Protein AF-A0A3D0U482-F1 (afdb_monomer_lite)

pLDDT: mean 92.06, std 9.93, range [28.03, 98.62]

Radius of gyration: 30.98 Å; chains: 1; bounding box: 73×41×89 Å

Structure (mmCIF, N/CA/C/O backbone):
data_AF-A0A3D0U482-F1
#
_entry.id   AF-A0A3D0U482-F1
#
loop_
_atom_site.group_PDB
_atom_site.id
_atom_site.type_symbol
_atom_site.label_atom_id
_atom_site.label_alt_id
_atom_site.label_comp_id
_atom_site.label_asym_id
_atom_site.label_entity_id
_atom_site.label_seq_id
_atom_site.pdbx_PDB_ins_code
_atom_site.Cartn_x
_atom_site.Cartn_y
_atom_site.Cartn_z
_atom_site.occupancy
_atom_site.B_iso_or_equiv
_atom_site.auth_seq_id
_atom_site.auth_comp_id
_atom_site.auth_asym_id
_atom_site.auth_atom_id
_atom_site.pdbx_PDB_model_num
ATOM 1 N N . MET A 1 1 ? -14.931 -8.392 8.057 1.00 70.25 1 MET A N 1
ATOM 2 C CA . MET A 1 1 ? -16.121 -7.736 8.648 1.00 70.25 1 MET A CA 1
ATOM 3 C C . MET A 1 1 ? -16.550 -6.566 7.764 1.00 70.25 1 MET A C 1
ATOM 5 O O . MET A 1 1 ? -15.750 -6.140 6.946 1.00 70.25 1 MET A O 1
ATOM 9 N N . GLY A 1 2 ? -17.794 -6.084 7.867 1.00 84.69 2 GLY A N 1
ATOM 10 C CA . GLY A 1 2 ? -18.222 -4.780 7.323 1.00 84.69 2 GLY A CA 1
ATOM 11 C C . GLY A 1 2 ? -18.660 -4.688 5.854 1.00 84.69 2 GLY A C 1
ATOM 12 O O . GLY A 1 2 ? -19.373 -3.750 5.522 1.00 84.69 2 GLY A O 1
ATOM 13 N N . ARG A 1 3 ? -18.324 -5.656 4.984 1.00 91.25 3 ARG A N 1
ATOM 14 C CA . ARG A 1 3 ? -18.860 -5.700 3.600 1.00 91.25 3 ARG A CA 1
ATOM 15 C C . ARG A 1 3 ? -20.376 -5.874 3.539 1.00 91.25 3 ARG A C 1
ATOM 17 O O . ARG A 1 3 ? -21.009 -5.453 2.590 1.00 91.25 3 ARG A O 1
ATOM 24 N N . THR A 1 4 ? -20.944 -6.520 4.547 1.00 89.38 4 THR A N 1
ATOM 25 C CA . THR A 1 4 ? -22.388 -6.623 4.725 1.00 89.38 4 THR A CA 1
ATOM 26 C C . THR A 1 4 ? -22.727 -5.937 6.033 1.00 89.38 4 THR A C 1
ATOM 28 O O . THR A 1 4 ? -22.098 -6.209 7.061 1.00 89.38 4 THR A O 1
ATOM 31 N N . LEU A 1 5 ? -23.702 -5.036 5.987 1.00 86.25 5 LEU A N 1
ATOM 32 C CA . LEU A 1 5 ? -24.157 -4.308 7.159 1.00 86.25 5 LEU A CA 1
ATOM 33 C C . LEU A 1 5 ? -25.090 -5.206 7.970 1.00 86.25 5 LEU A C 1
ATOM 35 O O . LEU A 1 5 ? -26.165 -5.580 7.510 1.00 86.25 5 LEU A O 1
ATOM 39 N N . ALA A 1 6 ? -24.666 -5.567 9.177 1.00 81.44 6 ALA A N 1
ATOM 40 C CA . ALA A 1 6 ? -25.504 -6.311 10.100 1.00 81.44 6 ALA A CA 1
ATOM 41 C C . ALA A 1 6 ? -26.363 -5.372 10.958 1.00 81.44 6 ALA A C 1
ATOM 43 O O . ALA A 1 6 ? -25.941 -4.279 11.360 1.00 81.44 6 ALA A O 1
ATOM 44 N N . CYS A 1 7 ? -27.568 -5.831 11.287 1.00 74.19 7 CYS A N 1
ATOM 45 C CA . CYS A 1 7 ? -28.438 -5.168 12.247 1.00 74.19 7 CYS A CA 1
ATOM 46 C C . CYS A 1 7 ? -27.956 -5.488 13.670 1.00 74.19 7 CYS A C 1
ATOM 48 O O . CYS A 1 7 ? -28.281 -6.541 14.206 1.00 74.19 7 CYS A O 1
ATOM 50 N N . GLY A 1 8 ? -27.170 -4.596 14.278 1.00 77.81 8 GLY A N 1
ATOM 51 C CA . GLY A 1 8 ? -26.784 -4.699 15.690 1.00 77.81 8 GLY A CA 1
ATOM 52 C C . GLY A 1 8 ? -25.322 -4.342 15.987 1.00 77.81 8 GLY A C 1
ATOM 53 O O . GLY A 1 8 ? -24.531 -4.150 15.059 1.00 77.81 8 GLY A O 1
ATOM 54 N N . PRO A 1 9 ? -24.965 -4.233 17.278 1.00 85.12 9 PRO A N 1
ATOM 55 C CA . PRO A 1 9 ? -23.624 -3.879 17.747 1.00 85.12 9 PRO A CA 1
ATOM 56 C C . PRO A 1 9 ? -22.724 -5.123 17.891 1.00 85.12 9 PRO A C 1
ATOM 58 O O . PRO A 1 9 ? -22.361 -5.522 18.992 1.00 85.12 9 PRO A O 1
ATOM 61 N N . ILE A 1 10 ? -22.421 -5.808 16.778 1.00 87.75 10 ILE A N 1
ATOM 62 C CA . ILE A 1 10 ? -21.743 -7.123 16.816 1.00 87.75 10 ILE A CA 1
ATOM 63 C C . ILE A 1 10 ? -20.384 -7.059 17.523 1.00 87.75 10 ILE A C 1
ATOM 65 O O . ILE A 1 10 ? -20.106 -7.908 18.368 1.00 87.75 10 ILE A O 1
ATOM 69 N N . ALA A 1 11 ? -19.537 -6.090 17.159 1.00 90.75 11 ALA A N 1
ATOM 70 C CA . ALA A 1 11 ? -18.200 -5.974 17.737 1.00 90.75 11 ALA A CA 1
ATOM 71 C C . ALA A 1 11 ? -18.302 -5.688 19.236 1.00 90.75 11 ALA A C 1
ATOM 73 O O . ALA A 1 11 ? -17.677 -6.366 20.044 1.00 90.75 11 ALA A O 1
ATOM 74 N N . GLU A 1 12 ? -19.159 -4.744 19.613 1.00 92.81 12 GLU A N 1
ATOM 75 C CA . GLU A 1 12 ? -19.322 -4.342 20.999 1.00 92.81 12 GLU A CA 1
ATOM 76 C C . GLU A 1 12 ? -19.885 -5.467 21.864 1.00 92.81 12 GLU A C 1
ATOM 78 O O . GLU A 1 12 ? -19.378 -5.705 22.957 1.00 92.81 12 GLU A O 1
ATOM 83 N N . THR A 1 13 ? -20.887 -6.200 21.373 1.00 93.38 13 THR A N 1
ATOM 84 C CA . THR A 1 13 ? -21.486 -7.311 22.117 1.00 93.38 13 THR A CA 1
ATOM 85 C C . THR A 1 13 ? -20.550 -8.495 22.255 1.00 93.38 13 THR A C 1
ATOM 87 O O . THR A 1 13 ? -20.497 -9.087 23.333 1.00 93.38 13 THR A O 1
ATOM 90 N N . LEU A 1 14 ? -19.774 -8.824 21.222 1.00 93.38 14 LEU A N 1
ATOM 91 C CA . LEU A 1 14 ? -18.773 -9.886 21.312 1.00 93.38 14 LEU A CA 1
ATOM 92 C C . LEU A 1 14 ? -17.727 -9.559 22.383 1.00 93.38 14 LEU A C 1
ATOM 94 O O . LEU A 1 14 ? -17.459 -10.380 23.262 1.00 93.38 14 LEU A O 1
ATOM 98 N N . ILE A 1 15 ? -17.197 -8.337 22.346 1.00 95.50 15 ILE A N 1
ATOM 99 C CA . ILE A 1 15 ? -16.177 -7.863 23.282 1.00 95.50 15 ILE A CA 1
ATOM 100 C C . ILE A 1 15 ? -16.741 -7.773 24.701 1.00 95.50 15 ILE A C 1
ATOM 102 O O . ILE A 1 15 ? -16.141 -8.305 25.630 1.00 95.50 15 ILE A O 1
ATOM 106 N N . ALA A 1 16 ? -17.915 -7.163 24.886 1.00 96.00 16 ALA A N 1
ATOM 107 C CA . ALA A 1 16 ? -18.518 -6.996 26.206 1.00 96.00 16 ALA A CA 1
ATOM 108 C C . ALA A 1 16 ? -18.916 -8.334 26.843 1.00 96.00 16 ALA A C 1
ATOM 110 O O . ALA A 1 16 ? -18.740 -8.520 28.045 1.00 96.00 16 ALA A O 1
ATOM 111 N N . THR A 1 17 ? -19.413 -9.286 26.047 1.00 96.00 17 THR A N 1
ATOM 112 C CA . THR A 1 17 ? -19.731 -10.639 26.532 1.00 96.00 17 THR A CA 1
ATOM 113 C C . THR A 1 17 ? -18.461 -11.374 26.955 1.00 96.00 17 THR A C 1
ATOM 115 O O . THR A 1 17 ? -18.444 -12.022 28.001 1.00 96.00 17 THR A O 1
ATOM 118 N N . ARG A 1 18 ? -17.371 -11.240 26.185 1.00 94.88 18 ARG A N 1
ATOM 119 C CA . ARG A 1 18 ? -16.073 -11.818 26.551 1.00 94.88 18 ARG A CA 1
ATOM 120 C C . ARG A 1 18 ? -15.499 -11.168 27.802 1.00 94.88 18 ARG A C 1
ATOM 122 O O . ARG A 1 18 ? -15.036 -11.883 28.682 1.00 94.88 18 ARG A O 1
ATOM 129 N N . LEU A 1 19 ? -15.572 -9.842 27.903 1.00 95.88 19 LEU A N 1
ATOM 130 C CA . LEU A 1 19 ? -15.191 -9.116 29.104 1.00 95.88 19 LEU A CA 1
ATOM 131 C C . LEU A 1 19 ? -15.957 -9.683 30.300 1.00 95.88 19 LEU A C 1
ATOM 133 O O . LEU A 1 19 ? -15.325 -10.173 31.223 1.00 95.88 19 LEU A O 1
ATOM 137 N N . LEU A 1 20 ? -17.292 -9.742 30.242 1.00 95.25 20 LEU A N 1
ATOM 138 C CA . LEU A 1 20 ? -18.122 -10.303 31.313 1.00 95.25 20 LEU A CA 1
ATOM 139 C C . LEU A 1 20 ? -17.670 -11.711 31.741 1.00 95.25 20 LEU A C 1
ATOM 141 O O . LEU A 1 20 ? -17.607 -11.989 32.937 1.00 95.25 20 LEU A O 1
ATOM 145 N N . ALA A 1 21 ? -17.310 -12.571 30.785 1.00 95.00 21 ALA A N 1
ATOM 146 C CA . ALA A 1 21 ? -16.786 -13.905 31.065 1.00 95.00 21 ALA A CA 1
ATOM 147 C C . ALA A 1 21 ? -15.419 -13.888 31.770 1.00 95.00 21 ALA A C 1
ATOM 149 O O . ALA A 1 21 ? -15.177 -14.709 32.646 1.00 95.00 21 ALA A O 1
ATOM 150 N N . LEU A 1 22 ? -14.527 -12.962 31.420 1.00 94.25 22 LEU A N 1
ATOM 151 C CA . LEU A 1 22 ? -13.190 -12.880 32.012 1.00 94.25 22 LEU A CA 1
ATOM 152 C C . LEU A 1 22 ? -13.202 -12.266 33.418 1.00 94.25 22 LEU A C 1
ATOM 154 O O . LEU A 1 22 ? -12.479 -12.742 34.286 1.00 94.25 22 LEU A O 1
ATOM 158 N N . VAL A 1 23 ? -14.030 -11.241 33.651 1.00 94.31 23 VAL A N 1
ATOM 159 C CA . VAL A 1 23 ? -14.055 -10.503 34.930 1.00 94.31 23 VAL A CA 1
ATOM 160 C C . VAL A 1 23 ? -15.103 -10.978 35.925 1.00 94.31 23 VAL A C 1
ATOM 162 O O . VAL A 1 23 ? -14.967 -10.729 37.120 1.00 94.31 23 VAL A O 1
ATOM 165 N N . ALA A 1 24 ? -16.185 -11.603 35.461 1.00 90.00 24 ALA A N 1
ATOM 166 C CA . ALA A 1 24 ? -17.347 -11.857 36.307 1.00 90.00 24 ALA A CA 1
ATOM 167 C C . ALA A 1 24 ? -18.097 -13.155 35.961 1.00 90.00 24 ALA A C 1
ATOM 169 O O . ALA A 1 24 ? -19.297 -13.233 36.226 1.00 90.00 24 ALA A O 1
ATOM 170 N N . ALA A 1 25 ? -17.420 -14.177 35.413 1.00 81.88 25 ALA A N 1
ATOM 171 C CA . ALA A 1 25 ? -18.053 -15.446 35.020 1.00 81.88 25 ALA A CA 1
ATOM 172 C C . ALA A 1 25 ? -18.946 -16.050 36.113 1.00 81.88 25 ALA A C 1
ATOM 174 O O . ALA A 1 25 ? -20.092 -16.389 35.836 1.00 81.88 25 ALA A O 1
ATOM 175 N N . ASP A 1 26 ? -18.457 -16.138 37.353 1.00 85.75 26 ASP A N 1
ATOM 176 C CA . ASP A 1 26 ? -19.230 -16.729 38.452 1.00 85.75 26 ASP A CA 1
ATOM 177 C C . ASP A 1 26 ? -20.288 -15.762 39.001 1.00 85.75 26 ASP A C 1
ATOM 179 O O . ASP A 1 26 ? -21.431 -16.145 39.254 1.00 85.75 26 ASP A O 1
ATOM 183 N N . ALA A 1 27 ? -19.925 -14.485 39.165 1.00 88.31 27 ALA A N 1
ATOM 184 C CA . ALA A 1 27 ? -20.796 -13.468 39.756 1.00 88.31 27 ALA A CA 1
ATOM 185 C C . ALA A 1 27 ? -21.972 -13.074 38.844 1.00 88.31 27 ALA A C 1
ATOM 187 O O . ALA A 1 27 ? -22.999 -12.609 39.335 1.00 88.31 27 ALA A O 1
ATOM 188 N N . GLN A 1 28 ? -21.823 -13.248 37.529 1.00 92.81 28 GLN A N 1
ATOM 189 C CA . GLN A 1 28 ? -22.805 -12.893 36.500 1.00 92.81 28 GLN A CA 1
ATOM 190 C C . GLN A 1 28 ? -23.134 -14.081 35.583 1.00 92.81 28 GLN A C 1
ATOM 192 O O . GLN A 1 28 ? -23.510 -13.883 34.428 1.00 92.81 28 GLN A O 1
ATOM 197 N N . ALA A 1 29 ? -23.035 -15.316 36.090 1.00 93.44 29 ALA A N 1
ATOM 198 C CA . ALA A 1 29 ? -23.229 -16.540 35.305 1.00 93.44 29 ALA A CA 1
ATOM 199 C C . ALA A 1 29 ? -24.572 -16.581 34.551 1.00 93.44 29 ALA A C 1
ATOM 201 O O . ALA A 1 29 ? -24.619 -16.965 33.384 1.00 93.44 29 ALA A O 1
ATOM 202 N N . GLU A 1 30 ? -25.665 -16.140 35.187 1.00 95.12 30 GLU A N 1
ATOM 203 C CA . GLU A 1 30 ? -26.992 -16.096 34.554 1.00 95.12 30 GLU A CA 1
ATOM 204 C C . GLU A 1 30 ? -27.047 -15.088 33.396 1.00 95.12 30 GLU A C 1
ATOM 206 O O . GLU A 1 30 ? -27.623 -15.373 32.345 1.00 95.12 30 GLU A O 1
ATOM 211 N N . LEU A 1 31 ? -26.447 -13.907 33.572 1.00 95.06 31 LEU A N 1
ATOM 212 C CA . LEU A 1 31 ? -26.388 -12.898 32.517 1.00 95.06 31 LEU A CA 1
ATOM 213 C C . LEU A 1 31 ? -25.503 -13.376 31.364 1.00 95.06 31 LEU A C 1
ATOM 215 O O . LEU A 1 31 ? -25.897 -13.248 30.208 1.00 95.06 31 LEU A O 1
ATOM 219 N N . LEU A 1 32 ? -24.341 -13.957 31.668 1.00 96.06 32 LEU A N 1
ATOM 220 C CA . LEU A 1 32 ? -23.431 -14.498 30.665 1.00 96.06 32 LEU A CA 1
ATOM 221 C C . LEU A 1 32 ? -24.108 -15.587 29.820 1.00 96.06 32 LEU A C 1
ATOM 223 O O . LEU A 1 32 ? -24.024 -15.546 28.593 1.00 96.06 32 LEU A O 1
ATOM 227 N N . ASP A 1 33 ? -24.839 -16.508 30.451 1.00 96.31 33 ASP A N 1
ATOM 228 C CA . ASP A 1 33 ? -25.614 -17.537 29.751 1.00 96.31 33 ASP A CA 1
ATOM 229 C C . ASP A 1 33 ? -26.689 -16.931 28.828 1.00 96.31 33 ASP A C 1
ATOM 231 O O . ASP A 1 33 ? -26.810 -17.330 27.667 1.00 96.31 33 ASP A O 1
ATOM 235 N N . LYS A 1 34 ? -27.416 -15.901 29.289 1.00 96.50 34 LYS A N 1
ATOM 236 C CA . LYS A 1 34 ? -28.367 -15.158 28.440 1.00 96.50 34 LYS A CA 1
ATOM 237 C C . LYS A 1 34 ? -27.679 -14.488 27.250 1.00 96.50 34 LYS A C 1
ATOM 239 O O . LYS A 1 34 ? -28.220 -14.531 26.148 1.00 96.50 34 LYS A O 1
ATOM 244 N N . CYS A 1 35 ? -26.491 -13.909 27.437 1.00 94.69 35 CYS A N 1
ATOM 245 C CA . CYS A 1 35 ? -25.725 -13.288 26.349 1.00 94.69 35 CYS A CA 1
ATOM 246 C C . CYS A 1 35 ? -25.303 -14.319 25.297 1.00 94.69 35 CYS A C 1
ATOM 248 O O . CYS A 1 35 ? -25.499 -14.099 24.104 1.00 94.69 35 CYS A O 1
ATOM 250 N N . ILE A 1 36 ? -24.786 -15.474 25.731 1.00 93.75 36 ILE A N 1
ATOM 251 C CA . ILE A 1 36 ? -24.370 -16.570 24.841 1.00 93.75 36 ILE A CA 1
ATOM 252 C C . ILE A 1 36 ? -25.561 -17.108 24.033 1.00 93.75 36 ILE A C 1
ATOM 254 O O . ILE A 1 36 ? -25.412 -17.427 22.853 1.00 93.75 36 ILE A O 1
ATOM 258 N N . ARG A 1 37 ? -26.753 -17.173 24.640 1.00 94.62 37 ARG A N 1
ATOM 259 C CA . ARG A 1 37 ? -27.997 -17.578 23.963 1.00 94.62 37 ARG A CA 1
ATOM 260 C C . ARG A 1 37 ? -28.632 -16.475 23.105 1.00 94.62 37 ARG A C 1
ATOM 262 O O . ARG A 1 37 ? -29.594 -16.755 22.393 1.00 94.62 37 ARG A O 1
ATOM 269 N N . GLY A 1 38 ? -28.110 -15.246 23.142 1.00 90.31 38 GLY A N 1
ATOM 270 C CA . GLY A 1 38 ? -28.679 -14.089 22.442 1.00 90.31 38 GLY A CA 1
ATOM 271 C C . GLY A 1 38 ? -29.981 -13.560 23.057 1.00 90.31 38 GLY A C 1
ATOM 272 O O . GLY A 1 38 ? -30.732 -12.854 22.390 1.00 90.31 38 GLY A O 1
ATOM 273 N N . GLU A 1 39 ? -30.262 -13.911 24.313 1.00 93.81 39 GLU A N 1
ATOM 274 C CA . GLU A 1 39 ? -31.437 -13.471 25.080 1.00 93.81 39 GLU A CA 1
ATOM 275 C C . GLU A 1 39 ? -31.217 -12.121 25.776 1.00 93.81 39 GLU A C 1
ATOM 277 O O . GLU A 1 39 ? -32.185 -11.485 26.188 1.00 93.81 39 GLU A O 1
ATOM 282 N N . ALA A 1 40 ? -29.958 -11.696 25.913 1.00 92.94 40 ALA A N 1
ATOM 283 C CA . ALA A 1 40 ? -29.570 -10.388 26.428 1.00 92.94 40 ALA A CA 1
ATOM 284 C C . ALA A 1 40 ? -28.430 -9.800 25.586 1.00 92.94 40 ALA A C 1
ATOM 286 O O . ALA A 1 40 ? -27.539 -10.523 25.137 1.00 92.94 40 ALA A O 1
ATOM 287 N N . ILE A 1 41 ? -28.444 -8.484 25.393 1.00 92.75 41 ILE A N 1
ATOM 288 C CA . ILE A 1 41 ? -27.416 -7.733 24.674 1.00 92.75 41 ILE A CA 1
ATOM 289 C C . ILE A 1 41 ? -26.635 -6.888 25.678 1.00 92.75 41 ILE A C 1
ATOM 291 O O . ILE A 1 41 ? -27.185 -6.016 26.351 1.00 92.75 41 ILE A O 1
ATOM 295 N N . VAL A 1 42 ? -25.324 -7.104 25.729 1.00 94.88 42 VAL A N 1
ATOM 296 C CA . VAL A 1 42 ? -24.395 -6.279 26.507 1.00 94.88 42 VAL A CA 1
ATOM 297 C C . VAL A 1 42 ? -23.530 -5.484 25.537 1.00 94.88 42 VAL A C 1
ATOM 299 O O . VAL A 1 42 ? -23.189 -5.963 24.458 1.00 94.88 42 VAL A O 1
ATOM 302 N N . THR A 1 43 ? -23.203 -4.253 25.901 1.00 94.38 43 THR A N 1
ATOM 303 C CA . THR A 1 43 ? -22.221 -3.404 25.213 1.00 94.38 43 THR A CA 1
ATOM 304 C C . THR A 1 43 ? -21.301 -2.756 26.253 1.00 94.38 43 THR A C 1
ATOM 306 O O . THR A 1 43 ? -21.394 -3.076 27.439 1.00 94.38 43 THR A O 1
ATOM 309 N N . PHE A 1 44 ? -20.410 -1.853 25.853 1.00 94.38 44 PHE A N 1
ATOM 310 C CA . PHE A 1 44 ? -19.538 -1.133 26.775 1.00 94.38 44 PHE A CA 1
ATOM 311 C C . PHE A 1 44 ? -19.397 0.353 26.421 1.00 94.38 44 PHE A C 1
ATOM 313 O O . PHE A 1 44 ? -19.622 0.770 25.286 1.00 94.38 44 PHE A O 1
ATOM 320 N N . ALA A 1 45 ? -19.087 1.162 27.432 1.00 94.44 45 ALA A N 1
ATOM 321 C CA . ALA A 1 45 ? -18.874 2.602 27.321 1.00 94.44 45 ALA A CA 1
ATOM 322 C C . ALA A 1 45 ? -17.379 2.912 27.203 1.00 94.44 45 ALA A C 1
ATOM 324 O O . ALA A 1 45 ? -16.575 2.302 27.897 1.00 94.44 45 ALA A O 1
ATOM 325 N N . PHE A 1 46 ? -17.005 3.867 26.356 1.00 92.62 46 PHE A N 1
ATOM 326 C CA . PHE A 1 46 ? -15.607 4.074 25.968 1.00 92.62 46 PHE A CA 1
ATOM 327 C C . PHE A 1 46 ? -14.815 5.029 26.868 1.00 92.62 46 PHE A C 1
ATOM 329 O O . PHE A 1 46 ? -13.586 5.038 26.822 1.00 92.62 46 PHE A O 1
ATOM 336 N N . HIS A 1 47 ? -15.490 5.868 27.652 1.00 94.69 47 HIS A N 1
ATOM 337 C CA . HIS A 1 47 ? -14.838 6.906 28.448 1.00 94.69 47 HIS A CA 1
ATOM 338 C C . HIS A 1 47 ? -15.033 6.679 29.950 1.00 94.69 47 HIS A C 1
ATOM 340 O O . HIS A 1 47 ? -16.035 6.101 30.380 1.00 94.69 47 HIS A O 1
ATOM 346 N N . ASP A 1 48 ? -14.109 7.205 30.760 1.00 95.44 48 ASP A N 1
ATOM 347 C CA . ASP A 1 48 ? -14.239 7.175 32.219 1.00 95.44 48 ASP A CA 1
ATOM 348 C C . ASP A 1 48 ? -15.494 7.944 32.648 1.00 95.44 48 ASP A C 1
ATOM 350 O O . ASP A 1 48 ? -15.635 9.145 32.389 1.00 95.44 48 ASP A O 1
ATOM 354 N N . VAL A 1 49 ? -16.396 7.265 33.356 1.00 96.12 49 VAL A N 1
ATOM 355 C CA . VAL A 1 49 ? -17.651 7.828 33.870 1.00 96.12 49 VAL A CA 1
ATOM 356 C C . VAL A 1 49 ? -17.404 9.023 34.797 1.00 96.12 49 VAL A C 1
ATOM 358 O O . VAL A 1 49 ? -18.253 9.909 34.889 1.00 96.12 49 VAL A O 1
ATOM 361 N N . ALA A 1 50 ? -16.258 9.086 35.483 1.00 94.56 50 ALA A N 1
ATOM 362 C CA . ALA A 1 50 ? -15.905 10.225 36.329 1.00 94.56 50 ALA A CA 1
ATOM 363 C C . ALA A 1 50 ? -15.682 11.514 35.520 1.00 94.56 50 ALA A C 1
ATOM 365 O O . ALA A 1 50 ? -16.030 12.594 35.998 1.00 94.56 50 ALA A O 1
ATOM 366 N N . GLY A 1 51 ? -15.119 11.403 34.313 1.00 94.62 51 GLY A N 1
ATOM 367 C CA . GLY A 1 51 ? -14.881 12.536 33.415 1.00 94.62 51 GLY A CA 1
ATOM 368 C C . GLY A 1 51 ? -16.053 12.809 32.471 1.00 94.62 51 GLY A C 1
ATOM 369 O O . GLY A 1 51 ? -16.366 13.965 32.191 1.00 94.62 51 GLY A O 1
ATOM 370 N N . GLN A 1 52 ? -16.724 11.752 32.010 1.00 94.75 52 GLN A N 1
ATOM 371 C CA . GLN A 1 52 ? -17.799 11.826 31.029 1.00 94.75 52 GLN A CA 1
ATOM 372 C C . GLN A 1 52 ? -18.957 10.893 31.426 1.00 94.75 52 GLN A C 1
ATOM 374 O O . GLN A 1 52 ? -19.081 9.785 30.907 1.00 94.75 52 GLN A O 1
ATOM 379 N N . PRO A 1 53 ? -19.841 11.313 32.351 1.00 92.81 53 PRO A N 1
ATOM 380 C CA . PRO A 1 53 ? -20.930 10.465 32.843 1.00 92.81 53 PRO A CA 1
ATOM 381 C C . PRO A 1 53 ? -22.037 10.214 31.810 1.00 92.81 53 PRO A C 1
ATOM 383 O O . PRO A 1 53 ? -22.800 9.266 31.968 1.00 92.81 53 PRO A O 1
ATOM 386 N N . LYS A 1 54 ? -22.131 11.050 30.769 1.00 92.25 54 LYS A N 1
ATOM 387 C CA . LYS A 1 54 ? -23.098 10.933 29.673 1.00 92.25 54 LYS A CA 1
ATOM 388 C C . LYS A 1 54 ? -22.351 10.668 28.365 1.00 92.25 54 LYS A C 1
ATOM 390 O O . LYS A 1 54 ? -21.501 11.471 27.982 1.00 92.25 54 LYS A O 1
ATOM 395 N N . GLN A 1 55 ? -22.620 9.533 27.723 1.00 91.62 55 GLN A N 1
ATOM 396 C CA . GLN A 1 55 ? -21.826 9.030 26.595 1.00 91.62 55 GLN A CA 1
ATOM 397 C C . GLN A 1 55 ? -22.711 8.484 25.481 1.00 91.62 55 GLN A C 1
ATOM 399 O O . GLN A 1 55 ? -23.730 7.850 25.748 1.00 91.62 55 GLN A O 1
ATOM 404 N N . TRP A 1 56 ? -22.281 8.664 24.234 1.00 89.62 56 TRP A N 1
ATOM 405 C CA . TRP A 1 56 ? -22.818 7.903 23.110 1.00 89.62 56 TRP A CA 1
ATOM 406 C C . TRP A 1 56 ? -22.283 6.475 23.173 1.00 89.62 56 TRP A C 1
ATOM 408 O O . TRP A 1 56 ? -21.074 6.263 23.168 1.00 89.62 56 TRP A O 1
ATOM 418 N N . VAL A 1 57 ? -23.184 5.497 23.251 1.00 90.25 57 VAL A N 1
ATOM 419 C CA . VAL A 1 57 ? -22.829 4.080 23.381 1.00 90.25 57 VAL A CA 1
ATOM 420 C C . VAL A 1 57 ? -23.289 3.325 22.139 1.00 90.25 57 VAL A C 1
ATOM 422 O O . VAL A 1 57 ? -24.489 3.275 21.838 1.00 90.25 57 VAL A O 1
ATOM 425 N N . ALA A 1 58 ? -22.346 2.712 21.417 1.00 88.94 58 ALA A N 1
ATOM 426 C CA . ALA A 1 58 ? -22.663 1.805 20.315 1.00 88.94 58 ALA A CA 1
ATOM 427 C C . ALA A 1 58 ? -23.473 0.618 20.840 1.00 88.94 58 ALA A C 1
ATOM 429 O O . ALA A 1 58 ? -23.090 -0.046 21.798 1.00 88.94 58 ALA A O 1
ATOM 430 N N . GLY A 1 59 ? -24.641 0.373 20.248 1.00 87.62 59 GLY A N 1
ATOM 431 C CA . GLY A 1 59 ? -25.557 -0.653 20.744 1.00 87.62 59 GLY A CA 1
ATOM 432 C C . GLY A 1 59 ? -26.515 -0.197 21.838 1.00 87.62 59 GLY A C 1
ATOM 433 O O . GLY A 1 59 ? -27.471 -0.915 22.117 1.00 87.62 59 GLY A O 1
ATOM 434 N N . GLY A 1 60 ? -26.332 0.993 22.417 1.00 88.25 60 GLY A N 1
ATOM 435 C CA . GLY A 1 60 ? -27.115 1.466 23.561 1.00 88.25 60 GLY A CA 1
ATOM 436 C C . GLY A 1 60 ? -28.630 1.542 23.328 1.00 88.25 60 GLY A C 1
ATOM 437 O O . GLY A 1 60 ? -29.397 1.461 24.281 1.00 88.25 60 GLY A O 1
ATOM 438 N N . ALA A 1 61 ? -29.104 1.656 22.080 1.00 85.56 61 ALA A N 1
ATOM 439 C CA . ALA A 1 61 ? -30.544 1.678 21.794 1.00 85.56 61 ALA A CA 1
ATOM 440 C C . ALA A 1 61 ? -31.219 0.296 21.925 1.00 85.56 61 ALA A C 1
ATOM 442 O O . ALA A 1 61 ? -32.451 0.214 22.063 1.00 85.56 61 ALA A O 1
ATOM 443 N N . VAL A 1 62 ? -30.433 -0.781 21.858 1.00 87.75 62 VAL A N 1
ATOM 444 C CA . VAL A 1 62 ? -30.903 -2.177 21.888 1.00 87.75 62 VAL A CA 1
ATOM 445 C C . VAL A 1 62 ? -30.291 -3.005 23.016 1.00 87.75 62 VAL A C 1
ATOM 447 O O . VAL A 1 62 ? -30.837 -4.058 23.308 1.00 87.75 62 VAL A O 1
ATOM 450 N N . ALA A 1 63 ? -29.207 -2.541 23.639 1.00 90.88 63 ALA A N 1
ATOM 451 C CA . ALA A 1 63 ? -28.569 -3.217 24.759 1.00 90.88 63 ALA A CA 1
ATOM 452 C C . ALA A 1 63 ? -29.461 -3.228 26.008 1.00 90.88 63 ALA A C 1
ATOM 454 O O . ALA A 1 63 ? -30.174 -2.262 26.287 1.00 90.88 63 ALA A O 1
ATOM 455 N N . ASP A 1 64 ? -29.365 -4.310 26.772 1.00 92.25 64 ASP A N 1
ATOM 456 C CA . ASP A 1 64 ? -29.949 -4.453 28.106 1.00 92.25 64 ASP A CA 1
ATOM 457 C C . ASP A 1 64 ? -28.983 -3.923 29.178 1.00 92.25 64 ASP A C 1
ATOM 459 O O . ASP A 1 64 ? -29.406 -3.345 30.185 1.00 92.25 64 ASP A O 1
ATOM 463 N N . TYR A 1 65 ? -27.673 -4.070 28.932 1.00 94.38 65 TYR A N 1
ATOM 464 C CA . TYR A 1 65 ? -26.617 -3.654 29.851 1.00 94.38 65 TYR A CA 1
ATOM 465 C C . TYR A 1 65 ? -25.442 -2.965 29.151 1.00 94.38 65 TYR A C 1
ATOM 467 O O . TYR A 1 65 ? -25.097 -3.270 28.008 1.00 94.38 65 TYR A O 1
ATOM 475 N N . VAL A 1 66 ? -24.777 -2.074 29.887 1.00 95.00 66 VAL A N 1
ATOM 476 C CA . VAL A 1 66 ? -23.521 -1.425 29.486 1.00 95.00 66 VAL A CA 1
ATOM 477 C C . VAL A 1 66 ? -22.458 -1.719 30.537 1.00 95.00 66 VAL A C 1
ATOM 479 O O . VAL A 1 66 ? -22.682 -1.472 31.720 1.00 95.00 66 VAL A O 1
ATOM 482 N N . ILE A 1 67 ? -21.294 -2.212 30.125 1.00 96.88 67 ILE A N 1
ATOM 483 C CA . ILE A 1 67 ? -20.112 -2.273 30.987 1.00 96.88 67 ILE A CA 1
ATOM 484 C C . ILE A 1 67 ? -19.364 -0.941 30.874 1.00 96.88 67 ILE A C 1
ATOM 486 O O . ILE A 1 67 ? -19.051 -0.488 29.778 1.00 96.88 67 ILE A O 1
ATOM 490 N N . ALA A 1 68 ? -19.090 -0.285 31.994 1.00 96.44 68 ALA A N 1
ATOM 491 C CA . ALA A 1 68 ? -18.392 1.000 32.034 1.00 96.44 68 ALA A CA 1
ATOM 492 C C . ALA A 1 68 ? -17.314 0.988 33.118 1.00 96.44 68 ALA A C 1
ATOM 494 O O . ALA A 1 68 ? -17.342 0.134 34.002 1.00 96.44 68 ALA A O 1
ATOM 495 N N . HIS A 1 69 ? -16.398 1.957 33.101 1.00 96.50 69 HIS A N 1
ATOM 496 C CA . HIS A 1 69 ? -15.436 2.129 34.187 1.00 96.50 69 HIS A CA 1
ATOM 497 C C . HIS A 1 69 ? -15.528 3.524 34.814 1.00 96.50 69 HIS A C 1
ATOM 499 O O . HIS A 1 69 ? -15.811 4.514 34.140 1.00 96.50 69 HIS A O 1
ATOM 505 N N . LYS A 1 70 ? -15.308 3.595 36.129 1.00 95.94 70 LYS A N 1
ATOM 506 C CA . LYS A 1 70 ? -15.215 4.839 36.899 1.00 95.94 70 LYS A CA 1
ATOM 507 C C . LYS A 1 70 ? -13.921 4.825 37.701 1.00 95.94 70 LYS A C 1
ATOM 509 O O . LYS A 1 70 ? -13.846 4.189 38.758 1.00 95.94 70 LYS A O 1
ATOM 514 N N . GLY A 1 71 ? -12.880 5.480 37.192 1.00 93.44 71 GLY A N 1
ATOM 515 C CA . GLY A 1 71 ? -11.516 5.236 37.659 1.00 93.44 71 GLY A CA 1
ATOM 516 C C . GLY A 1 71 ? -11.178 3.741 37.579 1.00 93.44 71 GLY A C 1
ATOM 517 O O . GLY A 1 71 ? -11.222 3.159 36.499 1.00 93.44 71 GLY A O 1
ATOM 518 N N . ARG A 1 72 ? -10.898 3.109 38.731 1.00 93.06 72 ARG A N 1
ATOM 519 C CA . ARG A 1 72 ? -10.570 1.670 38.837 1.00 93.06 72 ARG A CA 1
ATOM 520 C C . ARG A 1 72 ? -11.765 0.720 38.963 1.00 93.06 72 ARG A C 1
ATOM 522 O O . ARG A 1 72 ? -11.568 -0.485 39.040 1.00 93.06 72 ARG A O 1
ATOM 529 N N . GLN A 1 73 ? -12.982 1.243 39.084 1.00 95.44 73 GLN A N 1
ATOM 530 C CA . GLN A 1 73 ? -14.169 0.411 39.283 1.00 95.44 73 GLN A CA 1
ATOM 531 C C . GLN A 1 73 ? -14.777 0.050 37.934 1.00 95.44 73 GLN A C 1
ATOM 533 O O . GLN A 1 73 ? -15.143 0.952 37.182 1.00 95.44 73 GLN A O 1
ATOM 538 N N . LEU A 1 74 ? -14.934 -1.243 37.659 1.00 96.88 74 LEU A N 1
ATOM 539 C CA . LEU A 1 74 ? -15.755 -1.731 36.558 1.00 96.88 74 LEU A CA 1
ATOM 540 C C . LEU A 1 74 ? -17.204 -1.853 37.025 1.00 96.88 74 LEU A C 1
ATOM 542 O O . LEU A 1 74 ? -17.497 -2.436 38.070 1.00 96.88 74 LEU A O 1
ATOM 546 N N . LEU A 1 75 ? -18.113 -1.294 36.240 1.00 96.19 75 LEU A N 1
ATOM 547 C CA . LEU A 1 75 ? -19.530 -1.166 36.537 1.00 96.19 75 LEU A CA 1
ATOM 548 C C . LEU A 1 75 ? -20.340 -1.920 35.487 1.00 96.19 75 LEU A C 1
ATOM 550 O O . LEU A 1 75 ? -20.096 -1.777 34.293 1.00 96.19 75 LEU A O 1
ATOM 554 N N . LEU A 1 76 ? -21.352 -2.655 35.935 1.00 96.25 76 LEU A N 1
ATOM 555 C CA . LEU A 1 76 ? -22.450 -3.120 35.100 1.00 96.25 76 LEU A CA 1
ATOM 556 C C . LEU A 1 76 ? -23.615 -2.151 35.271 1.00 96.25 76 LEU A C 1
ATOM 558 O O . LEU A 1 76 ? -24.130 -1.972 36.375 1.00 96.25 76 LEU A O 1
ATOM 562 N N . VAL A 1 77 ? -24.014 -1.518 34.180 1.00 94.25 77 VAL A N 1
ATOM 563 C CA . VAL A 1 77 ? -25.102 -0.545 34.126 1.00 94.25 77 VAL A CA 1
ATOM 564 C C . VAL A 1 77 ? -26.326 -1.241 33.545 1.00 94.25 77 VAL A C 1
ATOM 566 O O . VAL A 1 77 ? -26.271 -1.726 32.418 1.00 94.25 77 VAL A O 1
ATOM 569 N N . SER A 1 78 ? -27.426 -1.291 34.296 1.00 91.44 78 SER A N 1
ATOM 570 C CA . SER A 1 78 ? -28.705 -1.819 33.806 1.00 91.44 78 SER A CA 1
ATOM 571 C C . SER A 1 78 ? -29.506 -0.703 33.146 1.00 91.44 78 SER A C 1
ATOM 573 O O . SER A 1 78 ? -29.771 0.323 33.779 1.00 91.44 78 SER A O 1
ATOM 575 N N . LEU A 1 79 ? -29.895 -0.896 31.883 1.00 86.00 79 LEU A N 1
ATOM 576 C CA . LEU A 1 79 ? -30.674 0.093 31.131 1.00 86.00 79 LEU A CA 1
ATOM 577 C C . LEU A 1 79 ? -32.193 -0.031 31.385 1.00 86.00 79 LEU A C 1
ATOM 579 O O . LEU A 1 79 ? -32.930 0.934 31.173 1.00 86.00 79 LEU A O 1
ATOM 583 N N . GLY A 1 80 ? -32.654 -1.175 31.916 1.00 71.88 80 GLY A N 1
ATOM 584 C CA . GLY A 1 80 ? -34.057 -1.448 32.267 1.00 71.88 80 GLY A CA 1
ATOM 585 C C . GLY A 1 80 ? -35.060 -1.195 31.126 1.00 71.88 80 GLY A C 1
ATOM 586 O O . GLY A 1 80 ? -34.702 -1.166 29.952 1.00 71.88 80 GLY A O 1
ATOM 587 N N . ASP A 1 81 ? -36.330 -0.943 31.474 1.00 57.78 81 ASP A N 1
ATOM 588 C CA . ASP A 1 81 ? -37.359 -0.470 30.521 1.00 57.78 81 ASP A CA 1
ATOM 589 C C . ASP A 1 81 ? -37.193 1.029 30.176 1.00 57.78 81 ASP A C 1
ATOM 591 O O . ASP A 1 81 ? -37.807 1.560 29.242 1.00 57.78 81 ASP A O 1
ATOM 595 N N . HIS A 1 82 ? -36.355 1.742 30.936 1.00 50.31 82 HIS A N 1
ATOM 596 C CA . HIS A 1 82 ? -36.130 3.182 30.847 1.00 50.31 82 HIS A CA 1
ATOM 597 C C . HIS A 1 82 ? -35.008 3.520 29.876 1.00 50.31 82 HIS A C 1
ATOM 599 O O . HIS A 1 82 ? -33.968 4.073 30.221 1.00 50.31 82 HIS A O 1
ATOM 605 N N . LYS A 1 83 ? -35.293 3.306 28.600 1.00 53.41 83 LYS A N 1
ATOM 606 C CA . LYS A 1 83 ? -34.535 3.913 27.512 1.00 53.41 83 LYS A CA 1
ATOM 607 C C . LYS A 1 83 ? -34.874 5.414 27.393 1.00 53.41 83 LYS A C 1
ATOM 609 O O . LYS A 1 83 ? -35.427 5.845 26.377 1.00 53.41 83 LYS A O 1
ATOM 614 N N . THR A 1 84 ? -34.628 6.199 28.446 1.00 55.16 84 THR A N 1
ATOM 615 C CA . THR A 1 84 ? -34.690 7.673 28.427 1.00 55.16 84 THR A CA 1
ATOM 616 C C . THR A 1 84 ? -33.393 8.215 27.853 1.00 55.16 84 THR A C 1
ATOM 618 O O . THR A 1 84 ? -32.560 8.774 28.562 1.00 55.16 84 THR A O 1
ATOM 621 N N . THR A 1 85 ? -33.207 7.982 26.564 1.00 55.84 85 THR A N 1
ATOM 622 C CA . THR A 1 85 ? -32.027 8.394 25.817 1.00 55.84 85 THR A CA 1
ATOM 623 C C . THR A 1 85 ? -32.495 8.985 24.503 1.00 55.84 85 THR A C 1
ATOM 625 O O . THR A 1 85 ? -33.460 8.493 23.910 1.00 55.84 85 THR A O 1
ATOM 628 N N . GLU A 1 86 ? -31.878 10.084 24.075 1.00 59.69 86 GLU A N 1
ATOM 629 C CA . GLU A 1 86 ? -32.063 10.569 22.712 1.00 59.69 86 GLU A CA 1
ATOM 630 C C . GLU A 1 86 ? -31.595 9.440 21.787 1.00 59.69 86 GLU A C 1
ATOM 632 O O . GLU A 1 86 ? -30.453 8.977 21.867 1.00 59.69 86 GLU A O 1
ATOM 637 N N . ARG A 1 87 ? -32.531 8.897 21.004 1.00 65.19 87 ARG A N 1
ATOM 638 C CA . ARG A 1 87 ? -32.255 7.835 20.038 1.00 65.19 87 ARG A CA 1
ATOM 639 C C . ARG A 1 87 ? -32.396 8.416 18.655 1.00 65.19 87 ARG A C 1
ATOM 641 O O . ARG A 1 87 ? -33.437 8.990 18.335 1.00 65.19 87 ARG A O 1
ATOM 648 N N . GLU A 1 88 ? -31.386 8.192 17.834 1.00 59.62 88 GLU A N 1
ATOM 649 C CA . GLU A 1 88 ? -31.500 8.463 16.412 1.00 59.62 88 GLU A CA 1
ATOM 650 C C . GLU A 1 88 ? -32.516 7.501 15.788 1.00 59.62 88 GLU A C 1
ATOM 652 O O . GLU A 1 88 ? -32.544 6.300 16.090 1.00 59.62 88 GLU A O 1
ATOM 657 N N . ALA A 1 89 ? -33.385 8.030 14.926 1.00 61.09 89 ALA A N 1
ATOM 658 C CA . ALA A 1 89 ? -34.283 7.197 14.143 1.00 61.09 89 ALA A CA 1
ATOM 659 C C . ALA A 1 89 ? -33.428 6.300 13.236 1.00 61.09 89 ALA A C 1
ATOM 661 O O . ALA A 1 89 ? -32.655 6.782 12.411 1.00 61.09 89 ALA A O 1
ATOM 662 N N . ASN A 1 90 ? -33.534 4.985 13.425 1.00 59.56 90 ASN A N 1
ATOM 663 C CA . ASN A 1 90 ? -32.658 4.021 12.772 1.00 59.56 90 ASN A CA 1
ATOM 664 C C . ASN A 1 90 ? -32.916 3.977 11.251 1.00 59.56 90 ASN A C 1
ATOM 666 O O . ASN A 1 90 ? -33.863 3.334 10.802 1.00 59.56 90 ASN A O 1
ATOM 670 N N . LEU A 1 91 ? -32.047 4.622 10.467 1.00 60.97 91 LEU A N 1
ATOM 671 C CA . LEU A 1 91 ? -31.947 4.493 9.004 1.00 60.97 91 LEU A CA 1
ATOM 672 C C . LEU A 1 91 ? -30.898 3.426 8.619 1.00 60.97 91 LEU A C 1
ATOM 674 O O . LEU A 1 91 ? -30.078 3.632 7.731 1.00 60.97 91 LEU A O 1
ATOM 678 N N . ALA A 1 92 ? -30.899 2.297 9.336 1.00 60.03 92 ALA A N 1
ATOM 679 C CA . ALA A 1 92 ? -29.875 1.242 9.328 1.00 60.03 92 ALA A CA 1
ATOM 680 C C . ALA A 1 92 ? -28.487 1.647 9.871 1.00 60.03 92 ALA A C 1
ATOM 682 O O . ALA A 1 92 ? -27.457 1.061 9.505 1.00 60.03 92 ALA A O 1
ATOM 683 N N . SER A 1 93 ? -28.454 2.605 10.794 1.00 65.44 93 SER A N 1
ATOM 684 C CA . SER A 1 93 ? -27.278 2.954 11.594 1.00 65.44 93 SER A CA 1
ATOM 685 C C . SER A 1 93 ? -26.951 1.883 12.644 1.00 65.44 93 SER A C 1
ATOM 687 O O . SER A 1 93 ? -27.734 0.964 12.918 1.00 65.44 93 SER A O 1
ATOM 689 N N . THR A 1 94 ? -25.756 1.967 13.239 1.00 73.69 94 THR A N 1
ATOM 690 C CA . THR A 1 94 ? -25.482 1.245 14.494 1.00 73.69 94 THR A CA 1
ATOM 691 C C . THR A 1 94 ? -26.504 1.736 15.525 1.00 73.69 94 THR A C 1
ATOM 693 O O . THR A 1 94 ? -26.721 2.944 15.579 1.00 73.69 94 THR A O 1
ATOM 696 N N . PRO A 1 95 ? -27.151 0.863 16.328 1.00 82.81 95 PRO A N 1
ATOM 697 C CA . PRO A 1 95 ? -28.176 1.279 17.290 1.00 82.81 95 PRO A CA 1
ATOM 698 C C . PRO A 1 95 ? -27.573 2.078 18.462 1.00 82.81 95 PRO A C 1
ATOM 700 O O . PRO A 1 95 ? -27.448 1.582 19.580 1.00 82.81 95 PRO A O 1
ATOM 703 N N . LEU A 1 96 ? -27.163 3.311 18.181 1.00 84.12 96 LEU A N 1
ATOM 704 C CA . LEU A 1 96 ? -26.543 4.267 19.086 1.00 84.12 96 LEU A CA 1
ATOM 705 C C . LEU A 1 96 ? -27.595 4.898 19.996 1.00 84.12 96 LEU A C 1
ATOM 707 O O . LEU A 1 96 ? -28.711 5.205 19.572 1.00 84.12 96 LEU A O 1
ATOM 711 N N . ALA A 1 97 ? -27.221 5.111 21.251 1.00 86.19 97 ALA A N 1
ATOM 712 C CA . ALA A 1 97 ? -27.995 5.921 22.176 1.00 86.19 97 ALA A CA 1
ATOM 713 C C . ALA A 1 97 ? -27.060 6.665 23.124 1.00 86.19 97 ALA A C 1
ATOM 715 O O . ALA A 1 97 ? -26.015 6.141 23.517 1.00 86.19 97 ALA A O 1
ATOM 716 N N . GLU A 1 98 ? -27.453 7.872 23.507 1.00 88.69 98 GLU A N 1
ATOM 717 C CA . GLU A 1 98 ? -26.738 8.643 24.514 1.00 88.69 98 GLU A CA 1
ATOM 718 C C . GLU A 1 98 ? -27.190 8.221 25.919 1.00 88.69 98 GLU A C 1
ATOM 720 O O . GLU A 1 98 ? -28.300 8.540 26.337 1.00 88.69 98 GLU A O 1
ATOM 725 N N . ILE A 1 99 ? -26.347 7.498 26.654 1.00 88.44 99 ILE A N 1
ATOM 726 C CA . ILE A 1 99 ? -26.645 6.956 27.985 1.00 88.44 99 ILE A CA 1
ATOM 727 C C . ILE A 1 99 ? -26.076 7.878 29.075 1.00 88.44 99 ILE A C 1
ATOM 729 O O . ILE A 1 99 ? -24.881 8.174 29.077 1.00 88.44 99 ILE A O 1
ATOM 733 N N . ASP A 1 100 ? -26.902 8.291 30.046 1.00 90.94 100 ASP A N 1
ATOM 734 C CA . ASP A 1 100 ? -26.450 8.956 31.284 1.00 90.94 100 ASP A CA 1
ATOM 735 C C . ASP A 1 100 ? -26.092 7.896 32.340 1.00 90.94 100 ASP A C 1
ATOM 737 O O . ASP A 1 100 ? -26.893 7.519 33.204 1.00 90.94 100 ASP A O 1
ATOM 741 N N . ILE A 1 101 ? -24.872 7.371 32.239 1.00 90.81 101 ILE A N 1
ATOM 742 C CA . ILE A 1 101 ? -24.339 6.316 33.108 1.00 90.81 101 ILE A CA 1
ATOM 743 C C . ILE A 1 101 ? -24.266 6.801 34.561 1.00 90.81 101 ILE A C 1
ATOM 745 O O . ILE A 1 101 ? -24.529 6.034 35.485 1.00 90.81 101 ILE A O 1
ATOM 749 N N . GLY A 1 102 ? -23.982 8.090 34.776 1.00 86.75 102 GLY A N 1
ATOM 750 C CA . GLY A 1 102 ? -23.902 8.693 36.109 1.00 86.75 102 GLY A CA 1
ATOM 751 C C . GLY A 1 102 ? -25.217 8.680 36.898 1.00 86.75 102 GLY A C 1
ATOM 752 O O . GLY A 1 102 ? -25.180 8.781 38.125 1.00 86.75 102 GLY A O 1
ATOM 753 N N . LYS A 1 103 ? -26.365 8.544 36.220 1.00 86.25 103 LYS A N 1
ATOM 754 C CA . LYS A 1 103 ? -27.701 8.447 36.841 1.00 86.25 103 LYS A CA 1
ATOM 755 C C . LYS A 1 103 ? -28.352 7.070 36.715 1.00 86.25 103 LYS A C 1
ATOM 757 O O . LYS A 1 103 ? -29.437 6.866 37.256 1.00 86.25 103 LYS A O 1
ATOM 762 N N . SER A 1 104 ? -27.724 6.151 35.989 1.00 86.06 104 SER A N 1
ATOM 763 C CA . SER A 1 104 ? -28.267 4.818 35.738 1.00 86.06 104 SER A CA 1
ATOM 764 C C . SER A 1 104 ? -28.060 3.890 36.939 1.00 86.06 104 SER A C 1
ATOM 766 O O . SER A 1 104 ? -27.176 4.110 37.771 1.00 86.06 104 SER A O 1
ATOM 768 N N . ALA A 1 105 ? -28.873 2.837 37.043 1.00 88.31 105 ALA A N 1
ATOM 769 C CA . ALA A 1 105 ? -28.680 1.813 38.066 1.00 88.31 105 ALA A CA 1
ATOM 770 C C . ALA A 1 105 ? -27.401 1.018 37.762 1.00 88.31 105 ALA A C 1
ATOM 772 O O . ALA A 1 105 ? -27.275 0.441 36.680 1.00 88.31 105 ALA A O 1
ATOM 773 N N . THR A 1 106 ? -26.456 0.991 38.706 1.00 92.31 106 THR A N 1
ATOM 774 C CA . THR A 1 106 ? -25.156 0.329 38.532 1.00 92.31 106 THR A CA 1
ATOM 775 C C . THR A 1 106 ? -24.866 -0.684 39.635 1.00 92.31 106 THR A C 1
ATOM 777 O O . THR A 1 106 ? -25.254 -0.503 40.790 1.00 92.31 106 THR A O 1
ATOM 780 N N . SER A 1 107 ? -24.152 -1.748 39.277 1.00 93.94 107 SER A N 1
ATOM 781 C CA . SER A 1 107 ? -23.514 -2.685 40.205 1.00 93.94 107 SER A CA 1
ATOM 782 C C . SER A 1 107 ? -22.028 -2.802 39.886 1.00 93.94 107 SER A C 1
ATOM 784 O O . SER A 1 107 ? -21.636 -2.712 38.725 1.00 93.94 107 SER A O 1
ATOM 786 N N . ILE A 1 108 ? -21.193 -3.024 40.897 1.00 95.25 108 ILE A N 1
ATOM 787 C CA . ILE A 1 108 ? -19.749 -3.207 40.703 1.00 95.25 108 ILE A CA 1
ATOM 788 C C . ILE A 1 108 ? -19.497 -4.628 40.187 1.00 95.25 108 ILE A C 1
ATOM 790 O O . ILE A 1 108 ? -19.933 -5.591 40.813 1.00 95.25 108 ILE A O 1
ATOM 794 N N . LEU A 1 109 ? -18.803 -4.742 39.053 1.00 94.88 109 LEU A N 1
ATOM 795 C CA . LEU A 1 109 ? -18.296 -6.013 38.524 1.00 94.88 109 LEU A CA 1
ATOM 796 C C . LEU A 1 109 ? -16.952 -6.365 39.154 1.00 94.88 109 LEU A C 1
ATOM 798 O O . LEU A 1 109 ? -16.755 -7.492 39.589 1.00 94.88 109 LEU A O 1
ATOM 802 N N . SER A 1 110 ? -16.045 -5.390 39.211 1.00 95.12 110 SER A N 1
ATOM 803 C CA . SER A 1 110 ? -14.722 -5.546 39.807 1.00 95.12 110 SER A CA 1
ATOM 804 C C . SER A 1 110 ? -14.132 -4.196 40.216 1.00 95.12 110 SER A C 1
ATOM 806 O O . SER A 1 110 ? -14.538 -3.138 39.733 1.00 95.12 110 SER A O 1
ATOM 808 N N . GLU A 1 111 ? -13.148 -4.242 41.108 1.00 95.06 111 GLU A N 1
ATOM 809 C CA . GLU A 1 111 ? -12.296 -3.111 41.477 1.00 95.06 111 GLU A CA 1
ATOM 810 C C . GLU A 1 111 ? -10.793 -3.417 41.325 1.00 95.06 111 GLU A C 1
ATOM 812 O O . GLU A 1 111 ? -9.958 -2.676 41.859 1.00 95.06 111 GLU A O 1
ATOM 817 N N . SER A 1 112 ? -10.448 -4.523 40.653 1.00 94.62 112 SER A N 1
ATOM 818 C CA . SER A 1 112 ? -9.068 -4.960 40.427 1.00 94.62 112 SER A CA 1
ATOM 819 C C . SER A 1 112 ? -8.405 -4.184 39.286 1.00 94.62 112 SER A C 1
ATOM 821 O O . SER A 1 112 ? -9.018 -3.897 38.258 1.00 94.62 112 SER A O 1
ATOM 823 N N . ASN A 1 113 ? -7.112 -3.888 39.441 1.00 94.06 113 ASN A N 1
ATOM 824 C CA . ASN A 1 113 ? -6.314 -3.286 38.370 1.00 94.06 113 ASN A CA 1
ATOM 825 C C . ASN A 1 113 ? -6.074 -4.261 37.208 1.00 94.06 113 ASN A C 1
ATOM 827 O O . ASN A 1 113 ? -5.950 -3.816 36.071 1.00 94.06 113 ASN A O 1
ATOM 831 N N . GLU A 1 114 ? -6.005 -5.566 37.485 1.00 95.44 114 GLU A N 1
ATOM 832 C CA . GLU A 1 114 ? -5.873 -6.600 36.448 1.00 95.44 114 GLU A CA 1
ATOM 833 C C . GLU A 1 114 ? -7.118 -6.606 35.557 1.00 95.44 114 GLU A C 1
ATOM 835 O O . GLU A 1 114 ? -7.025 -6.573 34.335 1.00 95.44 114 GLU A O 1
ATOM 840 N N . ASP A 1 115 ? -8.287 -6.494 36.176 1.00 95.44 115 ASP A N 1
ATOM 841 C CA . ASP A 1 115 ? -9.576 -6.462 35.495 1.00 95.44 115 ASP A CA 1
ATOM 842 C C . ASP A 1 115 ? -9.778 -5.172 34.690 1.00 95.44 115 ASP A C 1
ATOM 844 O O . ASP A 1 115 ? -10.283 -5.201 33.566 1.00 95.44 115 ASP A O 1
ATOM 848 N N . LEU A 1 116 ? -9.313 -4.031 35.213 1.00 95.44 116 LEU A N 1
ATOM 849 C CA . LEU A 1 116 ? -9.247 -2.788 34.440 1.00 95.44 116 LEU A CA 1
ATOM 850 C C . LEU A 1 116 ? -8.305 -2.921 33.232 1.00 95.44 116 LEU A C 1
ATOM 852 O O . LEU A 1 116 ? -8.594 -2.373 32.169 1.00 95.44 116 LEU A O 1
ATOM 856 N N . ALA A 1 117 ? -7.197 -3.657 33.357 1.00 96.50 117 ALA A N 1
ATOM 857 C CA . ALA A 1 117 ? -6.327 -3.929 32.220 1.00 96.50 117 ALA A CA 1
ATOM 858 C C . ALA A 1 117 ? -7.054 -4.764 31.153 1.00 96.50 117 ALA A C 1
ATOM 860 O O . ALA A 1 117 ? -6.962 -4.419 29.978 1.00 96.50 117 ALA A O 1
ATOM 861 N N . VAL A 1 118 ? -7.852 -5.771 31.537 1.00 96.81 118 VAL A N 1
ATOM 862 C CA . VAL A 1 118 ? -8.706 -6.535 30.601 1.00 96.81 118 VAL A CA 1
ATOM 863 C C . VAL A 1 118 ? -9.737 -5.632 29.910 1.00 96.81 118 VAL A C 1
ATOM 865 O O . VAL A 1 118 ? -9.964 -5.755 28.706 1.00 96.81 118 VAL A O 1
ATOM 868 N N . PHE A 1 119 ? -10.325 -4.668 30.625 1.00 96.75 119 PHE A N 1
ATOM 869 C CA . PHE A 1 119 ? -11.188 -3.652 30.009 1.00 96.75 119 PHE A CA 1
ATOM 870 C C . PHE A 1 119 ? -10.429 -2.813 28.964 1.00 96.75 119 PHE A C 1
ATOM 872 O O . PHE A 1 119 ? -10.923 -2.607 27.857 1.00 96.75 119 PHE A O 1
ATOM 879 N N . ASN A 1 120 ? -9.199 -2.384 29.259 1.00 96.12 120 ASN A N 1
ATOM 880 C CA . ASN A 1 120 ? -8.372 -1.650 28.296 1.00 96.12 120 ASN A CA 1
ATOM 881 C C . ASN A 1 120 ? -7.999 -2.510 27.073 1.00 96.12 120 ASN A C 1
ATOM 883 O O . ASN A 1 120 ? -8.028 -2.011 25.952 1.00 96.12 120 ASN A O 1
ATOM 887 N N . GLN A 1 121 ? -7.742 -3.810 27.250 1.00 97.19 121 GLN A N 1
ATOM 888 C CA . GLN A 1 121 ? -7.540 -4.740 26.129 1.00 97.19 121 GLN A CA 1
ATOM 889 C C . GLN A 1 121 ? -8.770 -4.803 25.215 1.00 97.19 121 GLN A C 1
ATOM 891 O O . GLN A 1 121 ? -8.633 -4.803 23.994 1.00 97.19 121 GLN A O 1
ATOM 896 N N . CYS A 1 122 ? -9.973 -4.807 25.797 1.00 96.44 122 CYS A N 1
ATOM 897 C CA . CYS A 1 122 ? -11.236 -4.782 25.059 1.00 96.44 122 CYS A CA 1
ATOM 898 C C . CYS A 1 122 ? -11.397 -3.502 24.219 1.00 96.44 122 CYS A C 1
ATOM 900 O O . CYS A 1 122 ? -11.890 -3.558 23.092 1.00 96.44 122 CYS A O 1
ATOM 902 N N . MET A 1 123 ? -10.936 -2.356 24.730 1.00 95.44 123 MET A N 1
ATOM 903 C CA . MET A 1 123 ? -10.917 -1.091 23.984 1.00 95.44 123 MET A CA 1
ATOM 904 C C . MET A 1 123 ? -10.001 -1.166 22.755 1.00 95.44 123 MET A C 1
ATOM 906 O O . MET A 1 123 ? -10.375 -0.721 21.670 1.00 95.44 123 MET A O 1
ATOM 910 N N . GLU A 1 124 ? -8.808 -1.743 22.908 1.00 97.62 124 GLU A N 1
ATOM 911 C CA . GLU A 1 124 ? -7.855 -1.914 21.805 1.00 97.62 124 GLU A CA 1
ATOM 912 C C . GLU A 1 124 ? -8.331 -2.964 20.786 1.00 97.62 124 GLU A C 1
ATOM 914 O O . GLU A 1 124 ? -8.224 -2.756 19.578 1.00 97.62 124 GLU A O 1
ATOM 919 N N . GLU A 1 125 ? -8.952 -4.055 21.239 1.00 96.81 125 GLU A N 1
ATOM 920 C CA . GLU A 1 125 ? -9.593 -5.028 20.348 1.00 96.81 125 GLU A CA 1
ATOM 921 C C . GLU A 1 125 ? -10.733 -4.398 19.542 1.00 96.81 125 GLU A C 1
ATOM 923 O O . GLU A 1 125 ? -10.863 -4.644 18.342 1.00 96.81 125 GLU A O 1
ATOM 928 N N . TRP A 1 126 ? -11.543 -3.545 20.171 1.00 95.62 126 TRP A N 1
ATOM 929 C CA . TRP A 1 126 ? -12.622 -2.850 19.479 1.00 95.62 126 TRP A CA 1
ATOM 930 C C . TRP A 1 126 ? -12.090 -1.968 18.352 1.00 95.62 126 TRP A C 1
ATOM 932 O O . TRP A 1 126 ? -12.624 -2.014 17.242 1.00 95.62 126 TRP A O 1
ATOM 942 N N . LYS A 1 127 ? -10.998 -1.230 18.601 1.00 97.12 127 LYS A N 1
ATOM 943 C CA . LYS A 1 127 ? -10.324 -0.413 17.580 1.00 97.12 127 LYS A CA 1
ATOM 944 C C . LYS A 1 127 ? -9.931 -1.269 16.370 1.00 97.12 127 LYS A C 1
ATOM 946 O O . LYS A 1 127 ? -10.213 -0.878 15.239 1.00 97.12 127 LYS A O 1
ATOM 951 N N . LEU A 1 128 ? -9.363 -2.460 16.592 1.00 97.00 128 LEU A N 1
ATOM 952 C CA . LEU A 1 128 ? -9.003 -3.402 15.522 1.00 97.00 128 LEU A CA 1
ATOM 953 C C . LEU A 1 128 ? -10.226 -3.926 14.756 1.00 97.00 128 LEU A C 1
ATOM 955 O O . LEU A 1 128 ? -10.235 -3.925 13.522 1.00 97.00 128 LEU A O 1
ATOM 959 N N . LEU A 1 129 ? -11.270 -4.360 15.467 1.00 95.12 129 LEU A N 1
ATOM 960 C CA . LEU A 1 129 ? -12.478 -4.922 14.857 1.00 95.12 129 LEU A CA 1
ATOM 961 C C . LEU A 1 129 ? -13.245 -3.878 14.040 1.00 95.12 129 LEU A C 1
ATOM 963 O O . LEU A 1 129 ? -13.700 -4.172 12.930 1.00 95.12 129 LEU A O 1
ATOM 967 N N . VAL A 1 130 ? -13.349 -2.649 14.546 1.00 93.94 130 VAL A N 1
ATOM 968 C CA . VAL A 1 130 ? -13.997 -1.546 13.831 1.00 93.94 130 VAL A CA 1
ATOM 969 C C . VAL A 1 130 ? -13.150 -1.065 12.663 1.00 93.94 130 VAL A C 1
ATOM 971 O O . VAL A 1 130 ? -13.705 -0.857 11.586 1.00 93.94 130 VAL A O 1
ATOM 974 N N . ALA A 1 131 ? -11.823 -0.996 12.789 1.00 97.00 131 ALA A N 1
ATOM 975 C CA . ALA A 1 131 ? -10.946 -0.727 11.650 1.00 97.00 131 ALA A CA 1
ATOM 976 C C . ALA A 1 131 ? -11.131 -1.771 10.530 1.00 97.00 131 ALA A C 1
ATOM 978 O O . ALA A 1 131 ? -11.322 -1.417 9.363 1.00 97.00 131 ALA A O 1
ATOM 979 N N . ALA A 1 132 ? -11.183 -3.059 10.885 1.00 96.06 132 ALA A N 1
ATOM 980 C CA . ALA A 1 132 ? -11.448 -4.144 9.941 1.00 96.06 132 ALA A CA 1
ATOM 981 C C . ALA A 1 132 ? -12.843 -4.042 9.298 1.00 96.06 132 ALA A C 1
ATOM 983 O O . ALA A 1 132 ? -13.008 -4.330 8.107 1.00 96.06 132 ALA A O 1
ATOM 984 N N . ALA A 1 133 ? -13.858 -3.643 10.068 1.00 94.88 133 ALA A N 1
ATOM 985 C CA . ALA A 1 133 ? -15.209 -3.425 9.566 1.00 94.88 133 ALA A CA 1
ATOM 986 C C . ALA A 1 133 ? -15.282 -2.218 8.618 1.00 94.88 133 ALA A C 1
ATOM 988 O O . ALA A 1 133 ? -15.870 -2.328 7.545 1.00 94.88 133 ALA A O 1
ATOM 989 N N . LEU A 1 134 ? -14.640 -1.101 8.958 1.00 96.31 134 LEU A N 1
ATOM 990 C CA . LEU A 1 134 ? -14.574 0.102 8.127 1.00 96.31 134 LEU A CA 1
ATOM 991 C C . LEU A 1 134 ? -13.834 -0.152 6.808 1.00 96.31 134 LEU A C 1
ATOM 993 O O . LEU A 1 134 ? -14.304 0.296 5.763 1.00 96.31 134 LEU A O 1
ATOM 997 N N . SER A 1 135 ? -12.752 -0.938 6.813 1.00 97.38 135 SER A N 1
ATOM 998 C CA . SER A 1 135 ? -12.082 -1.380 5.579 1.00 97.38 135 SER A CA 1
ATOM 999 C C . SER A 1 135 ? -13.031 -2.178 4.672 1.00 97.38 135 SER A C 1
ATOM 1001 O O . SER A 1 135 ? -13.167 -1.893 3.478 1.00 97.38 135 SER A O 1
ATOM 1003 N N . GLY A 1 136 ? -13.758 -3.151 5.236 1.00 96.56 136 GLY A N 1
ATOM 1004 C CA . GLY A 1 136 ? -14.731 -3.947 4.485 1.00 96.56 136 GLY A CA 1
ATOM 1005 C C . GLY A 1 136 ? -15.916 -3.131 3.963 1.00 96.56 136 GLY A C 1
ATOM 1006 O O . GLY A 1 136 ? -16.310 -3.307 2.813 1.00 96.56 136 GLY A O 1
ATOM 1007 N N . LEU A 1 137 ? -16.440 -2.214 4.776 1.00 96.44 137 LEU A N 1
ATOM 1008 C CA . LEU A 1 137 ? -17.502 -1.275 4.409 1.00 96.44 137 LEU A CA 1
ATOM 1009 C C . LEU A 1 137 ? -17.056 -0.396 3.236 1.00 96.44 137 LEU A C 1
ATOM 1011 O O . LEU A 1 137 ? -17.767 -0.278 2.241 1.00 96.44 137 LEU A O 1
ATOM 1015 N N . SER A 1 138 ? -15.854 0.172 3.326 1.00 97.94 138 SER A N 1
ATOM 1016 C CA . SER A 1 138 ? -15.276 1.021 2.280 1.00 97.94 138 SER A CA 1
ATOM 1017 C C . SER A 1 138 ? -15.126 0.263 0.962 1.00 97.94 138 SER A C 1
ATOM 1019 O O . SER A 1 138 ? -15.457 0.782 -0.103 1.00 97.94 138 SER A O 1
ATOM 1021 N N . ARG A 1 139 ? -14.685 -1.000 1.029 1.00 98.00 139 ARG A N 1
ATOM 1022 C CA . ARG A 1 139 ? -14.573 -1.866 -0.147 1.00 98.00 139 ARG A CA 1
ATOM 1023 C C . ARG A 1 139 ? -15.915 -2.065 -0.846 1.00 98.00 139 ARG A C 1
ATOM 1025 O O . ARG A 1 139 ? -15.959 -2.017 -2.073 1.00 98.00 139 ARG A O 1
ATOM 1032 N N . GLU A 1 140 ? -16.979 -2.284 -0.081 1.00 97.81 140 GLU A N 1
ATOM 1033 C CA . GLU A 1 140 ? -18.315 -2.459 -0.649 1.00 97.81 140 GLU A CA 1
ATOM 1034 C C . GLU A 1 140 ? -18.874 -1.145 -1.209 1.00 97.81 140 GLU A C 1
ATOM 1036 O O . GLU A 1 140 ? -19.448 -1.135 -2.292 1.00 97.81 140 GLU A O 1
ATOM 1041 N N . ALA A 1 141 ? -18.623 -0.009 -0.553 1.00 97.69 141 ALA A N 1
ATOM 1042 C CA . ALA A 1 141 ? -19.023 1.300 -1.070 1.00 97.69 141 ALA A CA 1
ATOM 1043 C C . ALA A 1 141 ? -18.399 1.604 -2.449 1.00 97.69 141 ALA A C 1
ATOM 1045 O O . ALA A 1 141 ? -19.098 2.072 -3.350 1.00 97.69 141 ALA A O 1
ATOM 1046 N N . VAL A 1 142 ? -17.108 1.293 -2.645 1.00 97.88 142 VAL A N 1
ATOM 1047 C CA . VAL A 1 142 ? -16.455 1.399 -3.966 1.00 97.88 142 VAL A CA 1
ATOM 1048 C C . VAL A 1 142 ? -17.065 0.421 -4.964 1.00 97.88 142 VAL A C 1
ATOM 1050 O O . VAL A 1 142 ? -17.284 0.793 -6.113 1.00 97.88 142 VAL A O 1
ATOM 1053 N N . HIS A 1 143 ? -17.354 -0.812 -4.544 1.00 97.81 143 HIS A N 1
ATOM 1054 C CA . HIS A 1 143 ? -17.965 -1.822 -5.405 1.00 97.81 143 HIS A CA 1
ATOM 1055 C C . HIS A 1 143 ? -19.337 -1.370 -5.931 1.00 97.81 143 HIS A C 1
ATOM 1057 O O . HIS A 1 143 ? -19.552 -1.385 -7.142 1.00 97.81 143 HIS A O 1
ATOM 1063 N N . LEU A 1 144 ? -20.214 -0.873 -5.053 1.00 97.69 144 LEU A N 1
ATOM 1064 C CA . LEU A 1 144 ? -21.519 -0.316 -5.424 1.00 97.69 144 LEU A CA 1
ATOM 1065 C C . LEU A 1 144 ? -21.382 0.867 -6.391 1.00 97.69 144 LEU A C 1
ATOM 1067 O O . LEU A 1 144 ? -22.077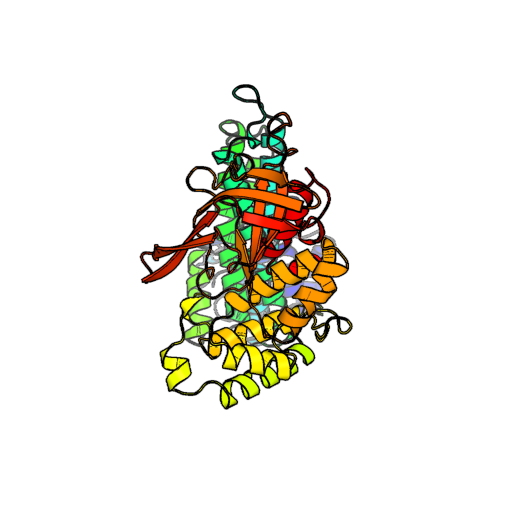 0.926 -7.405 1.00 97.69 144 LEU A O 1
ATOM 1071 N N . ALA A 1 145 ? -20.466 1.797 -6.106 1.00 98.00 145 ALA A N 1
ATOM 1072 C CA . ALA A 1 145 ? -20.222 2.955 -6.964 1.00 98.00 145 ALA A CA 1
ATOM 1073 C C . ALA A 1 145 ? -19.686 2.558 -8.346 1.00 98.00 145 ALA A C 1
ATOM 1075 O O . ALA A 1 145 ? -20.139 3.092 -9.357 1.00 98.00 145 ALA A O 1
ATOM 1076 N N . ALA A 1 146 ? -18.756 1.603 -8.404 1.00 97.94 146 ALA A N 1
ATOM 1077 C CA . ALA A 1 146 ? -18.202 1.096 -9.652 1.00 97.94 146 ALA A CA 1
ATOM 1078 C C . ALA A 1 146 ? -19.260 0.359 -10.486 1.00 97.94 146 ALA A C 1
ATOM 1080 O O . ALA A 1 146 ? -19.340 0.584 -11.691 1.00 97.94 146 ALA A O 1
ATOM 1081 N N . ALA A 1 147 ? -20.101 -0.468 -9.854 1.00 97.75 147 ALA A N 1
ATOM 1082 C CA . ALA A 1 147 ? -21.211 -1.142 -10.525 1.00 97.75 147 ALA A CA 1
ATOM 1083 C C . ALA A 1 147 ? -22.176 -0.124 -11.152 1.00 97.75 147 ALA A C 1
ATOM 1085 O O . ALA A 1 147 ? -22.411 -0.160 -12.360 1.00 97.75 147 ALA A O 1
ATOM 1086 N N . TYR A 1 148 ? -22.624 0.867 -10.373 1.00 97.94 148 TYR A N 1
ATOM 1087 C CA . TYR A 1 148 ? -23.473 1.946 -10.883 1.00 97.94 148 TYR A CA 1
ATOM 1088 C C . TYR A 1 148 ? -22.799 2.737 -12.013 1.00 97.94 148 TYR A C 1
ATOM 1090 O O . TYR A 1 148 ? -23.438 3.067 -13.012 1.00 97.94 148 TYR A O 1
ATOM 1098 N N . ALA A 1 149 ? -21.497 3.016 -11.898 1.00 97.56 149 ALA A N 1
ATOM 1099 C CA . ALA A 1 149 ? -20.753 3.747 -12.918 1.00 97.56 149 ALA A CA 1
ATOM 1100 C C . ALA A 1 149 ? -20.645 2.997 -14.258 1.00 97.56 149 ALA A C 1
ATOM 1102 O O . ALA A 1 149 ? -20.541 3.633 -15.311 1.00 97.56 149 ALA A O 1
ATOM 1103 N N . CYS A 1 150 ? -20.678 1.665 -14.224 1.00 97.56 150 CYS A N 1
ATOM 1104 C CA . CYS A 1 150 ? -20.684 0.811 -15.409 1.00 97.56 150 CYS A CA 1
ATOM 1105 C C . CYS A 1 150 ? -22.073 0.681 -16.055 1.00 97.56 150 CYS A C 1
ATOM 1107 O O . CYS A 1 150 ? -22.152 0.376 -17.242 1.00 97.56 150 CYS A O 1
ATOM 1109 N N . GLU A 1 151 ? -23.152 0.925 -15.309 1.00 96.38 151 GLU A N 1
ATOM 1110 C CA . GLU A 1 151 ? -24.534 0.828 -15.803 1.00 96.38 151 GLU A CA 1
ATOM 1111 C C . GLU A 1 151 ? -25.101 2.179 -16.260 1.00 96.38 151 GLU A C 1
ATOM 1113 O O . GLU A 1 151 ? -25.836 2.272 -17.245 1.00 96.38 151 GLU A O 1
ATOM 1118 N N . ARG A 1 152 ? -24.775 3.262 -15.550 1.00 96.31 152 ARG A N 1
ATOM 1119 C CA . ARG A 1 152 ? -25.312 4.596 -15.822 1.00 96.31 152 ARG A CA 1
ATOM 1120 C C . ARG A 1 152 ? -24.655 5.201 -17.063 1.00 96.31 152 ARG A C 1
ATOM 1122 O O . ARG A 1 152 ? -23.467 5.503 -17.050 1.00 96.31 152 ARG A O 1
ATOM 1129 N N . GLU A 1 153 ? -25.445 5.504 -18.094 1.00 96.69 153 GLU A N 1
ATOM 1130 C CA . GLU A 1 153 ? -24.937 6.124 -19.332 1.00 96.69 153 GLU A CA 1
ATOM 1131 C C . GLU A 1 153 ? -25.142 7.645 -19.411 1.00 96.69 153 GLU A C 1
ATOM 1133 O O . GLU A 1 153 ? -26.270 8.140 -19.422 1.00 96.69 153 GLU A O 1
ATOM 1138 N N . ALA A 1 154 ? -24.074 8.424 -19.565 1.00 93.81 154 ALA A N 1
ATOM 1139 C CA . ALA A 1 154 ? -24.175 9.854 -19.862 1.00 93.81 154 ALA A CA 1
ATOM 1140 C C . ALA A 1 154 ? -23.296 10.214 -21.059 1.00 93.81 154 ALA A C 1
ATOM 1142 O O . ALA A 1 154 ? -22.217 9.663 -21.240 1.00 93.81 154 ALA A O 1
ATOM 1143 N N . PHE A 1 155 ? -23.780 11.139 -21.892 1.00 94.75 155 PHE A N 1
ATOM 1144 C CA . PHE A 1 155 ? -23.105 11.568 -23.124 1.00 94.75 155 PHE A CA 1
ATOM 1145 C C . PHE A 1 155 ? -22.666 10.401 -24.038 1.00 94.75 155 PHE A C 1
ATOM 1147 O O . PHE A 1 155 ? -21.618 10.459 -24.676 1.00 94.75 155 PHE A O 1
ATOM 1154 N N . GL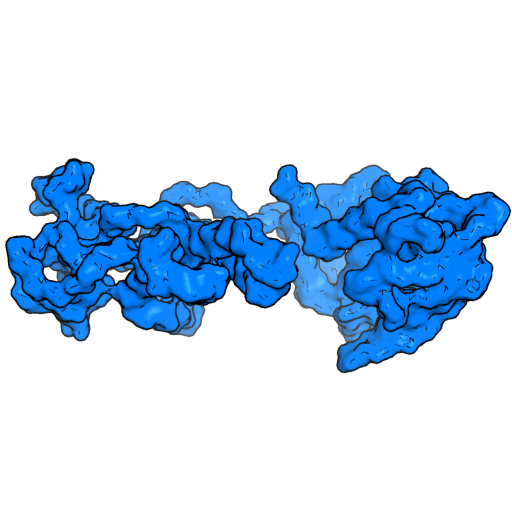Y A 1 156 ? -23.492 9.351 -24.116 1.00 95.56 156 GLY A N 1
ATOM 1155 C CA . GLY A 1 156 ? -23.323 8.238 -25.056 1.00 95.56 156 GLY A CA 1
ATOM 1156 C C . GLY A 1 156 ? -22.372 7.122 -24.616 1.00 95.56 156 GLY A C 1
ATOM 1157 O O . GLY A 1 156 ? -22.022 6.293 -25.450 1.00 95.56 156 GLY A O 1
ATOM 1158 N N . GLN A 1 157 ? -21.946 7.088 -23.350 1.00 96.75 157 GLN A N 1
ATOM 1159 C CA . GLN A 1 157 ? -21.151 5.989 -22.790 1.00 96.75 157 GLN A CA 1
ATOM 1160 C C . GLN A 1 157 ? -21.404 5.825 -21.279 1.00 96.75 157 GLN A C 1
ATOM 1162 O O . GLN A 1 157 ? -21.925 6.752 -20.646 1.00 96.75 157 GLN A O 1
ATOM 1167 N N . PRO A 1 158 ? -21.028 4.684 -20.675 1.00 97.75 158 PRO A N 1
ATOM 1168 C CA . PRO A 1 158 ? -21.035 4.523 -19.224 1.00 97.75 158 PRO A CA 1
ATOM 1169 C C . PRO A 1 158 ? -20.223 5.617 -18.525 1.00 97.75 158 PRO A C 1
ATOM 1171 O O . PRO A 1 158 ? -19.129 5.978 -18.971 1.00 97.75 158 PRO A O 1
ATOM 1174 N N . ILE A 1 159 ? -20.723 6.144 -17.405 1.00 97.62 159 ILE A N 1
ATOM 1175 C CA . ILE A 1 159 ? -20.041 7.233 -16.691 1.00 97.62 159 ILE A CA 1
ATOM 1176 C C . ILE A 1 159 ? -18.668 6.813 -16.143 1.00 97.62 159 ILE A C 1
ATOM 1178 O O . ILE A 1 159 ? -17.800 7.665 -15.963 1.00 97.62 159 ILE A O 1
ATOM 1182 N N . GLY A 1 160 ? -18.434 5.513 -15.939 1.00 96.50 160 GLY A N 1
ATOM 1183 C CA . GLY A 1 160 ? -17.134 4.960 -15.552 1.00 96.50 160 GLY A CA 1
ATOM 1184 C C . GLY A 1 160 ? -16.013 5.205 -16.572 1.00 96.50 160 GLY A C 1
ATOM 1185 O O . GLY A 1 160 ? -14.839 5.151 -16.213 1.00 96.50 160 GLY A O 1
ATOM 1186 N N . CYS A 1 161 ? -16.337 5.543 -17.826 1.00 95.94 161 CYS A N 1
ATOM 1187 C CA . CYS A 1 161 ? -15.346 5.926 -18.836 1.00 95.94 161 CYS A CA 1
ATOM 1188 C C . CYS A 1 161 ? -14.735 7.318 -18.585 1.00 95.94 161 CYS A C 1
ATOM 1190 O O . CYS A 1 161 ? -13.692 7.643 -19.156 1.00 95.94 161 CYS A O 1
ATOM 1192 N N . TYR A 1 162 ? -15.350 8.148 -17.736 1.00 95.75 162 TYR A N 1
ATOM 1193 C CA . TYR A 1 162 ? -14.818 9.461 -17.385 1.00 95.75 162 TYR A CA 1
ATOM 1194 C C . TYR A 1 162 ? -13.821 9.360 -16.235 1.00 95.75 162 TYR A C 1
ATOM 1196 O O . TYR A 1 162 ? -14.147 8.886 -15.149 1.00 95.75 162 TYR A O 1
ATOM 1204 N N . GLN A 1 163 ? -12.621 9.901 -16.447 1.00 93.81 163 GLN A N 1
ATOM 1205 C CA . GLN A 1 163 ? -11.537 9.901 -15.456 1.00 93.81 163 GLN A CA 1
ATOM 1206 C C . GLN A 1 163 ? -11.935 10.553 -14.123 1.00 93.81 163 GLN A C 1
ATOM 1208 O O . GLN A 1 163 ? -11.483 10.118 -13.069 1.00 93.81 163 GLN A O 1
ATOM 1213 N N . ALA A 1 164 ? -12.829 11.549 -14.156 1.00 93.75 164 ALA A N 1
ATOM 1214 C CA . ALA A 1 164 ? -13.367 12.198 -12.958 1.00 93.75 164 ALA A CA 1
ATOM 1215 C C . ALA A 1 164 ? -14.200 11.256 -12.063 1.00 93.75 164 ALA A C 1
ATOM 1217 O O . ALA A 1 164 ? -14.413 11.573 -10.897 1.00 93.75 164 ALA A O 1
ATOM 1218 N N . ILE A 1 165 ? -14.661 10.120 -12.597 1.00 95.50 165 ILE A N 1
ATOM 1219 C CA . ILE A 1 165 ? -15.345 9.059 -11.849 1.00 95.50 165 ILE A CA 1
ATOM 1220 C C . ILE A 1 165 ? -14.371 7.920 -11.541 1.00 95.50 165 ILE A C 1
ATOM 1222 O O . ILE A 1 165 ? -14.240 7.516 -10.390 1.00 95.50 165 ILE A O 1
ATOM 1226 N N . SER A 1 166 ? -13.657 7.406 -12.546 1.00 94.31 166 SER A N 1
ATOM 1227 C CA . SER A 1 166 ? -12.850 6.193 -12.378 1.00 94.31 166 SER A CA 1
ATOM 1228 C C . SER A 1 166 ? -11.578 6.390 -11.554 1.00 94.31 166 SER A C 1
ATOM 1230 O O . SER A 1 166 ? -11.270 5.523 -10.738 1.00 94.31 166 SER A O 1
ATOM 1232 N N . HIS A 1 167 ? -10.854 7.508 -11.700 1.00 94.38 167 HIS A N 1
ATOM 1233 C CA . HIS A 1 167 ? -9.606 7.713 -10.950 1.00 94.38 167 HIS A CA 1
ATOM 1234 C C . HIS A 1 167 ? -9.851 7.834 -9.436 1.00 94.38 167 HIS A C 1
ATOM 1236 O O . HIS A 1 167 ? -9.222 7.086 -8.692 1.00 94.38 167 HIS A O 1
ATOM 1242 N N . PRO A 1 168 ? -10.809 8.653 -8.945 1.00 94.44 168 PRO A N 1
ATOM 1243 C CA . PRO A 1 168 ? -11.063 8.731 -7.508 1.00 94.44 168 PRO A CA 1
ATOM 1244 C C . PRO A 1 168 ? -11.523 7.408 -6.888 1.00 94.44 168 PRO A C 1
ATOM 1246 O O . PRO A 1 168 ? -11.263 7.180 -5.710 1.00 94.44 168 PRO A O 1
ATOM 1249 N N . LEU A 1 169 ? -12.213 6.543 -7.642 1.00 94.44 169 LEU A N 1
ATOM 1250 C CA . LEU A 1 169 ? -12.579 5.201 -7.176 1.00 94.44 169 LEU A CA 1
ATOM 1251 C C . LEU A 1 169 ? -11.359 4.270 -7.117 1.00 94.44 169 LEU A C 1
ATOM 1253 O O . LEU A 1 169 ? -11.234 3.502 -6.164 1.00 94.44 169 LEU A O 1
ATOM 1257 N N . ALA A 1 170 ? -10.448 4.361 -8.092 1.00 93.25 170 ALA A N 1
ATOM 1258 C CA . ALA A 1 170 ? -9.194 3.610 -8.096 1.00 93.25 170 ALA A CA 1
ATOM 1259 C C . ALA A 1 170 ? -8.271 4.025 -6.937 1.00 93.25 170 ALA A C 1
ATOM 1261 O O . ALA A 1 170 ? -7.753 3.156 -6.241 1.00 93.25 170 ALA A O 1
ATOM 1262 N N . ASP A 1 171 ? -8.141 5.324 -6.656 1.00 93.56 171 ASP A N 1
ATOM 1263 C CA . ASP A 1 171 ? -7.332 5.823 -5.534 1.00 93.56 171 ASP A CA 1
ATOM 1264 C C . ASP A 1 171 ? -7.839 5.287 -4.188 1.00 93.56 171 ASP A C 1
ATOM 1266 O O . ASP A 1 171 ? -7.054 4.859 -3.339 1.00 93.56 171 ASP A O 1
ATOM 1270 N N . ARG A 1 172 ? -9.167 5.238 -4.001 1.00 95.94 172 ARG A N 1
ATOM 1271 C CA . ARG A 1 172 ? -9.765 4.694 -2.773 1.00 95.94 172 ARG A CA 1
ATOM 1272 C C . ARG A 1 172 ? -9.442 3.221 -2.569 1.00 95.94 172 ARG A C 1
ATOM 1274 O O . ARG A 1 172 ? -9.288 2.812 -1.426 1.00 95.94 172 ARG A O 1
ATOM 1281 N N . ILE A 1 173 ? -9.291 2.423 -3.629 1.00 94.81 173 ILE A N 1
ATOM 1282 C CA . ILE A 1 173 ? -8.889 1.014 -3.492 1.00 94.81 173 ILE A CA 1
ATOM 1283 C C . ILE A 1 173 ? -7.535 0.901 -2.782 1.00 94.81 173 ILE A C 1
ATOM 1285 O O . ILE A 1 173 ? -7.412 0.084 -1.869 1.00 94.81 173 ILE A O 1
ATOM 1289 N N . THR A 1 174 ? -6.569 1.743 -3.149 1.00 91.88 174 THR A N 1
ATOM 1290 C CA . THR A 1 174 ? -5.238 1.765 -2.530 1.00 91.88 174 THR A CA 1
ATOM 1291 C C . THR A 1 174 ? -5.317 2.120 -1.046 1.00 91.88 174 THR A C 1
ATOM 1293 O O . THR A 1 174 ? -4.745 1.412 -0.219 1.00 91.88 174 THR A O 1
ATOM 1296 N N . ASP A 1 175 ? -6.087 3.152 -0.684 1.00 95.81 175 ASP A N 1
ATOM 1297 C CA . ASP A 1 175 ? -6.272 3.548 0.721 1.00 95.81 175 ASP A CA 1
ATOM 1298 C C . ASP A 1 175 ? -6.946 2.438 1.549 1.00 95.81 175 ASP A C 1
ATOM 1300 O O . ASP A 1 175 ? -6.563 2.173 2.692 1.00 95.81 175 ASP A O 1
ATOM 1304 N N . ILE A 1 176 ? -7.939 1.757 0.964 1.00 97.44 176 ILE A N 1
ATOM 1305 C CA . ILE A 1 176 ? -8.680 0.657 1.598 1.00 97.44 176 ILE A CA 1
ATOM 1306 C C . ILE A 1 176 ? -7.772 -0.548 1.844 1.00 97.44 176 ILE A C 1
ATOM 1308 O O . ILE A 1 176 ? -7.840 -1.156 2.917 1.00 97.44 176 ILE A O 1
ATOM 1312 N N . ASP A 1 177 ? -6.935 -0.904 0.866 1.00 95.50 177 ASP A N 1
ATOM 1313 C CA . ASP A 1 177 ? -5.963 -1.985 1.024 1.00 95.50 177 ASP A CA 1
ATOM 1314 C C . ASP A 1 177 ? -4.888 -1.622 2.048 1.00 95.50 177 ASP A C 1
ATOM 1316 O O . ASP A 1 177 ? -4.584 -2.453 2.903 1.00 95.50 177 ASP A O 1
ATOM 1320 N N . GLY A 1 178 ? -4.409 -0.374 2.065 1.00 95.19 178 GLY A N 1
ATOM 1321 C CA . GLY A 1 178 ? -3.546 0.136 3.135 1.00 95.19 178 GLY A CA 1
ATOM 1322 C C . GLY A 1 178 ? -4.173 -0.046 4.521 1.00 95.19 178 GLY A C 1
ATOM 1323 O O . GLY A 1 178 ? -3.551 -0.613 5.418 1.00 95.19 178 GLY A O 1
ATOM 1324 N N . GLY A 1 179 ? -5.449 0.319 4.677 1.00 96.00 179 GLY A N 1
ATOM 1325 C CA . GLY A 1 179 ? -6.189 0.140 5.928 1.00 96.00 179 GLY A CA 1
ATOM 1326 C C . GLY A 1 179 ? -6.347 -1.323 6.344 1.00 96.00 179 GLY A C 1
ATOM 1327 O O . GLY A 1 179 ? -6.207 -1.643 7.524 1.00 96.00 179 GLY A O 1
ATOM 1328 N N . LYS A 1 180 ? -6.577 -2.228 5.385 1.00 95.75 180 LYS A N 1
ATOM 1329 C CA . LYS A 1 180 ? -6.610 -3.679 5.627 1.00 95.75 180 LYS A CA 1
ATOM 1330 C C . LYS A 1 180 ? -5.246 -4.199 6.086 1.00 95.75 180 LYS A C 1
ATOM 1332 O O . LYS A 1 180 ? -5.193 -5.019 7.001 1.00 95.75 180 LYS A O 1
ATOM 1337 N N . TYR A 1 181 ? -4.157 -3.759 5.456 1.00 94.88 181 TYR A N 1
ATOM 1338 C CA . TYR A 1 181 ? -2.809 -4.173 5.843 1.00 94.88 181 TYR A CA 1
ATOM 1339 C C . TYR A 1 181 ? -2.428 -3.658 7.228 1.00 94.88 181 TYR A C 1
ATOM 1341 O O . TYR A 1 181 ? -1.833 -4.415 7.985 1.00 94.88 181 TYR A O 1
ATOM 1349 N N . LEU A 1 182 ? -2.843 -2.445 7.604 1.00 96.69 182 LEU A N 1
ATOM 1350 C CA . LEU A 1 182 ? -2.641 -1.922 8.959 1.00 96.69 182 LEU A CA 1
ATOM 1351 C C . LEU A 1 182 ? -3.337 -2.770 10.034 1.00 96.69 182 LEU A C 1
ATOM 1353 O O . LEU A 1 182 ? -2.769 -2.960 11.102 1.00 96.69 182 LEU A O 1
ATOM 1357 N N . VAL A 1 183 ? -4.522 -3.335 9.757 1.00 96.62 183 VAL A N 1
ATOM 1358 C CA . VAL A 1 183 ? -5.187 -4.275 10.686 1.00 96.62 183 VAL A CA 1
ATOM 1359 C C . VAL A 1 183 ? -4.338 -5.528 10.885 1.00 96.62 183 VAL A C 1
ATOM 1361 O O . VAL A 1 183 ? -4.093 -5.935 12.019 1.00 96.62 183 VAL A O 1
ATOM 1364 N N . TRP A 1 184 ? -3.881 -6.138 9.788 1.00 96.00 184 TRP A N 1
ATOM 1365 C CA . TRP A 1 184 ? -3.047 -7.339 9.857 1.00 96.00 184 TRP A CA 1
ATOM 1366 C C . TRP A 1 184 ? -1.700 -7.076 10.516 1.00 96.00 184 TRP A C 1
ATOM 1368 O O . TRP A 1 184 ? -1.232 -7.913 11.282 1.00 96.00 184 TRP A O 1
ATOM 1378 N N . LYS A 1 185 ? -1.109 -5.913 10.244 1.00 96.25 185 LYS A N 1
ATOM 1379 C CA . LYS A 1 185 ? 0.140 -5.479 10.850 1.00 96.25 185 LYS A CA 1
ATOM 1380 C C . LYS A 1 185 ? -0.012 -5.273 12.356 1.00 96.25 185 LYS A C 1
ATOM 1382 O O . LYS A 1 185 ? 0.724 -5.898 13.102 1.00 96.25 185 LYS A O 1
ATOM 1387 N N . ALA A 1 186 ? -1.029 -4.542 12.808 1.00 97.19 186 ALA A N 1
ATOM 1388 C CA . ALA A 1 186 ? -1.265 -4.366 14.238 1.00 97.19 186 ALA A CA 1
ATOM 1389 C C . ALA A 1 186 ? -1.493 -5.711 14.958 1.00 97.19 186 ALA A C 1
ATOM 1391 O O . ALA A 1 186 ? -0.953 -5.930 16.038 1.00 97.19 186 ALA A O 1
ATOM 1392 N N . ALA A 1 187 ? -2.237 -6.648 14.353 1.00 96.88 187 ALA A N 1
ATOM 1393 C CA . ALA A 1 187 ? -2.407 -7.992 14.914 1.00 96.88 187 ALA A CA 1
ATOM 1394 C C . ALA A 1 187 ? -1.078 -8.768 14.985 1.00 96.88 187 ALA A C 1
ATOM 1396 O O . ALA A 1 187 ? -0.766 -9.371 16.009 1.00 96.88 187 ALA A O 1
ATOM 1397 N N . HIS A 1 188 ? -0.275 -8.731 13.921 1.00 96.69 188 HIS A N 1
ATOM 1398 C CA . HIS A 1 188 ? 1.060 -9.329 13.901 1.00 96.69 188 HIS A CA 1
ATOM 1399 C C . HIS A 1 188 ? 1.967 -8.743 14.991 1.00 96.69 188 HIS A C 1
ATOM 1401 O O . HIS A 1 188 ? 2.587 -9.487 15.748 1.00 96.69 188 HIS A O 1
ATOM 1407 N N . ASP A 1 189 ? 2.015 -7.421 15.101 1.00 96.88 189 ASP A N 1
ATOM 1408 C CA . ASP A 1 189 ? 2.893 -6.716 16.024 1.00 96.88 189 ASP A CA 1
ATOM 1409 C C . ASP A 1 189 ? 2.509 -6.984 17.484 1.00 96.88 189 ASP A C 1
ATOM 1411 O O . ASP A 1 189 ? 3.392 -7.181 18.320 1.00 96.88 189 ASP A O 1
ATOM 1415 N N . ILE A 1 190 ? 1.209 -7.116 17.784 1.00 97.44 190 ILE A N 1
ATOM 1416 C CA . ILE A 1 190 ? 0.738 -7.607 19.088 1.00 97.44 190 ILE A CA 1
ATOM 1417 C C . ILE A 1 190 ? 1.250 -9.034 19.340 1.00 97.44 190 ILE A C 1
ATOM 1419 O O . ILE A 1 190 ? 1.852 -9.290 20.383 1.00 97.44 190 ILE A O 1
ATOM 1423 N N . ALA A 1 191 ? 1.065 -9.957 18.388 1.00 96.50 191 ALA A N 1
ATOM 1424 C CA . ALA A 1 191 ? 1.466 -11.360 18.537 1.00 96.50 191 ALA A CA 1
ATOM 1425 C C . ALA A 1 191 ? 2.985 -11.542 18.716 1.00 96.50 191 ALA A C 1
ATOM 1427 O O . ALA A 1 191 ? 3.433 -12.456 19.409 1.00 96.50 191 ALA A O 1
ATOM 1428 N N . LYS A 1 192 ? 3.790 -10.671 18.099 1.00 95.12 192 LYS A N 1
ATOM 1429 C CA . LYS A 1 192 ? 5.258 -10.669 18.202 1.00 95.12 192 LYS A CA 1
ATOM 1430 C C . LYS A 1 192 ? 5.793 -9.798 19.342 1.00 95.12 192 LYS A C 1
ATOM 1432 O O . LYS A 1 192 ? 7.009 -9.726 19.505 1.00 95.12 192 LYS A O 1
ATOM 1437 N N . ALA A 1 193 ? 4.914 -9.169 20.126 1.00 95.44 193 ALA A N 1
ATOM 1438 C CA . ALA A 1 193 ? 5.268 -8.231 21.189 1.00 95.44 193 ALA A CA 1
ATOM 1439 C C . ALA A 1 193 ? 6.205 -7.103 20.710 1.00 95.44 193 ALA A C 1
ATOM 1441 O O . ALA A 1 193 ? 7.158 -6.731 21.400 1.00 95.44 193 ALA A O 1
ATOM 1442 N N . ILE A 1 194 ? 5.937 -6.566 19.516 1.00 95.81 194 ILE A N 1
ATOM 1443 C CA . ILE A 1 194 ? 6.655 -5.407 18.983 1.00 95.81 194 ILE A CA 1
ATOM 1444 C C . ILE A 1 194 ? 6.329 -4.186 19.863 1.00 95.81 194 ILE A C 1
ATOM 1446 O O . ILE A 1 194 ? 5.148 -3.948 20.138 1.00 95.81 194 ILE A O 1
ATOM 1450 N N . PRO A 1 195 ? 7.328 -3.408 20.328 1.00 95.62 195 PRO A N 1
ATOM 1451 C CA . PRO A 1 195 ? 7.104 -2.295 21.259 1.00 95.62 195 PRO A CA 1
ATOM 1452 C C . PRO A 1 195 ? 6.072 -1.267 20.775 1.00 95.62 195 PRO A C 1
ATOM 1454 O O . PRO A 1 195 ? 5.321 -0.706 21.572 1.00 95.62 195 PRO A O 1
ATOM 1457 N N . GLU A 1 196 ? 6.006 -1.045 19.465 1.00 96.50 196 GLU A N 1
ATOM 1458 C CA . GLU A 1 196 ? 5.134 -0.068 18.822 1.00 96.50 196 GLU A CA 1
ATOM 1459 C C . GLU A 1 196 ? 3.692 -0.565 18.613 1.00 96.50 196 GLU A C 1
ATOM 1461 O O . GLU A 1 196 ? 2.830 0.238 18.253 1.00 96.50 196 GLU A O 1
ATOM 1466 N N . ALA A 1 197 ? 3.384 -1.841 18.890 1.00 97.56 197 ALA A N 1
ATOM 1467 C CA . ALA A 1 197 ? 2.095 -2.473 18.579 1.00 97.56 197 ALA A CA 1
ATOM 1468 C C . ALA A 1 197 ? 0.877 -1.674 19.079 1.00 97.56 197 ALA A C 1
ATOM 1470 O O . ALA A 1 197 ? -0.123 -1.531 18.376 1.00 97.56 197 ALA A O 1
ATOM 1471 N N . ALA A 1 198 ? 0.968 -1.083 20.274 1.00 97.94 198 ALA A N 1
ATOM 1472 C CA . ALA A 1 198 ? -0.099 -0.245 20.816 1.00 97.94 198 ALA A CA 1
ATOM 1473 C C . ALA A 1 198 ? -0.357 1.012 19.976 1.00 97.94 198 ALA A C 1
ATOM 1475 O O . ALA A 1 198 ? -1.507 1.407 19.793 1.00 97.94 198 ALA A O 1
ATOM 1476 N N . ALA A 1 199 ? 0.685 1.659 19.459 1.00 98.25 199 ALA A N 1
ATOM 1477 C CA . ALA A 1 199 ? 0.511 2.799 18.570 1.00 98.25 199 ALA A CA 1
ATOM 1478 C C . ALA A 1 199 ? -0.099 2.375 17.228 1.00 98.25 199 ALA A C 1
ATOM 1480 O O . ALA A 1 199 ? -0.920 3.102 16.667 1.00 98.25 199 ALA A O 1
ATOM 1481 N N . GLU A 1 200 ? 0.256 1.189 16.732 1.00 97.69 200 GLU A N 1
ATOM 1482 C CA . GLU A 1 200 ? -0.276 0.660 15.476 1.00 97.69 200 GLU A CA 1
ATOM 1483 C C . GLU A 1 200 ? -1.779 0.400 15.528 1.00 97.69 200 GLU A C 1
ATOM 1485 O O . GLU A 1 200 ? -2.472 0.679 14.550 1.00 97.69 200 GLU A O 1
ATOM 1490 N N . VAL A 1 201 ? -2.309 -0.046 16.672 1.00 98.44 201 VAL A N 1
ATOM 1491 C CA . VAL A 1 201 ? -3.761 -0.164 16.884 1.00 98.44 201 VAL A CA 1
ATOM 1492 C C . VAL A 1 201 ? -4.453 1.190 16.670 1.00 98.44 201 VAL A C 1
ATOM 1494 O O . VAL A 1 201 ? -5.437 1.278 15.929 1.00 98.44 201 VAL A O 1
ATOM 1497 N N . SER A 1 202 ? -3.915 2.261 17.260 1.00 98.19 202 SER A N 1
ATOM 1498 C CA . SER A 1 202 ? -4.451 3.622 17.130 1.00 98.19 202 SER A CA 1
ATOM 1499 C C . SER A 1 202 ? -4.351 4.146 15.692 1.00 98.19 202 SER A C 1
ATOM 1501 O O . SER A 1 202 ? -5.330 4.669 15.154 1.00 98.19 202 SER A O 1
ATOM 1503 N N . LEU A 1 203 ? -3.198 3.956 15.035 1.00 98.19 203 LEU A N 1
ATOM 1504 C CA . LEU A 1 203 ? -2.972 4.351 13.637 1.00 98.19 203 LEU A CA 1
ATOM 1505 C C . LEU A 1 203 ? -3.902 3.611 12.675 1.00 98.19 203 LEU A C 1
ATOM 1507 O O . LEU A 1 203 ? -4.460 4.214 11.759 1.00 98.19 203 LEU A O 1
ATOM 1511 N N . CYS A 1 204 ? -4.093 2.313 12.897 1.00 97.44 204 CYS A N 1
ATOM 1512 C CA . CYS A 1 204 ? -4.988 1.474 12.117 1.00 97.44 204 CYS A CA 1
ATOM 1513 C C . CYS A 1 204 ? -6.440 1.969 12.200 1.00 97.44 204 CYS A C 1
ATOM 1515 O O . CYS A 1 204 ? -7.101 2.125 11.167 1.00 97.44 204 CYS A O 1
ATOM 1517 N N . ALA A 1 205 ? -6.925 2.270 13.409 1.00 97.75 205 ALA A N 1
ATOM 1518 C CA . ALA A 1 205 ? -8.265 2.809 13.617 1.00 97.75 205 ALA A CA 1
ATOM 1519 C C . ALA A 1 205 ? -8.438 4.195 12.976 1.00 97.75 205 ALA A C 1
ATOM 1521 O O . ALA A 1 205 ? -9.407 4.412 12.246 1.00 97.75 205 ALA A O 1
ATOM 1522 N N . TRP A 1 206 ? -7.471 5.101 13.163 1.00 98.12 206 TRP A N 1
ATOM 1523 C CA . TRP A 1 206 ? -7.470 6.426 12.532 1.00 98.12 206 TRP A CA 1
ATOM 1524 C C . TRP A 1 206 ? -7.512 6.343 11.000 1.00 98.12 206 TRP A C 1
ATOM 1526 O O . TRP A 1 206 ? -8.369 6.961 10.361 1.00 98.12 206 TRP A O 1
ATOM 1536 N N . TRP A 1 207 ? -6.621 5.543 10.402 1.00 98.31 207 TRP A N 1
ATOM 1537 C CA . TRP A 1 207 ? -6.528 5.399 8.950 1.00 98.31 207 TRP A CA 1
ATOM 1538 C C . TRP A 1 207 ? -7.843 4.896 8.359 1.00 98.31 207 TRP A C 1
ATOM 1540 O O . TRP A 1 207 ? -8.342 5.449 7.376 1.00 98.31 207 TRP A O 1
ATOM 1550 N N . ASN A 1 208 ? -8.428 3.859 8.964 1.00 98.25 208 ASN A N 1
ATOM 1551 C CA . ASN A 1 208 ? -9.666 3.265 8.473 1.00 98.25 208 ASN A CA 1
ATOM 1552 C C . ASN A 1 208 ? -10.881 4.184 8.679 1.00 98.25 208 ASN A C 1
ATOM 1554 O O . ASN A 1 208 ? -11.733 4.240 7.794 1.00 98.25 208 ASN A O 1
ATOM 1558 N N . ALA A 1 209 ? -10.939 4.963 9.765 1.00 97.31 209 ALA A N 1
ATOM 1559 C CA . ALA A 1 209 ? -11.972 5.983 9.966 1.00 97.31 209 ALA A CA 1
ATOM 1560 C C . ALA A 1 209 ? -11.931 7.065 8.873 1.00 97.31 209 ALA A C 1
ATOM 1562 O O . ALA A 1 209 ? -12.936 7.347 8.211 1.00 97.31 209 ALA A O 1
ATOM 1563 N N . LYS A 1 210 ? -10.742 7.620 8.611 1.00 96.75 210 LYS A N 1
ATOM 1564 C CA . LYS A 1 210 ? -10.535 8.637 7.570 1.00 96.75 210 LYS A CA 1
ATOM 1565 C C . LYS A 1 210 ? -10.826 8.095 6.168 1.00 96.75 210 LYS A C 1
ATOM 1567 O O . LYS A 1 210 ? -11.505 8.750 5.373 1.00 96.75 210 LYS A O 1
ATOM 1572 N N . THR A 1 211 ? -10.332 6.893 5.878 1.00 97.69 211 THR A N 1
ATOM 1573 C CA . THR A 1 211 ? -10.521 6.217 4.587 1.00 97.69 211 THR A CA 1
ATOM 1574 C C . THR A 1 211 ? -11.991 5.914 4.332 1.00 97.69 211 THR A C 1
ATOM 1576 O O . THR A 1 211 ? -12.479 6.167 3.231 1.00 97.69 211 THR A O 1
ATOM 1579 N N . ALA A 1 212 ? -12.729 5.439 5.337 1.00 97.50 212 ALA A N 1
ATOM 1580 C CA . ALA A 1 212 ? -14.152 5.167 5.192 1.00 97.50 212 ALA A CA 1
ATOM 1581 C C . ALA A 1 212 ? -14.947 6.435 4.883 1.00 97.50 212 ALA A C 1
ATOM 1583 O O . ALA A 1 212 ? -15.732 6.436 3.935 1.00 97.50 212 ALA A O 1
ATOM 1584 N N . GLY A 1 213 ? -14.693 7.531 5.607 1.00 95.88 213 GLY A N 1
ATOM 1585 C CA . GLY A 1 213 ? -15.367 8.811 5.378 1.00 95.88 213 GLY A CA 1
ATOM 1586 C C . GLY A 1 213 ? -15.163 9.363 3.963 1.00 95.88 213 GLY A C 1
ATOM 1587 O O . GLY A 1 213 ? -16.130 9.746 3.300 1.00 95.88 213 GLY A O 1
ATOM 1588 N N . SER A 1 214 ? -13.923 9.369 3.463 1.00 96.31 214 SER A N 1
ATOM 1589 C CA . SER A 1 214 ? -13.631 9.849 2.104 1.00 96.31 214 SER A CA 1
ATOM 1590 C C . SER A 1 214 ? -14.166 8.903 1.022 1.00 96.31 214 SER A C 1
ATOM 1592 O O . SER A 1 214 ? -14.667 9.358 -0.009 1.00 96.31 214 SER A O 1
ATOM 1594 N N . THR A 1 215 ? -14.121 7.592 1.267 1.00 97.88 215 THR A N 1
ATOM 1595 C CA . THR A 1 215 ? -14.618 6.571 0.339 1.00 97.88 215 THR A CA 1
ATOM 1596 C C . THR A 1 215 ? -16.122 6.674 0.138 1.00 97.88 215 THR A C 1
ATOM 1598 O O . THR A 1 215 ? -16.579 6.737 -1.004 1.00 97.88 215 THR A O 1
ATOM 1601 N N . VAL A 1 216 ? -16.905 6.727 1.221 1.00 96.75 216 VAL A N 1
ATOM 1602 C CA . VAL A 1 216 ? -18.366 6.826 1.098 1.00 96.75 216 VAL A CA 1
ATOM 1603 C C . VAL A 1 216 ? -18.777 8.149 0.459 1.00 96.75 216 VAL A C 1
ATOM 1605 O O . VAL A 1 216 ? -19.703 8.159 -0.342 1.00 96.75 216 VAL A O 1
ATOM 1608 N N . ALA A 1 217 ? -18.055 9.247 0.710 1.00 96.25 217 ALA A N 1
ATOM 1609 C CA . ALA A 1 217 ? -18.305 10.520 0.035 1.00 96.25 217 ALA A CA 1
ATOM 1610 C C . ALA A 1 217 ? -18.098 10.421 -1.490 1.00 96.25 217 ALA A C 1
ATOM 1612 O O . ALA A 1 217 ? -18.947 10.869 -2.262 1.00 96.25 217 ALA A O 1
ATOM 1613 N N . HIS A 1 218 ? -17.008 9.790 -1.941 1.00 96.50 218 HIS A N 1
ATOM 1614 C CA . HIS A 1 218 ? -16.760 9.548 -3.369 1.00 96.50 218 HIS A CA 1
ATOM 1615 C C . HIS A 1 218 ? -17.802 8.620 -3.998 1.00 96.50 218 HIS A C 1
ATOM 1617 O O . HIS A 1 218 ? -18.276 8.876 -5.110 1.00 96.50 218 HIS A O 1
ATOM 1623 N N . ALA A 1 219 ? -18.192 7.568 -3.281 1.00 97.31 219 ALA A N 1
ATOM 1624 C CA . ALA A 1 219 ? -19.235 6.664 -3.731 1.00 97.31 219 ALA A CA 1
ATOM 1625 C C . ALA A 1 219 ? -20.567 7.413 -3.897 1.00 97.31 219 ALA A C 1
ATOM 1627 O O . ALA A 1 219 ? -21.131 7.394 -4.986 1.00 97.31 219 ALA A O 1
ATOM 1628 N N . LEU A 1 220 ? -21.011 8.179 -2.894 1.00 96.56 220 LEU A N 1
ATOM 1629 C CA . LEU A 1 220 ? -22.217 9.014 -2.973 1.00 96.56 220 LEU A CA 1
ATOM 1630 C C . LEU A 1 220 ? -22.194 9.967 -4.176 1.00 96.56 220 LEU A C 1
ATOM 1632 O O . LEU A 1 220 ? -23.178 10.051 -4.909 1.00 96.56 220 LEU A O 1
ATOM 1636 N N . HIS A 1 221 ? -21.070 10.648 -4.418 1.00 95.88 221 HIS A N 1
ATOM 1637 C CA . HIS A 1 221 ? -20.921 11.534 -5.577 1.00 95.88 221 HIS A CA 1
ATOM 1638 C C . HIS A 1 221 ? -21.023 10.793 -6.913 1.00 95.88 221 HIS A C 1
ATOM 1640 O O . HIS A 1 221 ? -21.578 11.343 -7.864 1.00 95.88 221 HIS A O 1
ATOM 1646 N N . THR A 1 222 ? -20.558 9.544 -6.984 1.00 97.50 222 THR A N 1
ATOM 1647 C CA . THR A 1 222 ? -20.699 8.702 -8.183 1.00 97.50 222 THR A CA 1
ATOM 1648 C C . THR A 1 222 ? -22.172 8.429 -8.501 1.00 97.50 222 THR A C 1
ATOM 1650 O O . THR A 1 222 ? -22.570 8.491 -9.663 1.00 97.50 222 THR A O 1
ATOM 1653 N N . PHE A 1 223 ? -23.009 8.227 -7.477 1.00 97.38 223 PHE A N 1
ATOM 1654 C CA . PHE A 1 223 ? -24.466 8.108 -7.630 1.00 97.38 223 PHE A CA 1
ATOM 1655 C C . PHE A 1 223 ? -25.168 9.449 -7.938 1.00 97.38 223 PHE A C 1
ATOM 1657 O O . PHE A 1 223 ? -26.341 9.468 -8.322 1.00 97.38 223 PHE A O 1
ATOM 1664 N N . GLY A 1 224 ? -24.480 10.586 -7.800 1.00 94.62 224 GLY A N 1
ATOM 1665 C CA . GLY A 1 224 ? -25.062 11.917 -7.969 1.00 94.62 224 GLY A CA 1
ATOM 1666 C C . GLY A 1 224 ? -26.204 12.165 -6.980 1.00 94.62 224 GLY A C 1
ATOM 1667 O O . GLY A 1 224 ? -26.087 11.873 -5.793 1.00 94.62 224 GLY A O 1
ATOM 1668 N N . GLY A 1 225 ? -27.339 12.678 -7.467 1.00 93.12 225 GLY A N 1
ATOM 1669 C CA . GLY A 1 225 ? -28.519 12.915 -6.626 1.00 93.12 225 GLY A CA 1
ATOM 1670 C C . GLY A 1 225 ? -29.047 11.649 -5.941 1.00 93.12 225 GLY A C 1
ATOM 1671 O O . GLY A 1 225 ? -29.472 11.728 -4.792 1.00 93.12 225 GLY A O 1
ATOM 1672 N N . TYR A 1 226 ? -28.947 10.481 -6.592 1.00 94.75 226 TYR A N 1
ATOM 1673 C CA . TYR A 1 226 ? -29.399 9.207 -6.018 1.00 94.75 226 TYR A CA 1
ATOM 1674 C C . TYR A 1 226 ? -28.602 8.789 -4.784 1.00 94.75 226 TYR A C 1
ATOM 1676 O O . TYR A 1 226 ? -29.159 8.123 -3.915 1.00 94.75 226 TYR A O 1
ATOM 1684 N N . GLY A 1 227 ? -27.344 9.226 -4.657 1.00 93.62 227 GLY A N 1
ATOM 1685 C CA . GLY A 1 227 ? -26.540 8.958 -3.466 1.00 93.62 227 GLY A CA 1
ATOM 1686 C C . GLY A 1 227 ? -27.168 9.547 -2.200 1.00 93.62 227 GLY A C 1
ATOM 1687 O O . GLY A 1 227 ? -27.034 8.984 -1.123 1.00 93.62 227 GLY A O 1
ATOM 1688 N N . LEU A 1 228 ? -27.921 10.643 -2.326 1.00 91.81 228 LEU A N 1
ATOM 1689 C CA . LEU A 1 228 ? -28.604 11.303 -1.209 1.00 91.81 228 LEU A CA 1
ATOM 1690 C C . LEU A 1 228 ? -30.029 10.778 -0.966 1.00 91.81 228 LEU A C 1
ATOM 1692 O O . LEU A 1 228 ? -30.768 11.357 -0.173 1.00 91.81 228 LEU A O 1
ATOM 1696 N N . THR A 1 229 ? -30.429 9.708 -1.654 1.00 92.75 229 THR A N 1
ATOM 1697 C CA . THR A 1 229 ? -31.756 9.090 -1.530 1.00 92.75 229 THR A CA 1
ATOM 1698 C C . THR A 1 229 ? -31.658 7.693 -0.921 1.00 92.75 229 THR A C 1
ATOM 1700 O O . THR A 1 229 ? -30.572 7.129 -0.807 1.00 92.75 229 THR A O 1
ATOM 1703 N N . THR A 1 230 ? -32.802 7.109 -0.571 1.00 92.00 230 THR A N 1
ATOM 1704 C CA . THR A 1 230 ? -32.903 5.732 -0.062 1.00 92.00 230 THR A CA 1
ATOM 1705 C C . THR A 1 230 ? -33.151 4.695 -1.166 1.00 92.00 230 THR A C 1
ATOM 1707 O O . THR A 1 230 ? -33.504 3.564 -0.857 1.00 92.00 230 THR A O 1
ATOM 1710 N N . GLU A 1 231 ? -33.005 5.067 -2.444 1.00 92.75 231 GLU A N 1
ATOM 1711 C CA . GLU A 1 231 ? -33.210 4.169 -3.599 1.00 92.75 231 GLU A CA 1
ATOM 1712 C C . GLU A 1 231 ? -32.065 3.159 -3.778 1.00 92.75 231 GLU A C 1
ATOM 1714 O O . GLU A 1 231 ? -32.253 2.096 -4.362 1.00 92.75 231 GLU A O 1
ATOM 1719 N N . TYR A 1 232 ? -30.872 3.491 -3.274 1.00 93.19 232 TYR A N 1
ATOM 1720 C CA . TYR A 1 232 ? -29.692 2.627 -3.299 1.00 93.19 232 TYR A CA 1
ATOM 1721 C C . TYR A 1 232 ? -29.103 2.493 -1.903 1.00 93.19 232 TYR A C 1
ATOM 1723 O O . TYR A 1 232 ? -29.047 3.465 -1.149 1.00 93.19 232 TYR A O 1
ATOM 1731 N N . ASP A 1 233 ? -28.543 1.327 -1.602 1.00 92.94 233 ASP A N 1
ATOM 1732 C CA . ASP A 1 233 ? -27.984 1.009 -0.286 1.00 92.94 233 ASP A CA 1
ATOM 1733 C C . ASP A 1 233 ? -26.779 1.871 0.116 1.00 92.94 233 ASP A C 1
ATOM 1735 O O . ASP A 1 233 ? -26.408 1.886 1.286 1.00 92.94 233 ASP A O 1
ATOM 1739 N N . ILE A 1 234 ? -26.171 2.634 -0.803 1.00 95.12 234 ILE A N 1
ATOM 1740 C CA . ILE A 1 234 ? -24.978 3.446 -0.517 1.00 95.12 234 ILE A CA 1
ATOM 1741 C C . ILE A 1 234 ? -25.168 4.424 0.657 1.00 95.12 234 ILE A C 1
ATOM 1743 O O . ILE A 1 234 ? -24.222 4.689 1.404 1.00 95.12 234 ILE A O 1
ATOM 1747 N N . HIS A 1 235 ? -26.391 4.916 0.877 1.00 92.69 235 HIS A N 1
ATOM 1748 C CA . HIS A 1 235 ? -26.698 5.766 2.026 1.00 92.69 235 HIS A CA 1
ATOM 1749 C C . HIS A 1 235 ? -26.480 5.035 3.364 1.00 92.69 235 HIS A C 1
ATOM 1751 O O . HIS A 1 235 ? -25.956 5.643 4.299 1.00 92.69 235 HIS A O 1
ATOM 1757 N N . LEU A 1 236 ? -26.786 3.732 3.440 1.00 91.44 236 LEU A N 1
ATOM 1758 C CA . LEU A 1 236 ? -26.587 2.891 4.627 1.00 91.44 236 LEU A CA 1
ATOM 1759 C C . LEU A 1 236 ? -25.094 2.806 4.984 1.00 91.44 236 LEU A C 1
ATOM 1761 O O . LEU A 1 236 ? -24.713 2.960 6.145 1.00 91.44 236 LEU A O 1
ATOM 1765 N N . TYR A 1 237 ? -24.234 2.626 3.973 1.00 93.88 237 TYR A N 1
ATOM 1766 C CA . TYR A 1 237 ? -22.776 2.590 4.142 1.00 93.88 237 TYR A CA 1
ATOM 1767 C C . TYR A 1 237 ? -22.241 3.945 4.615 1.00 93.88 237 TYR A C 1
ATOM 1769 O O . TYR A 1 237 ? -21.412 3.993 5.521 1.00 93.88 237 TYR A O 1
ATOM 1777 N N . ASN A 1 238 ? -22.742 5.052 4.059 1.00 93.62 238 ASN A N 1
ATOM 1778 C CA . ASN A 1 238 ? -22.358 6.393 4.499 1.00 93.62 238 ASN A CA 1
ATOM 1779 C C . ASN A 1 238 ? -22.728 6.666 5.964 1.00 93.62 238 ASN A C 1
ATOM 1781 O O . ASN A 1 238 ? -21.899 7.192 6.705 1.00 93.62 238 ASN A O 1
ATOM 1785 N N . LEU A 1 239 ? -23.947 6.312 6.382 1.00 90.44 239 LEU A N 1
ATOM 1786 C CA . LEU A 1 239 ? -24.371 6.472 7.774 1.00 90.44 239 LEU A CA 1
ATOM 1787 C C . LEU A 1 239 ? -23.474 5.643 8.698 1.00 90.44 239 LEU A C 1
ATOM 1789 O O . LEU A 1 239 ? -22.879 6.173 9.633 1.00 90.44 239 LEU A O 1
ATOM 1793 N N . ARG A 1 240 ? -23.263 4.368 8.356 1.00 89.44 240 ARG A N 1
ATOM 1794 C CA . ARG A 1 240 ? -22.453 3.463 9.170 1.00 89.44 240 ARG A CA 1
ATOM 1795 C C . ARG A 1 240 ? -20.984 3.884 9.277 1.00 89.44 240 ARG A C 1
ATOM 1797 O O . ARG A 1 240 ? -20.406 3.772 10.355 1.00 89.44 240 ARG A O 1
ATOM 1804 N N . ALA A 1 241 ? -20.385 4.380 8.193 1.00 92.69 241 ALA A N 1
ATOM 1805 C CA . ALA A 1 241 ? -19.001 4.854 8.191 1.00 92.69 241 ALA A CA 1
ATOM 1806 C C . ALA A 1 241 ? -18.790 6.025 9.159 1.00 92.69 241 ALA A C 1
ATOM 1808 O O . ALA A 1 241 ? -17.773 6.074 9.849 1.00 92.69 241 ALA A O 1
ATOM 1809 N N . LYS A 1 242 ? -19.749 6.956 9.225 1.00 88.69 242 LYS A N 1
ATOM 1810 C CA . LYS A 1 242 ? -19.705 8.095 10.151 1.00 88.69 242 LYS A CA 1
ATOM 1811 C C . LYS A 1 242 ? -19.911 7.646 11.591 1.00 88.69 242 LYS A C 1
ATOM 1813 O O . LYS A 1 242 ? -19.097 7.982 12.444 1.00 88.69 242 LYS A O 1
ATOM 1818 N N . ASP A 1 243 ? -20.941 6.843 11.834 1.00 87.12 243 ASP A N 1
ATOM 1819 C CA . ASP A 1 243 ? -21.305 6.389 13.176 1.00 87.12 243 ASP A CA 1
ATOM 1820 C C . ASP A 1 243 ? -20.168 5.628 13.863 1.00 87.12 243 ASP A C 1
ATOM 1822 O O . ASP A 1 243 ? -19.763 5.975 14.971 1.00 87.12 243 ASP A O 1
ATOM 1826 N N . TRP A 1 244 ? -19.614 4.606 13.199 1.00 88.62 244 TRP A N 1
ATOM 1827 C CA . TRP A 1 244 ? -18.529 3.802 13.772 1.00 88.62 244 TRP A CA 1
ATOM 1828 C C . TRP A 1 244 ? -17.249 4.597 13.992 1.00 88.62 244 TRP A C 1
ATOM 1830 O O . TRP A 1 244 ? -16.536 4.343 14.958 1.00 88.62 244 TRP A O 1
ATOM 1840 N N . SER A 1 245 ? -16.966 5.564 13.122 1.00 90.06 245 SER A N 1
ATOM 1841 C CA . SER A 1 245 ? -15.769 6.391 13.254 1.00 90.06 245 SER A CA 1
ATOM 1842 C C . SER A 1 245 ? -15.881 7.373 14.421 1.00 90.06 245 SER A C 1
ATOM 1844 O O . SER A 1 245 ? -14.877 7.680 15.050 1.00 90.06 245 SER A O 1
ATOM 1846 N N . LEU A 1 246 ? -17.090 7.854 14.725 1.00 90.06 246 LEU A N 1
ATOM 1847 C CA . LEU A 1 246 ? -17.318 8.921 15.703 1.00 90.06 246 LEU A CA 1
ATOM 1848 C C . LEU A 1 246 ? -17.666 8.430 17.112 1.00 90.06 246 LEU A C 1
ATOM 1850 O O . LEU A 1 246 ? -17.738 9.247 18.029 1.00 90.06 246 LEU A O 1
ATOM 1854 N N . VAL A 1 247 ? -17.892 7.129 17.325 1.00 87.31 247 VAL A N 1
ATOM 1855 C CA . VAL A 1 247 ? -18.345 6.639 18.639 1.00 87.31 247 VAL A CA 1
ATOM 1856 C C . VAL A 1 247 ? -17.288 6.778 19.746 1.00 87.31 247 VAL A C 1
ATOM 1858 O O . VAL A 1 247 ? -17.649 7.008 20.895 1.00 87.31 247 VAL A O 1
ATOM 1861 N N . LEU A 1 248 ? -15.993 6.735 19.405 1.00 88.25 248 LEU A N 1
ATOM 1862 C CA . LEU A 1 248 ? -14.888 7.075 20.322 1.00 88.25 248 LEU A CA 1
ATOM 1863 C C . LEU A 1 248 ? -14.658 8.592 20.475 1.00 88.25 248 LEU A C 1
ATOM 1865 O O . LEU A 1 248 ? -13.750 9.020 21.191 1.00 88.25 248 LEU A O 1
ATOM 1869 N N . GLY A 1 249 ? -15.448 9.414 19.785 1.00 90.44 249 GLY A N 1
ATOM 1870 C CA . GLY A 1 249 ? -15.217 10.842 19.615 1.00 90.44 249 GLY A CA 1
ATOM 1871 C C . GLY A 1 249 ? -14.490 11.160 18.308 1.00 90.44 249 GLY A C 1
ATOM 1872 O O . GLY A 1 249 ? -14.613 10.444 17.320 1.00 90.44 249 GLY A O 1
ATOM 1873 N N . ASP A 1 250 ? -13.760 12.275 18.295 1.00 94.31 250 ASP A N 1
ATOM 1874 C CA . ASP A 1 250 ? -13.016 12.739 17.120 1.00 94.31 250 ASP A CA 1
ATOM 1875 C C . ASP A 1 250 ? -11.891 11.748 16.741 1.00 94.31 250 ASP A C 1
ATOM 1877 O O . ASP A 1 250 ? -10.977 11.556 17.553 1.00 94.31 250 ASP A O 1
ATOM 1881 N N . PRO A 1 251 ? -11.910 11.147 15.529 1.00 94.94 251 PRO A N 1
ATOM 1882 C CA . PRO A 1 251 ? -10.878 10.221 15.075 1.00 94.94 251 PRO A CA 1
ATOM 1883 C C . PRO A 1 251 ? -9.465 10.800 15.102 1.00 94.94 251 PRO A C 1
ATOM 1885 O O . PRO A 1 251 ? -8.518 10.035 15.259 1.00 94.94 251 PRO A O 1
ATOM 1888 N N . GLU A 1 252 ? -9.282 12.119 14.986 1.00 96.00 252 GLU A N 1
ATOM 1889 C CA . GLU A 1 252 ? -7.942 12.722 15.039 1.00 96.00 252 GLU A CA 1
ATOM 1890 C C . GLU A 1 252 ? -7.258 12.505 16.400 1.00 96.00 252 GLU A C 1
ATOM 1892 O O . GLU A 1 252 ? -6.032 12.408 16.480 1.00 96.00 252 GLU A O 1
ATOM 1897 N N . ARG A 1 253 ? -8.028 12.282 17.474 1.00 96.25 253 ARG A N 1
ATOM 1898 C CA . ARG A 1 253 ? -7.472 11.918 18.788 1.00 96.25 253 ARG A CA 1
ATOM 1899 C C . ARG A 1 253 ? -6.751 10.572 18.783 1.00 96.25 253 ARG A C 1
ATOM 1901 O O . ARG A 1 253 ? -5.876 10.367 19.620 1.00 96.25 253 ARG A O 1
ATOM 1908 N N . LEU A 1 254 ? -7.086 9.666 17.861 1.00 97.19 254 LEU A N 1
ATOM 1909 C CA . LEU A 1 254 ? -6.377 8.393 17.689 1.00 97.19 254 LEU A CA 1
ATOM 1910 C C . LEU A 1 254 ? -4.976 8.614 17.104 1.00 97.19 254 LEU A C 1
ATOM 1912 O O . LEU A 1 254 ? -4.038 7.916 17.481 1.00 97.19 254 LEU A O 1
ATOM 1916 N N . LEU A 1 255 ? -4.809 9.613 16.232 1.00 97.06 255 LEU A N 1
ATOM 1917 C CA . LEU A 1 255 ? -3.492 9.997 15.724 1.00 97.06 255 LEU A CA 1
ATOM 1918 C C . LEU A 1 255 ? -2.644 10.641 16.829 1.00 97.06 255 LEU A C 1
ATOM 1920 O O . LEU A 1 255 ? -1.462 10.330 16.969 1.00 97.06 255 LEU A O 1
ATOM 1924 N N . GLU A 1 256 ? -3.251 11.492 17.659 1.00 97.94 256 GLU A N 1
ATOM 1925 C CA . GLU A 1 256 ? -2.585 12.044 18.843 1.00 97.94 256 GLU A CA 1
ATOM 1926 C C . GLU A 1 256 ? -2.199 10.943 19.846 1.00 97.94 256 GLU A C 1
ATOM 1928 O O . GLU A 1 256 ? -1.100 10.971 20.397 1.00 97.94 256 GLU A O 1
ATOM 1933 N N . GLU A 1 257 ? -3.082 9.965 20.075 1.00 97.75 257 GLU A N 1
ATOM 1934 C CA . GLU A 1 257 ? -2.827 8.786 20.912 1.00 97.75 257 GLU A CA 1
ATOM 1935 C C . GLU A 1 257 ? -1.652 7.963 20.381 1.00 97.75 257 GLU A C 1
ATOM 1937 O O . GLU A 1 257 ? -0.735 7.657 21.144 1.00 97.75 257 GLU A O 1
ATOM 1942 N N . ALA A 1 258 ? -1.614 7.686 19.075 1.00 98.06 258 ALA A N 1
ATOM 1943 C CA . ALA A 1 258 ? -0.471 7.035 18.442 1.00 98.06 258 ALA A CA 1
ATOM 1944 C C . ALA A 1 258 ? 0.829 7.816 18.682 1.00 98.06 258 ALA A C 1
ATOM 1946 O O . ALA A 1 258 ? 1.842 7.231 19.062 1.00 98.06 258 ALA A O 1
ATOM 1947 N N . GLY A 1 259 ? 0.795 9.144 18.528 1.00 98.19 259 GLY A N 1
ATOM 1948 C CA . GLY A 1 259 ? 1.946 10.008 18.788 1.00 98.19 259 GLY A CA 1
ATOM 1949 C C . GLY A 1 259 ? 2.436 9.929 20.236 1.00 98.19 259 GLY A C 1
ATOM 1950 O O . GLY A 1 259 ? 3.640 9.833 20.476 1.00 98.19 259 GLY A O 1
ATOM 1951 N N . ARG A 1 260 ? 1.525 9.907 21.216 1.00 98.44 260 ARG A N 1
ATOM 1952 C CA . ARG A 1 260 ? 1.894 9.741 22.631 1.00 98.44 260 ARG A CA 1
ATOM 1953 C C . ARG A 1 260 ? 2.467 8.352 22.926 1.00 98.44 260 ARG A C 1
ATOM 1955 O O . ARG A 1 260 ? 3.423 8.251 23.692 1.00 98.44 260 ARG A O 1
ATOM 1962 N N . ARG A 1 261 ? 1.947 7.299 22.291 1.00 98.00 261 ARG A N 1
ATOM 1963 C CA . ARG A 1 261 ? 2.457 5.925 22.437 1.00 98.00 261 ARG A CA 1
ATOM 1964 C C . ARG A 1 261 ? 3.849 5.754 21.819 1.00 98.00 261 ARG A C 1
ATOM 1966 O O . ARG A 1 261 ? 4.720 5.173 22.453 1.00 98.00 261 ARG A O 1
ATOM 1973 N N . LEU A 1 262 ? 4.093 6.333 20.641 1.00 97.50 262 LEU A N 1
ATOM 1974 C CA . LEU A 1 262 ? 5.398 6.268 19.965 1.00 97.50 262 LEU A CA 1
ATOM 1975 C C . LEU A 1 262 ? 6.469 7.132 20.638 1.00 97.50 262 LEU A C 1
ATOM 1977 O O . LEU A 1 262 ? 7.630 6.737 20.703 1.00 97.50 262 LEU A O 1
ATOM 1981 N N . TYR A 1 263 ? 6.099 8.328 21.108 1.00 97.62 263 TYR A N 1
ATOM 1982 C CA . TYR A 1 263 ? 7.086 9.364 21.435 1.00 97.62 263 TYR A CA 1
ATOM 1983 C C . TYR A 1 263 ? 7.008 9.907 22.866 1.00 97.62 263 TYR A C 1
ATOM 1985 O O . TYR A 1 263 ? 7.941 10.581 23.300 1.00 97.62 263 TYR A O 1
ATOM 1993 N N . ALA A 1 264 ? 5.935 9.631 23.615 1.00 97.56 264 ALA A N 1
ATOM 1994 C CA . ALA A 1 264 ? 5.752 10.105 24.993 1.00 97.56 264 ALA A CA 1
ATOM 1995 C C . ALA A 1 264 ? 5.683 8.973 26.038 1.00 97.56 264 ALA A C 1
ATOM 1997 O O . ALA A 1 264 ? 5.472 9.251 27.219 1.00 97.56 264 ALA A O 1
ATOM 1998 N N . GLY A 1 265 ? 5.881 7.715 25.628 1.00 95.38 265 GLY A N 1
ATOM 1999 C CA . GLY A 1 265 ? 5.918 6.557 26.528 1.00 95.38 265 GLY A CA 1
ATOM 2000 C C . GLY A 1 265 ? 4.560 6.160 27.113 1.00 95.38 265 GLY A C 1
ATOM 2001 O O . GLY A 1 265 ? 4.516 5.471 28.132 1.00 95.38 265 GLY A O 1
ATOM 2002 N N . GLU A 1 266 ? 3.451 6.598 26.506 1.00 97.25 266 GLU A N 1
ATOM 2003 C CA . GLU A 1 266 ? 2.118 6.124 26.885 1.00 97.25 266 GLU A CA 1
ATOM 2004 C C . GLU A 1 266 ? 1.982 4.632 26.548 1.00 97.25 266 GLU A C 1
ATOM 2006 O O . GLU A 1 266 ? 2.322 4.202 25.449 1.00 97.25 266 GLU A O 1
ATOM 2011 N N . THR A 1 267 ? 1.480 3.835 27.492 1.00 95.75 267 THR A N 1
ATOM 2012 C CA . THR A 1 267 ? 1.317 2.383 27.332 1.00 95.75 267 THR A CA 1
ATOM 2013 C C . THR A 1 267 ? -0.109 1.961 27.657 1.00 95.75 267 THR A C 1
ATOM 2015 O O . THR A 1 267 ? -0.828 2.646 28.384 1.00 95.75 267 THR A O 1
ATOM 2018 N N . THR A 1 268 ? -0.523 0.822 27.110 1.00 96.38 268 THR A N 1
ATOM 2019 C CA . THR A 1 268 ? -1.813 0.191 27.399 1.00 96.38 268 THR A CA 1
ATOM 2020 C C . THR A 1 268 ? -1.666 -1.328 27.367 1.00 96.38 268 THR A C 1
ATOM 2022 O O . THR A 1 268 ? -0.693 -1.853 26.823 1.00 96.38 268 THR A O 1
ATOM 2025 N N . ALA A 1 269 ? -2.630 -2.035 27.949 1.00 96.44 269 ALA A N 1
ATOM 2026 C CA . ALA A 1 269 ? -2.718 -3.481 27.830 1.00 96.44 269 ALA A CA 1
ATOM 2027 C C . ALA A 1 269 ? -3.289 -3.853 26.452 1.00 96.44 269 ALA A C 1
ATOM 2029 O O . ALA A 1 269 ? -4.303 -3.299 26.029 1.00 96.44 269 ALA A O 1
ATOM 2030 N N . LEU A 1 270 ? -2.641 -4.796 25.765 1.00 97.69 270 LEU A N 1
ATOM 2031 C CA . LEU A 1 270 ? -3.030 -5.249 24.427 1.00 97.69 270 LEU A CA 1
ATOM 2032 C C . LEU A 1 270 ? -3.800 -6.574 24.489 1.00 97.69 270 LEU A C 1
ATOM 2034 O O . LEU A 1 270 ? -3.521 -7.385 25.379 1.00 97.69 270 LEU A O 1
ATOM 2038 N N . PRO A 1 271 ? -4.786 -6.781 23.599 1.00 96.25 271 PRO A N 1
ATOM 2039 C CA . PRO A 1 271 ? -5.608 -7.983 23.597 1.00 96.25 271 PRO A CA 1
ATOM 2040 C C . PRO A 1 271 ? -4.814 -9.200 23.128 1.00 96.25 271 PRO A C 1
ATOM 2042 O O . PRO A 1 271 ? -3.837 -9.074 22.392 1.00 96.25 271 PRO A O 1
ATOM 2045 N N . ASP A 1 272 ? -5.285 -10.388 23.498 1.00 93.75 272 ASP A N 1
ATOM 2046 C CA . ASP A 1 272 ? -4.861 -11.617 22.833 1.00 93.75 272 ASP A CA 1
ATOM 2047 C C . ASP A 1 272 ? -5.469 -11.667 21.423 1.00 93.75 272 ASP A C 1
ATOM 2049 O O . ASP A 1 272 ? -6.691 -11.625 21.250 1.00 93.75 272 ASP A O 1
ATOM 2053 N N . VAL A 1 273 ? -4.599 -11.716 20.418 1.00 93.75 273 VAL A N 1
ATOM 2054 C CA . VAL A 1 273 ? -4.950 -11.759 18.991 1.00 93.75 273 VAL A CA 1
ATOM 2055 C C . VAL A 1 273 ? -4.957 -13.184 18.430 1.00 93.75 273 VAL A C 1
ATOM 2057 O O . VAL A 1 273 ? -5.294 -13.374 17.260 1.00 93.75 273 VAL A O 1
ATOM 2060 N N . GLY A 1 274 ? -4.629 -14.183 19.255 1.00 91.50 274 GLY A N 1
ATOM 2061 C CA . GLY A 1 274 ? -4.508 -15.578 18.853 1.00 91.50 274 GLY A CA 1
ATOM 2062 C C . GLY A 1 274 ? -3.347 -15.831 17.888 1.00 91.50 274 GLY A C 1
ATOM 2063 O O . GLY A 1 274 ? -2.398 -15.052 17.786 1.00 91.50 274 GLY A O 1
ATOM 2064 N N . ASP A 1 275 ? -3.426 -16.949 17.166 1.00 91.56 275 ASP A N 1
ATOM 2065 C CA . ASP A 1 275 ? -2.404 -17.331 16.193 1.00 91.56 275 ASP A CA 1
ATOM 2066 C C . ASP A 1 275 ? -2.438 -16.414 14.959 1.00 91.56 275 ASP A C 1
ATOM 2068 O O . ASP A 1 275 ? -3.419 -16.376 14.209 1.00 91.56 275 ASP A O 1
ATOM 2072 N N . VAL A 1 276 ? -1.329 -15.713 14.704 1.00 91.75 276 VAL A N 1
ATOM 2073 C CA . VAL A 1 276 ? -1.145 -14.874 13.512 1.00 91.75 276 VAL A CA 1
ATOM 2074 C C . VAL A 1 276 ? -0.137 -15.530 12.569 1.00 91.75 276 VAL A C 1
ATOM 2076 O O . VAL A 1 276 ? 1.040 -15.669 12.890 1.00 91.75 276 VAL A O 1
ATOM 2079 N N . PHE A 1 277 ? -0.608 -15.927 11.383 1.00 87.12 277 PHE A N 1
ATOM 2080 C CA . PHE A 1 277 ? 0.202 -16.606 10.357 1.00 87.12 277 PHE A CA 1
ATOM 2081 C C . PHE A 1 277 ? 0.781 -15.663 9.293 1.00 87.12 277 PHE A C 1
ATOM 2083 O O . PHE A 1 277 ? 1.541 -16.102 8.433 1.00 87.12 277 PHE A O 1
ATOM 2090 N N . ILE A 1 278 ? 0.382 -14.389 9.309 1.00 88.12 278 ILE A N 1
ATOM 2091 C CA . ILE A 1 278 ? 0.951 -13.365 8.431 1.00 88.12 278 ILE A CA 1
ATOM 2092 C C . ILE A 1 278 ? 2.231 -12.860 9.082 1.00 88.12 278 ILE A C 1
ATOM 2094 O O . ILE A 1 278 ? 2.213 -12.511 10.258 1.00 88.12 278 ILE A O 1
ATOM 2098 N N . ASP A 1 279 ? 3.306 -12.804 8.305 1.00 87.50 279 ASP A N 1
ATOM 2099 C CA . ASP A 1 279 ? 4.590 -12.256 8.724 1.00 87.50 279 ASP A CA 1
ATOM 2100 C C . ASP A 1 279 ? 4.949 -11.062 7.829 1.00 87.50 279 ASP A C 1
ATOM 2102 O O . ASP A 1 279 ? 4.668 -11.072 6.626 1.00 87.50 279 ASP A O 1
ATOM 2106 N N . PHE A 1 280 ? 5.530 -10.028 8.434 1.00 87.25 280 PHE A N 1
ATOM 2107 C CA . PHE A 1 280 ? 6.037 -8.834 7.751 1.00 87.25 280 PHE A CA 1
ATOM 2108 C C . PHE A 1 280 ? 7.575 -8.810 7.698 1.00 87.25 280 PHE A C 1
ATOM 2110 O O . PHE A 1 280 ? 8.164 -7.834 7.233 1.00 87.25 280 PHE A O 1
ATOM 2117 N N . ASP A 1 281 ? 8.229 -9.879 8.154 1.00 86.94 281 ASP A N 1
ATOM 2118 C CA . ASP A 1 281 ? 9.662 -10.105 8.025 1.00 86.94 281 ASP A CA 1
ATOM 2119 C C . ASP A 1 281 ? 10.051 -10.526 6.596 1.00 86.94 281 ASP A C 1
ATOM 2121 O O . ASP A 1 281 ? 9.341 -11.267 5.915 1.00 86.94 281 ASP A O 1
ATOM 2125 N N . LEU A 1 282 ? 11.221 -10.078 6.133 1.00 88.50 282 LEU A N 1
ATOM 2126 C CA . LEU A 1 282 ? 11.737 -10.425 4.801 1.00 88.50 282 LEU A CA 1
ATOM 2127 C C . LEU A 1 282 ? 12.367 -11.834 4.744 1.00 88.50 282 LEU A C 1
ATOM 2129 O O . LEU A 1 282 ? 12.603 -12.358 3.653 1.00 88.50 282 LEU A O 1
ATOM 2133 N N . GLY A 1 283 ? 12.633 -12.457 5.896 1.00 90.75 283 GLY A N 1
ATOM 2134 C CA . GLY A 1 283 ? 13.238 -13.779 6.035 1.00 90.75 283 GLY A CA 1
ATOM 2135 C C . GLY A 1 283 ? 14.771 -13.780 6.078 1.00 90.75 283 GLY A C 1
ATOM 2136 O O . GLY A 1 283 ? 15.442 -12.839 5.646 1.00 90.75 283 GLY A O 1
ATOM 2137 N N . ASP A 1 284 ? 15.343 -14.883 6.575 1.00 92.81 284 ASP A N 1
ATOM 2138 C CA . ASP A 1 284 ? 16.796 -15.043 6.756 1.00 92.81 284 ASP A CA 1
ATOM 2139 C C . ASP A 1 284 ? 17.568 -14.923 5.440 1.00 92.81 284 ASP A C 1
ATOM 2141 O O . ASP A 1 284 ? 18.554 -14.197 5.366 1.00 92.81 284 ASP A O 1
ATOM 2145 N N . GLN A 1 285 ? 17.069 -15.544 4.368 1.00 91.31 285 GLN A N 1
ATOM 2146 C CA . GLN A 1 285 ? 17.707 -15.473 3.052 1.00 91.31 285 GLN A CA 1
ATOM 2147 C C . GLN A 1 285 ? 17.816 -14.029 2.532 1.00 91.31 285 GLN A C 1
ATOM 2149 O O . GLN A 1 285 ? 18.805 -13.667 1.894 1.00 91.31 285 GLN A O 1
ATOM 2154 N N . ALA A 1 286 ? 16.801 -13.197 2.789 1.00 94.31 286 ALA A N 1
ATOM 2155 C CA . ALA A 1 286 ? 16.814 -11.797 2.387 1.00 94.31 286 ALA A CA 1
ATOM 2156 C C . ALA A 1 286 ? 17.830 -10.990 3.210 1.00 94.31 286 ALA A C 1
ATOM 2158 O O . ALA A 1 286 ? 18.581 -10.199 2.641 1.00 94.31 286 ALA A O 1
ATOM 2159 N N . ARG A 1 287 ? 17.910 -11.242 4.527 1.00 95.06 287 ARG A N 1
ATOM 2160 C CA . ARG A 1 287 ? 18.923 -10.644 5.413 1.00 95.06 287 ARG A CA 1
ATOM 2161 C C . ARG A 1 287 ? 20.344 -11.020 5.015 1.00 95.06 287 ARG A C 1
ATOM 2163 O O . ARG A 1 287 ? 21.203 -10.147 4.967 1.00 95.06 287 ARG A O 1
ATOM 2170 N N . GLU A 1 288 ? 20.591 -12.293 4.722 1.00 96.12 288 GLU A N 1
ATOM 2171 C CA . GLU A 1 288 ? 21.907 -12.783 4.304 1.00 96.12 288 GLU A CA 1
ATOM 2172 C C . GLU A 1 288 ? 22.373 -12.092 3.019 1.00 96.12 288 GLU A C 1
ATOM 2174 O O . GLU A 1 288 ? 23.500 -11.605 2.951 1.00 96.12 288 GLU A O 1
ATOM 2179 N N . MET A 1 289 ? 21.490 -11.977 2.021 1.00 96.06 289 MET A N 1
ATOM 2180 C CA . MET A 1 289 ? 21.831 -11.327 0.754 1.00 96.06 289 MET A CA 1
ATOM 2181 C C . MET A 1 289 ? 22.017 -9.811 0.908 1.00 96.06 289 MET A C 1
ATOM 2183 O O . MET A 1 289 ? 22.910 -9.237 0.287 1.00 96.06 289 MET A O 1
ATOM 2187 N N . ALA A 1 290 ? 21.212 -9.160 1.753 1.00 96.88 290 ALA A N 1
ATOM 2188 C CA . ALA A 1 290 ? 21.398 -7.751 2.087 1.00 96.88 290 ALA A CA 1
ATOM 2189 C C . ALA A 1 290 ? 22.740 -7.504 2.791 1.00 96.88 290 ALA A C 1
ATOM 2191 O O . ALA A 1 290 ? 23.462 -6.591 2.404 1.00 96.88 290 ALA A O 1
ATOM 2192 N N . ALA A 1 291 ? 23.114 -8.345 3.759 1.00 97.94 291 ALA A N 1
ATOM 2193 C CA . ALA A 1 291 ? 24.410 -8.260 4.429 1.00 97.94 291 ALA A CA 1
ATOM 2194 C C . ALA A 1 291 ? 25.582 -8.472 3.455 1.00 97.94 291 ALA A C 1
ATOM 2196 O O . ALA A 1 291 ? 26.612 -7.810 3.564 1.00 97.94 291 ALA A O 1
ATOM 2197 N N . GLU A 1 292 ? 25.425 -9.363 2.473 1.00 97.81 292 GLU A N 1
ATOM 2198 C CA . GLU A 1 292 ? 26.419 -9.564 1.418 1.00 97.81 292 GLU A CA 1
ATOM 2199 C C . GLU A 1 292 ? 26.579 -8.319 0.532 1.00 97.81 292 GLU A C 1
ATOM 2201 O O . GLU A 1 292 ? 27.703 -7.875 0.297 1.00 97.81 292 GLU A O 1
ATOM 2206 N N . LEU A 1 293 ? 25.473 -7.721 0.069 1.00 97.81 293 LEU A N 1
ATOM 2207 C CA . LEU A 1 293 ? 25.525 -6.487 -0.720 1.00 97.81 293 LEU A CA 1
ATOM 2208 C C . LEU A 1 293 ? 26.104 -5.320 0.087 1.00 97.81 293 LEU A C 1
ATOM 2210 O O . LEU A 1 293 ? 26.894 -4.547 -0.451 1.00 97.81 293 LEU A O 1
ATOM 2214 N N . ASP A 1 294 ? 25.753 -5.210 1.368 1.00 98.38 294 ASP A N 1
ATOM 2215 C CA . ASP A 1 294 ? 26.285 -4.188 2.270 1.00 98.38 294 ASP A CA 1
ATOM 2216 C C . ASP A 1 294 ? 27.807 -4.312 2.425 1.00 98.38 294 ASP A C 1
ATOM 2218 O O . ASP A 1 294 ? 28.530 -3.318 2.311 1.00 98.38 294 ASP A O 1
ATOM 2222 N N . ALA A 1 295 ? 28.310 -5.539 2.591 1.00 98.25 295 ALA A N 1
ATOM 2223 C CA . ALA A 1 295 ? 29.742 -5.808 2.645 1.00 98.25 295 ALA A CA 1
ATOM 2224 C C . ALA A 1 295 ? 30.439 -5.418 1.331 1.00 98.25 295 ALA A C 1
ATOM 2226 O O . ALA A 1 295 ? 31.467 -4.737 1.360 1.00 98.25 295 ALA A O 1
ATOM 2227 N N . VAL A 1 296 ? 29.853 -5.778 0.182 1.00 97.81 296 VAL A N 1
ATOM 2228 C CA . VAL A 1 296 ? 30.377 -5.403 -1.139 1.00 97.81 296 VAL A CA 1
ATOM 2229 C C . VAL A 1 296 ? 30.407 -3.883 -1.302 1.00 97.81 296 VAL A C 1
ATOM 2231 O O . VAL A 1 296 ? 31.445 -3.336 -1.665 1.00 97.81 296 VAL A O 1
ATOM 2234 N N . PHE A 1 297 ? 29.324 -3.168 -0.996 1.00 97.75 297 PHE A N 1
ATOM 2235 C CA . PHE A 1 297 ? 29.298 -1.705 -1.084 1.00 97.75 297 PHE A CA 1
ATOM 2236 C C . PHE A 1 297 ? 30.267 -1.026 -0.126 1.00 97.75 297 PHE A C 1
ATOM 2238 O O . PHE A 1 297 ? 30.948 -0.081 -0.526 1.00 97.75 297 PHE A O 1
ATOM 2245 N N . THR A 1 298 ? 30.394 -1.533 1.096 1.00 97.38 298 THR A N 1
ATOM 2246 C CA . THR A 1 298 ? 31.371 -1.038 2.069 1.00 97.38 298 THR A CA 1
ATOM 2247 C C . THR A 1 298 ? 32.804 -1.176 1.555 1.00 97.38 298 THR A C 1
ATOM 2249 O O . THR A 1 298 ? 33.619 -0.278 1.767 1.00 97.38 298 THR A O 1
ATOM 2252 N N . GLU A 1 299 ? 33.114 -2.259 0.841 1.00 96.94 299 GLU A N 1
ATOM 2253 C CA . GLU A 1 299 ? 34.430 -2.473 0.238 1.00 96.94 299 GLU A CA 1
ATOM 2254 C C . GLU A 1 299 ? 34.666 -1.587 -0.997 1.00 96.94 299 GLU A C 1
ATOM 2256 O O . GLU A 1 299 ? 35.743 -1.006 -1.153 1.00 96.94 299 GLU A O 1
ATOM 2261 N N . ILE A 1 300 ? 33.687 -1.493 -1.905 1.00 96.62 300 ILE A N 1
ATOM 2262 C CA . ILE A 1 300 ? 33.920 -0.933 -3.245 1.00 96.62 300 ILE A CA 1
ATOM 2263 C C . ILE A 1 300 ? 33.606 0.561 -3.362 1.00 96.62 300 ILE A C 1
ATOM 2265 O O . ILE A 1 300 ? 34.189 1.214 -4.229 1.00 96.62 300 ILE A O 1
ATOM 2269 N N . LEU A 1 301 ? 32.706 1.111 -2.537 1.00 96.69 301 LEU A N 1
ATOM 2270 C CA . LEU A 1 301 ? 32.281 2.513 -2.619 1.00 96.69 301 LEU A CA 1
ATOM 2271 C C . LEU A 1 301 ? 33.218 3.423 -1.816 1.00 96.69 301 LEU A C 1
ATOM 2273 O O . LEU A 1 301 ? 32.966 3.752 -0.653 1.00 96.69 301 LEU A O 1
ATOM 2277 N N . THR A 1 302 ? 34.293 3.875 -2.464 1.00 95.50 302 THR A N 1
ATOM 2278 C CA . THR A 1 302 ? 35.234 4.841 -1.878 1.00 95.50 302 THR A CA 1
ATOM 2279 C C . THR A 1 302 ? 34.580 6.216 -1.654 1.00 95.50 302 THR A C 1
ATOM 2281 O O . THR A 1 302 ? 33.562 6.526 -2.284 1.00 95.50 302 THR A O 1
ATOM 2284 N N . PRO A 1 303 ? 35.152 7.090 -0.801 1.00 95.50 303 PRO A N 1
ATOM 2285 C CA . PRO A 1 303 ? 34.651 8.455 -0.621 1.00 95.50 303 PRO A CA 1
ATOM 2286 C C . PRO A 1 303 ? 34.525 9.243 -1.934 1.00 95.50 303 PRO A C 1
ATOM 2288 O O . PRO A 1 303 ? 33.571 9.997 -2.112 1.00 95.50 303 PRO A O 1
ATOM 2291 N N . GLU A 1 304 ? 35.444 9.040 -2.881 1.00 94.44 304 GLU A N 1
ATOM 2292 C CA . GLU A 1 304 ? 35.425 9.693 -4.194 1.00 94.44 304 GLU A CA 1
ATOM 2293 C C . GLU A 1 304 ? 34.280 9.195 -5.079 1.00 94.44 304 GLU A C 1
ATOM 2295 O O . GLU A 1 304 ? 33.721 9.982 -5.843 1.00 94.44 304 GLU A O 1
ATOM 2300 N N . LEU A 1 305 ? 33.928 7.907 -4.989 1.00 94.62 305 LEU A N 1
ATOM 2301 C CA . LEU A 1 305 ? 32.753 7.359 -5.666 1.00 94.62 305 LEU A CA 1
ATOM 2302 C C . LEU A 1 305 ? 31.479 7.905 -5.029 1.00 94.62 305 LEU A C 1
ATOM 2304 O O . LEU A 1 305 ? 30.637 8.446 -5.739 1.00 94.62 305 LEU A O 1
ATOM 2308 N N . LYS A 1 306 ? 31.371 7.861 -3.696 1.00 94.06 306 LYS A N 1
ATOM 2309 C CA . LYS A 1 306 ? 30.212 8.400 -2.964 1.00 94.06 306 LYS A CA 1
ATOM 2310 C C . LYS A 1 306 ? 29.979 9.886 -3.255 1.00 94.06 306 LYS A C 1
ATOM 2312 O O . LYS A 1 306 ? 28.836 10.301 -3.388 1.00 94.06 306 LYS A O 1
ATOM 2317 N N . ALA A 1 307 ? 31.039 10.674 -3.443 1.00 92.62 307 ALA A N 1
ATOM 2318 C CA . ALA A 1 307 ? 30.933 12.083 -3.832 1.00 92.62 307 ALA A CA 1
ATOM 2319 C C . ALA A 1 307 ? 30.370 12.309 -5.252 1.00 92.62 307 ALA A C 1
ATOM 2321 O O . ALA A 1 307 ? 29.922 13.411 -5.557 1.00 92.62 307 ALA A O 1
ATOM 2322 N N . LYS A 1 308 ? 30.404 11.289 -6.119 1.00 89.62 308 LYS A N 1
ATOM 2323 C CA . LYS A 1 308 ? 29.825 11.299 -7.473 1.00 89.62 308 LYS A CA 1
ATOM 2324 C C . LYS A 1 308 ? 28.459 10.612 -7.541 1.00 89.62 308 LYS A C 1
ATOM 2326 O O . LYS A 1 308 ? 27.889 10.521 -8.626 1.00 89.62 308 LYS A O 1
ATOM 2331 N N . ALA A 1 309 ? 27.957 10.093 -6.421 1.00 91.19 309 ALA A N 1
ATOM 2332 C CA . ALA A 1 309 ? 26.665 9.432 -6.389 1.00 91.19 309 ALA A CA 1
ATOM 2333 C C . ALA A 1 309 ? 25.566 10.407 -6.826 1.00 91.19 309 ALA A C 1
ATOM 2335 O O . ALA A 1 309 ? 25.526 11.562 -6.403 1.00 91.19 309 ALA A O 1
ATOM 2336 N N . HIS A 1 310 ? 24.670 9.930 -7.683 1.00 89.94 310 HIS A N 1
ATOM 2337 C CA . HIS A 1 310 ? 23.556 10.715 -8.190 1.00 89.94 310 HIS A CA 1
ATOM 2338 C C . HIS A 1 310 ? 22.356 9.802 -8.424 1.00 89.94 310 HIS A C 1
ATOM 2340 O O . HIS A 1 310 ? 22.516 8.693 -8.937 1.00 89.94 310 HIS A O 1
ATOM 2346 N N . TYR A 1 311 ? 21.152 10.273 -8.095 1.00 88.81 311 TYR A N 1
ATOM 2347 C CA . TYR A 1 311 ? 19.895 9.539 -8.276 1.00 88.81 311 TYR A CA 1
ATOM 2348 C C . TYR A 1 311 ? 19.427 9.567 -9.749 1.00 88.81 311 TYR A C 1
ATOM 2350 O O . TYR A 1 311 ? 18.327 9.990 -10.069 1.00 88.81 311 TYR A O 1
ATOM 2358 N N . SER A 1 312 ? 20.308 9.193 -10.684 1.00 90.31 312 SER A N 1
ATOM 2359 C CA . SER A 1 312 ? 20.004 9.060 -12.119 1.00 90.31 312 SER A CA 1
ATOM 2360 C C . SER A 1 312 ? 21.058 8.172 -12.808 1.00 90.31 312 SER A C 1
ATOM 2362 O O . SER A 1 312 ? 21.842 7.488 -12.142 1.00 90.31 312 SER A O 1
ATOM 2364 N N . PHE A 1 313 ? 21.091 8.178 -14.146 1.00 92.62 313 PHE A N 1
ATOM 2365 C CA . PHE A 1 313 ? 22.184 7.589 -14.930 1.00 92.62 313 PHE A CA 1
ATOM 2366 C C . PHE A 1 313 ? 23.522 8.327 -14.764 1.00 92.62 313 PHE A C 1
ATOM 2368 O O . PHE A 1 313 ? 24.560 7.731 -15.037 1.00 92.62 313 PHE A O 1
ATOM 2375 N N . ASP A 1 314 ? 23.529 9.579 -14.296 1.00 91.19 314 ASP A N 1
ATOM 2376 C CA . ASP A 1 314 ? 24.768 10.346 -14.092 1.00 91.19 314 ASP A CA 1
ATOM 2377 C C . ASP A 1 314 ? 25.615 9.795 -12.934 1.00 91.19 314 ASP A C 1
ATOM 2379 O O . ASP A 1 314 ? 26.825 9.999 -12.901 1.00 91.19 314 ASP A O 1
ATOM 2383 N N . GLY A 1 315 ? 24.994 9.039 -12.021 1.00 91.31 315 GLY A N 1
ATOM 2384 C CA . GLY A 1 315 ? 25.676 8.331 -10.934 1.00 91.31 315 GLY A CA 1
ATOM 2385 C C . GLY A 1 315 ? 26.246 6.970 -11.345 1.00 91.31 315 GLY A C 1
ATOM 2386 O O . GLY A 1 315 ? 26.720 6.227 -10.489 1.00 91.31 315 GLY A O 1
ATOM 2387 N N . PHE A 1 316 ? 26.157 6.595 -12.626 1.00 94.81 316 PHE A N 1
ATOM 2388 C CA . PHE A 1 316 ? 26.676 5.320 -13.108 1.00 94.81 316 PHE A CA 1
ATOM 2389 C C . PHE A 1 316 ? 28.208 5.276 -13.043 1.00 94.81 316 PHE A C 1
ATOM 2391 O O . PHE A 1 316 ? 28.895 6.140 -13.586 1.00 94.81 316 PHE A O 1
ATOM 2398 N N . ASP A 1 317 ? 28.736 4.197 -12.467 1.00 96.06 317 ASP A N 1
ATOM 2399 C CA . ASP A 1 317 ? 30.156 3.863 -12.510 1.00 96.06 317 ASP A CA 1
ATOM 2400 C C . ASP A 1 317 ? 30.343 2.440 -13.048 1.00 96.06 317 ASP A C 1
ATOM 2402 O O . ASP A 1 317 ? 29.823 1.469 -12.490 1.00 96.06 317 ASP A O 1
ATOM 2406 N N . ALA A 1 318 ? 31.103 2.313 -14.138 1.00 95.88 318 ALA A N 1
ATOM 2407 C CA . ALA A 1 318 ? 31.346 1.030 -14.793 1.00 95.88 318 ALA A CA 1
ATOM 2408 C C . ALA A 1 318 ? 32.148 0.057 -13.912 1.00 95.88 318 ALA A C 1
ATOM 2410 O O . ALA A 1 318 ? 31.949 -1.152 -13.998 1.00 95.88 318 ALA A O 1
ATOM 2411 N N . GLY A 1 319 ? 33.031 0.564 -13.045 1.00 96.06 319 GLY A N 1
ATOM 2412 C CA . GLY A 1 319 ? 33.821 -0.258 -12.132 1.00 96.06 319 GLY A CA 1
ATOM 2413 C C . GLY A 1 319 ? 32.957 -0.879 -11.038 1.00 96.06 319 GLY A C 1
ATOM 2414 O O . GLY A 1 319 ? 33.041 -2.081 -10.799 1.00 96.06 319 GLY A O 1
ATOM 2415 N N . VAL A 1 320 ? 32.081 -0.086 -10.416 1.00 96.50 320 VAL A N 1
ATOM 2416 C CA . VAL A 1 320 ? 31.089 -0.585 -9.450 1.00 96.50 320 VAL A CA 1
ATOM 2417 C C . VAL A 1 320 ? 30.150 -1.588 -10.118 1.00 96.50 320 VAL A C 1
ATOM 2419 O O . VAL A 1 320 ? 29.936 -2.675 -9.585 1.00 96.50 320 VAL A O 1
ATOM 2422 N N . HIS A 1 321 ? 29.646 -1.269 -11.314 1.00 96.69 321 HIS A N 1
ATOM 2423 C CA . HIS A 1 321 ? 28.772 -2.159 -12.079 1.00 96.69 321 HIS A CA 1
ATOM 2424 C C . HIS A 1 321 ? 29.439 -3.513 -12.376 1.00 96.69 321 HIS A C 1
ATOM 2426 O O . HIS A 1 321 ? 28.834 -4.564 -12.163 1.00 96.69 321 HIS A O 1
ATOM 2432 N N . LYS A 1 322 ? 30.714 -3.497 -12.786 1.00 97.00 322 LYS A N 1
ATOM 2433 C CA . LYS A 1 322 ? 31.502 -4.706 -13.047 1.00 97.00 322 LYS A CA 1
ATOM 2434 C C . LYS A 1 322 ? 31.715 -5.547 -11.790 1.00 97.00 322 LYS A C 1
ATOM 2436 O O . LYS A 1 322 ? 31.498 -6.754 -11.827 1.00 97.00 322 LYS A O 1
ATOM 2441 N N . LYS A 1 323 ? 32.075 -4.921 -10.665 1.00 97.19 323 LYS A N 1
ATOM 2442 C CA . LYS A 1 323 ? 32.270 -5.627 -9.388 1.00 97.19 323 LYS A CA 1
ATOM 2443 C C . LYS A 1 323 ? 30.980 -6.270 -8.874 1.00 97.19 323 LYS A C 1
ATOM 2445 O O . LYS A 1 323 ? 31.021 -7.381 -8.357 1.00 97.19 323 LYS A O 1
ATOM 2450 N N . LEU A 1 324 ? 29.830 -5.616 -9.059 1.00 96.81 324 LEU A N 1
ATOM 2451 C CA . LEU A 1 324 ? 28.528 -6.216 -8.750 1.00 96.81 324 LEU A CA 1
ATOM 2452 C C . LEU A 1 324 ? 28.237 -7.439 -9.630 1.00 96.81 324 LEU A C 1
ATOM 2454 O O . LEU A 1 324 ? 27.684 -8.422 -9.137 1.00 96.81 324 LEU A O 1
ATOM 2458 N N . ALA A 1 325 ? 28.616 -7.405 -10.912 1.00 96.38 325 ALA A N 1
ATOM 2459 C CA . ALA A 1 325 ? 28.474 -8.550 -11.813 1.00 96.38 325 ALA A CA 1
ATOM 2460 C C . ALA A 1 325 ? 29.372 -9.721 -11.387 1.00 96.38 325 ALA A C 1
ATOM 2462 O O . ALA A 1 325 ? 28.905 -10.852 -11.298 1.00 96.38 325 ALA A O 1
ATOM 2463 N N . GLU A 1 326 ? 30.637 -9.446 -11.059 1.00 95.62 326 GLU A N 1
ATOM 2464 C CA . GLU A 1 326 ? 31.606 -10.440 -10.570 1.00 95.62 326 GLU A CA 1
ATOM 2465 C C . GLU A 1 326 ? 31.173 -11.065 -9.239 1.00 95.62 326 GLU A C 1
ATOM 2467 O O . GLU A 1 326 ? 31.341 -12.267 -9.033 1.00 95.62 326 GLU A O 1
ATOM 2472 N N . ALA A 1 327 ? 30.548 -10.271 -8.367 1.00 95.38 327 ALA A N 1
ATOM 2473 C CA . ALA A 1 327 ? 29.916 -10.755 -7.149 1.00 95.38 327 ALA A CA 1
ATOM 2474 C C . ALA A 1 327 ? 28.591 -11.491 -7.416 1.00 95.38 327 ALA A C 1
ATOM 2476 O O . ALA A 1 327 ? 28.038 -12.078 -6.499 1.00 95.38 327 ALA A O 1
ATOM 2477 N N . GLY A 1 328 ? 28.031 -11.484 -8.629 1.00 95.00 328 GLY A N 1
ATOM 2478 C CA . GLY A 1 328 ? 26.721 -12.078 -8.923 1.00 95.00 328 GLY A CA 1
ATOM 2479 C C . GLY A 1 328 ? 25.543 -11.354 -8.255 1.00 95.00 328 GLY A C 1
ATOM 2480 O O . GLY A 1 328 ? 24.496 -11.962 -8.040 1.00 95.00 328 GLY A O 1
ATOM 2481 N N . LEU A 1 329 ? 25.718 -10.078 -7.902 1.00 95.75 329 LEU A N 1
ATOM 2482 C CA . LEU A 1 329 ? 24.724 -9.208 -7.260 1.00 95.75 329 LEU A CA 1
ATOM 2483 C C . LEU A 1 329 ? 24.173 -8.133 -8.210 1.00 95.75 329 LEU A C 1
ATOM 2485 O O . LEU A 1 329 ? 23.378 -7.296 -7.791 1.00 95.75 329 LEU A O 1
ATOM 2489 N N . LEU A 1 330 ? 24.573 -8.149 -9.487 1.00 95.19 330 LEU A N 1
ATOM 2490 C CA . LEU A 1 330 ? 24.081 -7.193 -10.480 1.00 95.19 330 LEU A CA 1
ATOM 2491 C C . LEU A 1 330 ? 22.629 -7.471 -10.909 1.00 95.19 330 LEU A C 1
ATOM 2493 O O . LEU A 1 330 ? 21.826 -6.545 -10.956 1.00 95.19 330 LEU A O 1
ATOM 2497 N N . PHE A 1 331 ? 22.295 -8.737 -11.183 1.00 94.38 331 PHE A N 1
ATOM 2498 C CA . PHE A 1 331 ? 20.936 -9.198 -11.522 1.00 94.38 331 PHE A CA 1
ATOM 2499 C C . PHE A 1 331 ? 20.570 -10.458 -10.715 1.00 94.38 331 PHE A C 1
ATOM 2501 O O . PHE A 1 331 ? 20.378 -11.540 -11.282 1.00 94.38 331 PHE A O 1
ATOM 2508 N N . PRO A 1 332 ? 20.555 -10.385 -9.373 1.00 93.88 332 PRO A N 1
ATOM 2509 C CA . PRO A 1 332 ? 20.422 -11.565 -8.524 1.00 93.88 332 PRO A CA 1
ATOM 2510 C C . PRO A 1 332 ? 19.079 -12.287 -8.721 1.00 93.88 332 PRO A C 1
ATOM 2512 O O . PRO A 1 332 ? 19.018 -13.507 -8.562 1.00 93.88 332 PRO A O 1
ATOM 2515 N N . GLU A 1 333 ? 18.023 -11.587 -9.139 1.00 92.00 333 GLU A N 1
ATOM 2516 C CA . GLU A 1 333 ? 16.705 -12.147 -9.450 1.00 92.00 333 GLU A CA 1
ATOM 2517 C C . GLU A 1 333 ? 16.669 -12.999 -10.727 1.00 92.00 333 GLU A C 1
ATOM 2519 O O . GLU A 1 333 ? 15.737 -13.783 -10.919 1.00 92.00 333 GLU A O 1
ATOM 2524 N N . TRP A 1 334 ? 17.657 -12.868 -11.618 1.00 92.69 334 TRP A N 1
ATOM 2525 C CA . TRP A 1 334 ? 17.679 -13.637 -12.861 1.00 92.69 334 TRP A CA 1
ATOM 2526 C C . TRP A 1 334 ? 17.928 -15.132 -12.609 1.00 92.69 334 TRP A C 1
ATOM 2528 O O . TRP A 1 334 ? 18.571 -15.501 -11.620 1.00 92.69 334 TRP A O 1
ATOM 2538 N N . PRO A 1 335 ? 17.455 -16.026 -13.502 1.00 91.44 335 PRO A N 1
ATOM 2539 C CA . PRO A 1 335 ? 17.733 -17.454 -13.397 1.00 91.44 335 PRO A CA 1
ATOM 2540 C C . PRO A 1 335 ? 19.228 -17.776 -13.412 1.00 91.44 335 PRO A C 1
ATOM 2542 O O . PRO A 1 335 ? 20.025 -17.101 -14.063 1.00 91.44 335 PRO A O 1
ATOM 2545 N N . LYS A 1 336 ? 19.600 -18.869 -12.736 1.00 92.38 336 LYS A N 1
ATOM 2546 C CA . LYS A 1 336 ? 20.999 -19.316 -12.626 1.00 92.38 336 LYS A CA 1
ATOM 2547 C C . LYS A 1 336 ? 21.643 -19.631 -13.977 1.00 92.38 336 LYS A C 1
ATOM 2549 O O . LYS A 1 336 ? 22.825 -19.374 -14.165 1.00 92.38 336 LYS A O 1
ATOM 2554 N N . GLU A 1 337 ? 20.867 -20.160 -14.919 1.00 88.94 337 GLU A N 1
ATOM 2555 C CA . GLU A 1 337 ? 21.310 -20.448 -16.293 1.00 88.94 337 GLU A CA 1
ATOM 2556 C C . GLU A 1 337 ? 21.701 -19.194 -17.090 1.00 88.94 337 GLU A C 1
ATOM 2558 O O . GLU A 1 337 ? 22.489 -19.292 -18.025 1.00 88.94 337 GLU A O 1
ATOM 2563 N N . ASP A 1 338 ? 21.226 -18.020 -16.665 1.00 85.12 338 ASP A N 1
ATOM 2564 C CA . ASP A 1 338 ? 21.550 -16.720 -17.252 1.00 85.12 338 ASP A CA 1
ATOM 2565 C C . ASP A 1 338 ? 22.543 -15.919 -16.391 1.00 85.12 338 ASP A C 1
ATOM 2567 O O . ASP A 1 338 ? 22.684 -14.713 -16.568 1.00 85.12 338 ASP A O 1
ATOM 2571 N N . GLY A 1 339 ? 23.218 -16.566 -15.434 1.00 84.88 339 GLY A N 1
ATOM 2572 C CA . GLY A 1 339 ? 24.224 -15.936 -14.572 1.00 84.88 339 GLY A CA 1
ATOM 2573 C C . GLY A 1 339 ? 23.675 -15.176 -13.359 1.00 84.88 339 GLY A C 1
ATOM 2574 O O . GLY A 1 339 ? 24.454 -14.551 -12.644 1.00 84.88 339 GLY A O 1
ATOM 2575 N N . GLY A 1 340 ? 22.365 -15.242 -13.098 1.00 91.81 340 GLY A N 1
ATOM 2576 C CA . GLY A 1 340 ? 21.764 -14.726 -11.865 1.00 91.81 340 GLY A CA 1
ATOM 2577 C C . GLY A 1 340 ? 21.789 -15.737 -10.711 1.00 91.81 340 GLY A C 1
ATOM 2578 O O . GLY A 1 340 ? 22.383 -16.814 -10.797 1.00 91.81 340 GLY A O 1
ATOM 2579 N N . ARG A 1 341 ? 21.110 -15.413 -9.605 1.00 93.62 341 ARG A N 1
ATOM 2580 C CA . ARG A 1 341 ? 21.040 -16.269 -8.403 1.00 93.62 341 ARG A CA 1
ATOM 2581 C C . ARG A 1 341 ? 19.666 -16.904 -8.181 1.00 93.62 341 ARG A C 1
ATOM 2583 O O . ARG A 1 341 ? 19.537 -17.754 -7.299 1.00 93.62 341 ARG A O 1
ATOM 2590 N N . ALA A 1 342 ? 18.672 -16.542 -8.993 1.00 93.38 342 ALA A N 1
ATOM 2591 C CA . ALA A 1 342 ? 17.254 -16.807 -8.764 1.00 93.38 342 ALA A CA 1
ATOM 2592 C C . ALA A 1 342 ? 16.800 -16.324 -7.372 1.00 93.38 342 ALA A C 1
ATOM 2594 O O . ALA A 1 342 ? 16.125 -17.047 -6.638 1.00 93.38 342 ALA A O 1
ATOM 2595 N N . ALA A 1 343 ? 17.234 -15.118 -6.991 1.00 92.69 343 ALA A N 1
ATOM 2596 C CA . ALA A 1 343 ? 16.892 -14.509 -5.714 1.00 92.69 343 ALA A CA 1
ATOM 2597 C C . ALA A 1 343 ? 15.369 -14.320 -5.587 1.00 92.69 343 ALA A C 1
ATOM 2599 O O . ALA A 1 343 ? 14.727 -13.859 -6.538 1.00 92.69 343 ALA A O 1
ATOM 2600 N N . PRO A 1 344 ? 14.772 -14.669 -4.433 1.00 90.62 344 PRO A N 1
ATOM 2601 C CA . PRO A 1 344 ? 13.341 -14.514 -4.232 1.00 90.62 344 PRO A CA 1
ATOM 2602 C C . PRO A 1 344 ? 12.953 -13.030 -4.113 1.00 90.62 344 PRO A C 1
ATOM 2604 O O . PRO A 1 344 ? 13.787 -12.198 -3.749 1.00 90.62 344 PRO A O 1
ATOM 2607 N N . PRO A 1 345 ? 11.671 -12.687 -4.330 1.00 87.12 345 PRO A N 1
ATOM 2608 C CA . PRO A 1 345 ? 11.196 -11.305 -4.278 1.00 87.12 345 PRO A CA 1
ATOM 2609 C C . PRO A 1 345 ? 11.565 -10.548 -2.987 1.00 87.12 345 PRO A C 1
ATOM 2611 O O . PRO A 1 345 ? 12.019 -9.411 -3.067 1.00 87.12 345 PRO A O 1
ATOM 2614 N N . TYR A 1 346 ? 11.462 -11.174 -1.808 1.00 89.94 346 TYR A N 1
ATOM 2615 C CA . TYR A 1 346 ? 11.829 -10.523 -0.540 1.00 89.94 346 TYR A CA 1
ATOM 2616 C C . TYR A 1 346 ? 13.322 -10.203 -0.417 1.00 89.94 346 TYR A C 1
ATOM 2618 O O . TYR A 1 346 ? 13.678 -9.189 0.183 1.00 89.94 346 TYR A O 1
ATOM 2626 N N . ALA A 1 347 ? 14.197 -11.007 -1.031 1.00 93.19 347 ALA A N 1
ATOM 2627 C CA . ALA A 1 347 ? 15.616 -10.676 -1.101 1.00 93.19 347 ALA A CA 1
ATOM 2628 C C . ALA A 1 347 ? 15.835 -9.413 -1.942 1.00 93.19 347 ALA A C 1
ATOM 2630 O O . ALA A 1 347 ? 16.605 -8.551 -1.540 1.00 93.19 347 ALA A O 1
ATOM 2631 N N . MET A 1 348 ? 15.095 -9.240 -3.043 1.00 90.94 348 MET A N 1
ATOM 2632 C CA . MET A 1 348 ? 15.168 -8.012 -3.843 1.00 90.94 348 MET A CA 1
ATOM 2633 C C . MET A 1 348 ? 14.740 -6.776 -3.050 1.00 90.94 348 MET A C 1
ATOM 2635 O O . MET A 1 348 ? 15.418 -5.756 -3.121 1.00 90.94 348 MET A O 1
ATOM 2639 N N . THR A 1 349 ? 13.680 -6.880 -2.240 1.00 90.19 349 THR A N 1
ATOM 2640 C CA . THR A 1 349 ? 13.265 -5.799 -1.330 1.00 90.19 349 THR A CA 1
ATOM 2641 C C . THR A 1 349 ?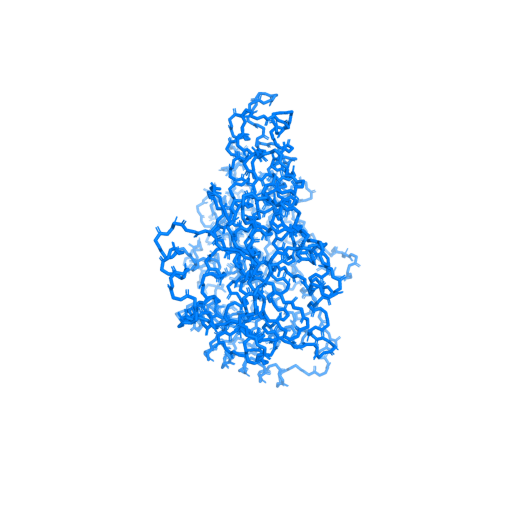 14.357 -5.455 -0.317 1.00 90.19 349 THR A C 1
ATOM 2643 O O . THR A 1 349 ? 14.659 -4.279 -0.120 1.00 90.19 349 THR A O 1
ATOM 2646 N N . ALA A 1 350 ? 14.986 -6.463 0.297 1.00 93.69 350 ALA A N 1
ATOM 2647 C CA . ALA A 1 350 ? 16.073 -6.242 1.247 1.00 93.69 350 ALA A CA 1
ATOM 2648 C C . ALA A 1 350 ? 17.295 -5.585 0.583 1.00 93.69 350 ALA A C 1
ATOM 2650 O O . ALA A 1 350 ? 17.880 -4.664 1.147 1.00 93.69 350 ALA A O 1
ATOM 2651 N N . LEU A 1 351 ? 17.643 -5.997 -0.641 1.00 94.25 351 LEU A N 1
ATOM 2652 C CA . LEU A 1 351 ? 18.725 -5.381 -1.407 1.00 94.25 351 LEU A CA 1
ATOM 2653 C C . LEU A 1 351 ? 18.433 -3.913 -1.717 1.00 94.25 351 LEU A C 1
ATOM 2655 O O . LEU A 1 351 ? 19.319 -3.086 -1.524 1.00 94.25 351 LEU A O 1
ATOM 2659 N N . SER A 1 352 ? 17.213 -3.563 -2.148 1.00 91.00 352 SER A N 1
ATOM 2660 C CA . SER A 1 352 ? 16.822 -2.167 -2.407 1.00 91.00 352 SER A CA 1
ATOM 2661 C C . SER A 1 352 ? 17.090 -1.252 -1.210 1.00 91.00 352 SER A C 1
ATOM 2663 O O . SER A 1 352 ? 17.610 -0.154 -1.398 1.00 91.00 352 SER A O 1
ATOM 2665 N N . HIS A 1 353 ? 16.837 -1.724 0.015 1.00 91.75 353 HIS A N 1
ATOM 2666 C CA . HIS A 1 353 ? 17.152 -0.961 1.222 1.00 91.75 353 HIS A CA 1
ATOM 2667 C C . HIS A 1 353 ? 18.659 -0.696 1.376 1.00 91.75 353 HIS A C 1
ATOM 2669 O O . HIS A 1 353 ? 19.061 0.403 1.746 1.00 91.75 353 HIS A O 1
ATOM 2675 N N . VAL A 1 354 ? 19.509 -1.666 1.034 1.00 96.25 354 VAL A N 1
ATOM 2676 C CA . VAL A 1 354 ? 20.972 -1.499 1.069 1.00 96.25 354 VAL A CA 1
ATOM 2677 C C . VAL A 1 354 ? 21.442 -0.466 0.037 1.00 96.25 354 VAL A C 1
ATOM 2679 O O . VAL A 1 354 ? 22.297 0.364 0.347 1.00 96.25 354 VAL A O 1
ATOM 2682 N N . TRP A 1 355 ? 20.860 -0.441 -1.170 1.00 93.88 355 TRP A N 1
ATOM 2683 C CA . TRP A 1 355 ? 21.139 0.623 -2.151 1.00 93.88 355 TRP A CA 1
ATOM 2684 C C . TRP A 1 355 ? 20.821 2.017 -1.590 1.00 93.88 355 TRP A C 1
ATOM 2686 O O . TRP A 1 355 ? 21.627 2.939 -1.741 1.00 93.88 355 TRP A O 1
ATOM 2696 N N . GLU A 1 356 ? 19.681 2.164 -0.910 1.00 92.19 356 GLU A N 1
ATOM 2697 C CA . GLU A 1 356 ? 19.266 3.421 -0.275 1.00 92.19 356 GLU A CA 1
ATOM 2698 C C . GLU A 1 356 ? 20.197 3.834 0.870 1.00 92.19 356 GLU A C 1
ATOM 2700 O O . GLU A 1 356 ? 20.612 4.993 0.923 1.00 92.19 356 GLU A O 1
ATOM 2705 N N . GLN A 1 357 ? 20.569 2.895 1.748 1.00 94.81 357 GLN A N 1
ATOM 2706 C CA . GLN A 1 357 ? 21.493 3.128 2.866 1.00 94.81 357 GLN A CA 1
ATOM 2707 C C . GLN A 1 357 ? 22.863 3.633 2.399 1.00 94.81 357 GLN A C 1
ATOM 2709 O O . GLN A 1 357 ? 23.457 4.506 3.032 1.00 94.81 357 GLN A O 1
ATOM 2714 N N . HIS A 1 358 ? 23.367 3.108 1.279 1.00 94.75 358 HIS A N 1
ATOM 2715 C CA . HIS A 1 358 ? 24.634 3.550 0.687 1.00 94.75 358 HIS A CA 1
ATOM 2716 C C . HIS A 1 358 ? 24.491 4.767 -0.233 1.00 94.75 358 HIS A C 1
ATOM 2718 O O . HIS A 1 358 ? 25.499 5.239 -0.764 1.00 94.75 358 HIS A O 1
ATOM 2724 N N . HIS A 1 359 ? 23.272 5.289 -0.409 1.00 92.50 359 HIS A N 1
ATOM 2725 C CA . HIS A 1 359 ? 22.943 6.388 -1.320 1.00 92.50 359 HIS A CA 1
ATOM 2726 C C . HIS A 1 359 ? 23.455 6.157 -2.751 1.00 92.50 359 HIS A C 1
ATOM 2728 O O . HIS A 1 359 ? 23.896 7.090 -3.423 1.00 92.50 359 HIS A O 1
ATOM 2734 N N . TRP A 1 360 ? 23.415 4.908 -3.221 1.00 93.94 360 TRP A N 1
ATOM 2735 C CA . TRP A 1 360 ? 23.925 4.522 -4.535 1.00 93.94 360 TRP A CA 1
ATOM 2736 C C . TRP A 1 360 ? 22.777 4.211 -5.505 1.00 93.94 360 TRP A C 1
ATOM 2738 O O . TRP A 1 360 ? 21.773 3.601 -5.140 1.00 93.94 360 TRP A O 1
ATOM 2748 N N . SER A 1 361 ? 22.905 4.646 -6.759 1.00 88.00 361 SER A N 1
ATOM 2749 C CA . SER A 1 361 ? 21.835 4.539 -7.760 1.00 88.00 361 SER A CA 1
ATOM 2750 C C . SER A 1 361 ? 21.856 3.200 -8.490 1.00 88.00 361 SER A C 1
ATOM 2752 O O . SER A 1 361 ? 22.882 2.780 -9.022 1.00 88.00 361 SER A O 1
ATOM 2754 N N . HIS A 1 362 ? 20.683 2.575 -8.602 1.00 88.88 362 HIS A N 1
ATOM 2755 C CA . HIS A 1 362 ? 20.468 1.357 -9.383 1.00 88.88 362 HIS A CA 1
ATOM 2756 C C . HIS A 1 362 ? 19.712 1.615 -10.702 1.00 88.88 362 HIS A C 1
ATOM 2758 O O . HIS A 1 362 ? 19.300 0.665 -11.362 1.00 88.88 362 HIS A O 1
ATOM 2764 N N . HIS A 1 363 ? 19.529 2.870 -11.139 1.00 90.56 363 HIS A N 1
ATOM 2765 C CA . HIS A 1 363 ? 18.701 3.192 -12.317 1.00 90.56 363 HIS A CA 1
ATOM 2766 C C . HIS A 1 363 ? 19.199 2.543 -13.621 1.00 90.56 363 HIS A C 1
ATOM 2768 O O . HIS A 1 363 ? 18.408 1.980 -14.388 1.00 90.56 363 HIS A O 1
ATOM 2774 N N . ALA A 1 364 ? 20.516 2.576 -13.858 1.00 93.00 364 ALA A N 1
ATOM 2775 C CA . ALA A 1 364 ? 21.126 1.912 -15.010 1.00 93.00 364 ALA A CA 1
ATOM 2776 C C . ALA A 1 364 ? 20.987 0.382 -14.922 1.00 93.00 364 ALA A C 1
ATOM 2778 O O . ALA A 1 364 ? 20.728 -0.272 -15.934 1.00 93.00 364 ALA A O 1
ATOM 2779 N N . VAL A 1 365 ? 21.095 -0.180 -13.712 1.00 93.75 365 VAL A N 1
ATOM 2780 C CA . VAL A 1 365 ? 20.915 -1.616 -13.447 1.00 93.75 365 VAL A CA 1
ATOM 2781 C C . VAL A 1 365 ? 19.476 -2.030 -13.739 1.00 93.75 365 VAL A C 1
ATOM 2783 O O . VAL A 1 365 ? 19.263 -2.922 -14.552 1.00 93.75 365 VAL A O 1
ATOM 2786 N N . GLY A 1 366 ? 18.483 -1.339 -13.173 1.00 91.62 366 GLY A N 1
ATOM 2787 C CA . GLY A 1 366 ? 17.065 -1.648 -13.376 1.00 91.62 366 GLY A CA 1
ATOM 2788 C C . GLY A 1 366 ? 16.650 -1.580 -14.847 1.00 91.62 366 GLY A C 1
ATOM 2789 O O . GLY A 1 366 ? 16.032 -2.510 -15.366 1.00 91.62 366 GLY A O 1
ATOM 2790 N N . THR A 1 367 ? 17.078 -0.532 -15.560 1.00 93.12 367 THR A N 1
ATOM 2791 C CA . THR A 1 367 ? 16.807 -0.399 -17.002 1.00 93.12 367 THR A CA 1
ATOM 2792 C C . THR A 1 367 ? 17.441 -1.536 -17.803 1.00 93.12 367 THR A C 1
ATOM 2794 O O . THR A 1 367 ? 16.803 -2.127 -18.677 1.00 93.12 367 THR A O 1
ATOM 2797 N N . THR A 1 368 ? 18.692 -1.873 -17.492 1.00 95.56 368 THR A N 1
ATOM 2798 C CA . THR A 1 368 ? 19.418 -2.948 -18.175 1.00 95.56 368 THR A CA 1
ATOM 2799 C C . THR A 1 368 ? 18.812 -4.320 -17.861 1.00 95.56 368 THR A C 1
ATOM 2801 O O . THR A 1 368 ? 18.643 -5.118 -18.783 1.00 95.56 368 THR A O 1
ATOM 2804 N N . SER A 1 369 ? 18.382 -4.569 -16.616 1.00 93.69 369 SER A N 1
ATOM 2805 C CA . SER A 1 369 ? 17.675 -5.796 -16.209 1.00 93.69 369 SER A CA 1
ATOM 2806 C C . SER A 1 369 ? 16.368 -5.967 -16.993 1.00 93.69 369 SER A C 1
ATOM 2808 O O . SER A 1 369 ? 16.077 -7.045 -17.526 1.00 93.69 369 SER A O 1
ATOM 2810 N N . MET A 1 370 ? 15.602 -4.882 -17.159 1.00 91.62 370 MET A N 1
ATOM 2811 C CA . MET A 1 370 ? 14.381 -4.894 -17.965 1.00 91.62 370 MET A CA 1
ATOM 2812 C C . MET A 1 370 ? 14.683 -5.219 -19.435 1.00 91.62 370 MET A C 1
ATOM 2814 O O . MET A 1 370 ? 14.086 -6.143 -19.988 1.00 91.62 370 MET A O 1
ATOM 2818 N N . VAL A 1 371 ? 15.619 -4.507 -20.075 1.00 94.81 371 VAL A N 1
ATOM 2819 C CA . VAL A 1 371 ? 15.979 -4.751 -21.487 1.00 94.81 371 VAL A CA 1
ATOM 2820 C C . VAL A 1 371 ? 16.508 -6.172 -21.684 1.00 94.81 371 VAL A C 1
ATOM 2822 O O . VAL A 1 371 ? 16.090 -6.858 -22.618 1.00 94.81 371 VAL A O 1
ATOM 2825 N N . GLY A 1 372 ? 17.351 -6.660 -20.775 1.00 94.62 372 GLY A N 1
ATOM 2826 C CA . GLY A 1 372 ? 17.823 -8.039 -20.771 1.00 94.62 372 GLY A CA 1
ATOM 2827 C C . GLY A 1 372 ? 16.678 -9.050 -20.675 1.00 94.62 372 GLY A C 1
ATOM 2828 O O . GLY A 1 372 ? 16.590 -9.973 -21.483 1.00 94.62 372 GLY A O 1
ATOM 2829 N N . THR A 1 373 ? 15.714 -8.829 -19.780 1.00 92.69 373 THR A N 1
ATOM 2830 C CA . THR A 1 373 ? 14.508 -9.668 -19.680 1.00 92.69 373 THR A CA 1
ATOM 2831 C C . THR A 1 373 ? 13.690 -9.657 -20.976 1.00 92.69 373 THR A C 1
ATOM 2833 O O . THR A 1 373 ? 13.190 -10.700 -21.408 1.00 92.69 373 THR A O 1
ATOM 2836 N N . MET A 1 374 ? 13.591 -8.509 -21.649 1.00 93.50 374 MET A N 1
ATOM 2837 C CA . MET A 1 374 ? 12.923 -8.397 -22.947 1.00 93.50 374 MET A CA 1
ATOM 2838 C C . MET A 1 374 ? 13.648 -9.185 -24.043 1.00 93.50 374 MET A C 1
ATOM 2840 O O . MET A 1 374 ? 12.997 -9.893 -24.813 1.00 93.50 374 MET A O 1
ATOM 2844 N N . ILE A 1 375 ? 14.982 -9.138 -24.080 1.00 94.94 375 ILE A N 1
ATOM 2845 C CA . ILE A 1 375 ? 15.796 -9.947 -24.997 1.00 94.94 375 ILE A CA 1
ATOM 2846 C C . ILE A 1 375 ? 15.613 -11.445 -24.705 1.00 94.94 375 ILE A C 1
ATOM 2848 O O . ILE A 1 375 ? 15.426 -12.230 -25.634 1.00 94.94 375 ILE A O 1
ATOM 2852 N N . ARG A 1 376 ? 15.582 -11.861 -23.432 1.00 91.75 376 ARG A N 1
ATOM 2853 C CA . ARG A 1 376 ? 15.321 -13.263 -23.052 1.00 91.75 376 ARG A CA 1
ATOM 2854 C C . ARG A 1 376 ? 13.973 -13.756 -23.585 1.00 91.75 376 ARG A C 1
ATOM 2856 O O . ARG A 1 376 ? 13.895 -14.845 -24.156 1.00 91.75 376 ARG A O 1
ATOM 2863 N N . ARG A 1 377 ? 12.925 -12.939 -23.438 1.00 92.81 377 ARG A N 1
ATOM 2864 C CA . ARG A 1 377 ? 11.547 -13.288 -23.824 1.00 92.81 377 ARG A CA 1
ATOM 2865 C C . ARG A 1 377 ? 11.291 -13.224 -25.331 1.00 92.81 377 ARG A C 1
ATOM 2867 O O . ARG A 1 377 ? 10.549 -14.058 -25.841 1.00 92.81 377 ARG A O 1
ATOM 2874 N N . PHE A 1 378 ? 11.859 -12.240 -26.029 1.00 95.75 378 PHE A N 1
ATOM 2875 C CA . PHE A 1 378 ? 11.459 -11.900 -27.403 1.00 95.75 378 PHE A CA 1
ATOM 2876 C C . PHE A 1 378 ? 12.613 -11.787 -28.403 1.00 95.75 378 PHE A C 1
ATOM 2878 O O . PHE A 1 378 ? 12.353 -11.630 -29.595 1.00 95.75 378 PHE A O 1
ATOM 2885 N N . GLY A 1 379 ? 13.864 -11.824 -27.945 1.00 95.25 379 GLY A N 1
ATOM 2886 C CA . GLY A 1 379 ? 15.040 -11.735 -28.806 1.00 95.25 379 GLY A CA 1
ATOM 2887 C C . GLY A 1 379 ? 15.317 -13.033 -29.563 1.00 95.25 379 GLY A C 1
ATOM 2888 O O . GLY A 1 379 ? 14.985 -14.130 -29.101 1.00 95.25 379 GLY A O 1
ATOM 2889 N N . SER A 1 380 ? 15.965 -12.895 -30.717 1.00 94.44 380 SER A N 1
ATOM 2890 C CA . SER A 1 380 ? 16.530 -14.019 -31.465 1.00 94.44 380 SER A CA 1
ATOM 2891 C C . SER A 1 380 ? 17.683 -14.681 -30.697 1.00 94.44 380 SER A C 1
ATOM 2893 O O . SER A 1 380 ? 18.294 -14.070 -29.816 1.00 94.44 380 SER A O 1
ATOM 2895 N N . ASP A 1 381 ? 18.029 -15.920 -31.053 1.00 93.31 381 ASP A N 1
ATOM 2896 C CA . ASP A 1 381 ? 19.177 -16.617 -30.452 1.00 93.31 381 ASP A CA 1
ATOM 2897 C C . ASP A 1 381 ? 20.501 -15.876 -30.680 1.00 93.31 381 ASP A C 1
ATOM 2899 O O . ASP A 1 381 ? 21.423 -15.982 -29.876 1.00 93.31 381 ASP A O 1
ATOM 2903 N N . GLU A 1 382 ? 20.600 -15.116 -31.770 1.00 92.56 382 GLU A N 1
ATOM 2904 C CA . GLU A 1 382 ? 21.761 -14.289 -32.087 1.00 92.56 382 GLU A CA 1
ATOM 2905 C C . GLU A 1 382 ? 21.903 -13.126 -31.103 1.00 92.56 382 GLU A C 1
ATOM 2907 O O . GLU A 1 382 ? 22.917 -13.045 -30.420 1.00 92.56 382 GLU A O 1
ATOM 2912 N N . VAL A 1 383 ? 20.861 -12.310 -30.906 1.00 93.38 383 VAL A N 1
ATOM 2913 C CA . VAL A 1 383 ? 20.902 -11.201 -29.929 1.00 93.38 383 VAL A CA 1
ATOM 2914 C C . VAL A 1 383 ? 21.098 -11.713 -28.509 1.00 93.38 383 VAL A C 1
ATOM 2916 O O . VAL A 1 383 ? 21.804 -11.091 -27.716 1.00 93.38 383 VAL A O 1
ATOM 2919 N N . LYS A 1 384 ? 20.503 -12.863 -28.171 1.00 92.69 384 LYS A N 1
ATOM 2920 C CA . LYS A 1 384 ? 20.728 -13.500 -26.870 1.00 92.69 384 LYS A CA 1
ATOM 2921 C C . LYS A 1 384 ? 22.211 -13.810 -26.661 1.00 92.69 384 LYS A C 1
ATOM 2923 O O . LYS A 1 384 ? 22.754 -13.448 -25.624 1.00 92.69 384 LYS A O 1
ATOM 2928 N N . ARG A 1 385 ? 22.887 -14.410 -27.645 1.00 90.38 385 ARG A N 1
ATOM 2929 C CA . ARG A 1 385 ? 24.334 -14.678 -27.560 1.00 90.38 385 ARG A CA 1
ATOM 2930 C C . ARG A 1 385 ? 25.164 -13.393 -27.533 1.00 90.38 385 ARG A C 1
ATOM 2932 O O . ARG A 1 385 ? 26.068 -13.278 -26.704 1.00 90.38 385 ARG A O 1
ATOM 2939 N N . ASP A 1 386 ? 24.837 -12.439 -28.396 1.00 90.50 386 ASP A N 1
ATOM 2940 C CA . ASP A 1 386 ? 25.658 -11.253 -28.652 1.00 90.50 386 ASP A CA 1
ATOM 2941 C C . ASP A 1 386 ? 25.552 -10.180 -27.567 1.00 90.50 386 ASP A C 1
ATOM 2943 O O . ASP A 1 386 ? 26.502 -9.412 -27.372 1.00 90.50 386 ASP A O 1
ATOM 2947 N N . VAL A 1 387 ? 24.400 -10.100 -26.891 1.00 94.62 387 VAL A N 1
ATOM 2948 C CA . VAL A 1 387 ? 24.070 -8.999 -25.977 1.00 94.62 387 VAL A CA 1
ATOM 2949 C C . VAL A 1 387 ? 23.834 -9.470 -24.546 1.00 94.62 387 VAL A C 1
ATOM 2951 O O . VAL A 1 387 ? 24.376 -8.846 -23.637 1.00 94.62 387 VAL A O 1
ATOM 2954 N N . LEU A 1 388 ? 23.083 -10.556 -24.301 1.00 91.50 388 LEU A N 1
ATOM 2955 C CA . LEU A 1 388 ? 22.798 -10.966 -22.912 1.00 91.50 388 LEU A CA 1
ATOM 2956 C C . LEU A 1 388 ? 24.070 -11.320 -22.152 1.00 91.50 388 LEU A C 1
ATOM 2958 O O . LEU A 1 388 ? 24.208 -10.926 -21.002 1.00 91.50 388 LEU A O 1
ATOM 2962 N N . SER A 1 389 ? 25.012 -12.004 -22.803 1.00 88.00 389 SER A N 1
ATOM 2963 C CA . SER A 1 389 ? 26.302 -12.350 -22.199 1.00 88.00 389 SER A CA 1
ATOM 2964 C C . SER A 1 389 ? 27.058 -11.115 -21.694 1.00 88.00 389 SER A C 1
ATOM 2966 O O . SER A 1 389 ? 27.607 -11.144 -20.597 1.00 88.00 389 SER A O 1
ATOM 2968 N N . LYS A 1 390 ? 27.015 -10.014 -22.456 1.00 95.38 390 LYS A N 1
ATOM 2969 C CA . LYS A 1 390 ? 27.646 -8.731 -22.115 1.00 95.38 390 LYS A CA 1
ATOM 2970 C C . LYS A 1 390 ? 26.892 -7.964 -21.031 1.00 95.38 390 LYS A C 1
ATOM 2972 O O . LYS A 1 390 ? 27.506 -7.243 -20.253 1.00 95.38 390 LYS A O 1
ATOM 2977 N N . ILE A 1 391 ? 25.562 -8.086 -21.002 1.00 96.06 391 ILE A N 1
ATOM 2978 C CA . ILE A 1 391 ? 24.741 -7.522 -19.926 1.00 96.06 391 ILE A CA 1
ATOM 2979 C C . ILE A 1 391 ? 25.108 -8.219 -18.615 1.00 96.06 391 ILE A C 1
ATOM 2981 O O . ILE A 1 391 ? 25.483 -7.559 -17.654 1.00 96.06 391 ILE A O 1
ATOM 2985 N N . VAL A 1 392 ? 25.064 -9.553 -18.595 1.00 92.69 392 VAL A N 1
ATOM 2986 C CA . VAL A 1 392 ? 25.324 -10.372 -17.401 1.00 92.69 392 VAL A CA 1
ATOM 2987 C C . VAL A 1 392 ? 26.737 -10.160 -16.864 1.00 92.69 392 VAL A C 1
ATOM 2989 O O . VAL A 1 392 ? 26.925 -10.095 -15.653 1.00 92.69 392 VAL A O 1
ATOM 2992 N N . SER A 1 393 ? 27.731 -10.005 -17.742 1.00 94.06 393 SER A N 1
ATOM 2993 C CA . SER A 1 393 ? 29.111 -9.719 -17.338 1.00 94.06 393 SER A CA 1
ATOM 2994 C C . SER A 1 393 ? 29.333 -8.285 -16.843 1.00 94.06 393 SER A C 1
ATOM 2996 O O . SER A 1 393 ? 30.443 -7.984 -16.397 1.00 94.06 393 SER A O 1
ATOM 2998 N N . GLY A 1 394 ? 28.330 -7.404 -16.932 1.00 95.94 394 GLY A N 1
ATOM 2999 C CA . GLY A 1 394 ? 28.434 -5.988 -16.584 1.00 95.94 394 GLY A CA 1
ATOM 3000 C C . GLY A 1 394 ? 29.261 -5.158 -17.574 1.00 95.94 394 GLY A C 1
ATOM 3001 O O . GLY A 1 394 ? 29.733 -4.083 -17.214 1.00 95.94 394 GLY A O 1
ATOM 3002 N N . ASP A 1 395 ? 29.476 -5.647 -18.800 1.00 95.88 395 ASP A N 1
ATOM 3003 C CA . ASP A 1 395 ? 30.275 -4.944 -19.816 1.00 95.88 395 ASP A CA 1
ATOM 3004 C C . ASP A 1 395 ? 29.461 -3.898 -20.588 1.00 95.88 395 ASP A C 1
ATOM 3006 O O . ASP A 1 395 ? 30.037 -3.013 -21.224 1.00 95.88 395 ASP A O 1
ATOM 3010 N N . VAL A 1 396 ? 28.128 -3.998 -20.562 1.00 96.06 396 VAL A N 1
ATOM 3011 C CA . VAL A 1 396 ? 27.235 -3.051 -21.237 1.00 96.06 396 VAL A CA 1
ATOM 3012 C C . VAL A 1 396 ? 26.023 -2.706 -20.386 1.00 96.06 396 VAL A C 1
ATOM 3014 O O . VAL A 1 396 ? 25.466 -3.558 -19.696 1.00 96.06 396 VAL A O 1
ATOM 3017 N N . ILE A 1 397 ? 25.557 -1.468 -20.526 1.00 97.31 397 ILE A N 1
ATOM 3018 C CA . ILE A 1 397 ? 24.251 -1.033 -20.032 1.00 97.31 397 ILE A CA 1
ATOM 3019 C C . ILE A 1 397 ? 23.344 -0.657 -21.198 1.00 97.31 397 ILE A C 1
ATOM 3021 O O . ILE A 1 397 ? 23.794 -0.319 -22.299 1.00 97.31 397 ILE A O 1
ATOM 3025 N N . CYS A 1 398 ? 22.042 -0.719 -20.946 1.00 97.38 398 CYS A N 1
ATOM 3026 C CA . CYS A 1 398 ? 21.022 -0.388 -21.926 1.00 97.38 398 CYS A CA 1
ATOM 3027 C C . CYS A 1 398 ? 20.224 0.846 -21.504 1.00 97.38 398 CYS A C 1
ATOM 3029 O O . CYS A 1 398 ? 20.022 1.118 -20.321 1.00 97.38 398 CYS A O 1
ATOM 3031 N N . SER A 1 399 ? 19.691 1.532 -22.505 1.00 96.06 399 SER A N 1
ATOM 3032 C CA . SER A 1 399 ? 18.574 2.461 -22.371 1.00 96.06 399 SER A CA 1
ATOM 3033 C C . SER A 1 399 ? 17.334 1.854 -23.030 1.00 96.06 399 SER A C 1
ATOM 3035 O O . SER A 1 399 ? 17.416 0.896 -23.802 1.00 96.06 399 SER A O 1
ATOM 3037 N N . PHE A 1 400 ? 16.164 2.430 -22.783 1.00 90.81 400 PHE A N 1
ATOM 3038 C CA . PHE A 1 400 ? 14.958 2.098 -23.538 1.00 90.81 400 PHE A CA 1
ATOM 3039 C C . PHE A 1 400 ? 14.203 3.365 -23.905 1.00 90.81 400 PHE A C 1
ATOM 3041 O O . PHE A 1 400 ? 14.309 4.385 -23.215 1.00 90.81 400 PHE A O 1
ATOM 3048 N N . ARG A 1 401 ? 13.445 3.325 -25.006 1.00 88.75 401 ARG A N 1
ATOM 3049 C CA . ARG A 1 401 ? 12.649 4.479 -25.399 1.00 88.75 401 ARG A CA 1
ATOM 3050 C C . ARG A 1 401 ? 11.454 4.198 -26.287 1.00 88.75 401 ARG A C 1
ATOM 3052 O O . ARG A 1 401 ? 11.567 3.737 -27.424 1.00 88.75 401 ARG A O 1
ATOM 3059 N N . TYR A 1 402 ? 10.303 4.632 -25.787 1.00 92.00 402 TYR A N 1
ATOM 3060 C CA . TYR A 1 402 ? 9.062 4.668 -26.547 1.00 92.00 402 TYR A CA 1
ATOM 3061 C C . TYR A 1 402 ? 8.749 6.071 -27.052 1.00 92.00 402 TYR A C 1
ATOM 3063 O O . TYR A 1 402 ? 8.547 6.249 -28.258 1.00 92.00 402 TYR A O 1
ATOM 3071 N N . SER A 1 403 ? 8.747 7.060 -26.153 1.00 94.88 403 SER A N 1
ATOM 3072 C CA . SER A 1 403 ? 8.188 8.369 -26.471 1.00 94.88 403 SER A CA 1
ATOM 3073 C C . SER A 1 403 ? 9.036 9.188 -27.431 1.00 94.88 403 SER A C 1
ATOM 3075 O O . SER A 1 403 ? 10.268 9.119 -27.473 1.00 94.88 403 SER A O 1
ATOM 3077 N N . GLU A 1 404 ? 8.320 10.028 -28.154 1.00 96.69 404 GLU A N 1
ATOM 3078 C CA . GLU A 1 404 ? 8.812 10.960 -29.158 1.00 96.69 404 GLU A CA 1
ATOM 3079 C C . GLU A 1 404 ? 8.361 12.373 -28.781 1.00 96.69 404 GLU A C 1
ATOM 3081 O O . GLU A 1 404 ? 7.414 12.507 -27.999 1.00 96.69 404 GLU A O 1
ATOM 3086 N N . PRO A 1 405 ? 8.947 13.434 -29.363 1.00 92.50 405 PRO A N 1
ATOM 3087 C CA . PRO A 1 405 ? 8.534 14.812 -29.077 1.00 92.50 405 PRO A CA 1
ATOM 3088 C C . PRO A 1 405 ? 7.021 15.068 -29.214 1.00 92.50 405 PRO A C 1
ATOM 3090 O O . PRO A 1 405 ? 6.479 15.942 -28.545 1.00 92.50 405 PRO A O 1
ATOM 3093 N N . HIS A 1 406 ? 6.326 14.294 -30.056 1.00 90.12 406 HIS A N 1
ATOM 3094 C CA . HIS A 1 406 ? 4.884 14.417 -30.303 1.00 90.12 406 HIS A CA 1
ATOM 3095 C C . HIS A 1 406 ? 4.040 13.263 -29.737 1.00 90.12 406 HIS A C 1
ATOM 3097 O O . HIS A 1 406 ? 2.819 13.294 -29.874 1.00 90.12 406 HIS A O 1
ATOM 3103 N N . ALA A 1 407 ? 4.660 12.234 -29.151 1.00 90.50 407 ALA A N 1
ATOM 3104 C CA . ALA A 1 407 ? 3.978 11.015 -28.715 1.00 90.50 407 ALA A CA 1
ATOM 3105 C C . ALA A 1 407 ? 4.526 10.549 -27.359 1.00 90.50 407 ALA A C 1
ATOM 3107 O O . ALA A 1 407 ? 5.508 9.812 -27.300 1.00 90.50 407 ALA A O 1
ATOM 3108 N N . GLY A 1 408 ? 3.892 11.015 -26.277 1.00 90.06 408 GLY A N 1
ATOM 3109 C CA . GLY A 1 408 ? 4.127 10.582 -24.894 1.00 90.06 408 GLY A CA 1
ATOM 3110 C C . GLY A 1 408 ? 3.066 9.581 -24.447 1.00 90.06 408 GLY A C 1
ATOM 3111 O O . GLY A 1 408 ? 3.197 8.389 -24.710 1.00 90.06 408 GLY A O 1
ATOM 3112 N N . SER A 1 409 ? 1.990 10.081 -23.828 1.00 87.69 409 SER A N 1
ATOM 3113 C CA . SER A 1 409 ? 0.871 9.259 -23.344 1.00 87.69 409 SER A CA 1
ATOM 3114 C C . SER A 1 409 ? 0.166 8.475 -24.461 1.00 87.69 409 SER A C 1
ATOM 3116 O O . SER A 1 409 ? -0.228 7.334 -24.244 1.00 87.69 409 SER A O 1
ATOM 3118 N N . ASP A 1 410 ? 0.050 9.034 -25.677 1.00 91.50 410 ASP A N 1
ATOM 3119 C CA . ASP A 1 410 ? -0.374 8.276 -26.870 1.00 91.50 410 ASP A CA 1
ATOM 3120 C C . ASP A 1 410 ? 0.841 7.675 -27.585 1.00 91.50 410 ASP A C 1
ATOM 3122 O O . ASP A 1 410 ? 1.191 8.050 -28.705 1.00 91.50 410 ASP A O 1
ATOM 3126 N N . VAL A 1 411 ? 1.505 6.730 -26.919 1.00 90.12 411 VAL A N 1
ATOM 3127 C CA . VAL A 1 411 ? 2.691 6.034 -27.445 1.00 90.12 411 VAL A CA 1
ATOM 3128 C C . VAL A 1 411 ? 2.424 5.359 -28.798 1.00 90.12 411 VAL A C 1
ATOM 3130 O O . VAL A 1 411 ? 3.311 5.240 -29.643 1.00 90.12 411 VAL A O 1
ATOM 3133 N N . PHE A 1 412 ? 1.168 4.985 -29.059 1.00 92.62 412 PHE A N 1
ATOM 3134 C CA . PHE A 1 412 ? 0.746 4.395 -30.326 1.00 92.62 412 PHE A CA 1
ATOM 3135 C C . PHE A 1 412 ? 0.831 5.361 -31.503 1.00 92.62 412 PHE A C 1
ATOM 3137 O O . PHE A 1 412 ? 0.764 4.902 -32.638 1.00 92.62 412 PHE A O 1
ATOM 3144 N N . ALA A 1 413 ? 0.986 6.666 -31.274 1.00 93.19 413 ALA A N 1
ATOM 3145 C CA . ALA A 1 413 ? 1.179 7.667 -32.318 1.00 93.19 413 ALA A CA 1
ATOM 3146 C C . ALA A 1 413 ? 2.644 7.802 -32.784 1.00 93.19 413 ALA A C 1
ATOM 3148 O O . ALA A 1 413 ? 2.936 8.691 -33.584 1.00 93.19 413 ALA A O 1
ATOM 3149 N N . ALA A 1 414 ? 3.552 6.931 -32.321 1.00 94.25 414 ALA A N 1
ATOM 3150 C CA . ALA A 1 414 ? 4.961 6.933 -32.716 1.00 94.25 414 ALA A CA 1
ATOM 3151 C C . ALA A 1 414 ? 5.157 6.937 -34.247 1.00 94.25 414 ALA A C 1
ATOM 3153 O O . ALA A 1 414 ? 4.478 6.201 -34.984 1.00 94.25 414 ALA A O 1
ATOM 3154 N N . LYS A 1 415 ? 6.110 7.763 -34.697 1.00 96.00 415 LYS A N 1
ATOM 3155 C CA . LYS A 1 415 ? 6.454 8.056 -36.094 1.00 96.00 415 LYS A CA 1
ATOM 3156 C C . LYS A 1 415 ? 7.878 7.658 -36.478 1.00 96.00 415 LYS A C 1
ATOM 3158 O O . LYS A 1 415 ? 8.142 7.600 -37.677 1.00 96.00 415 LYS A O 1
ATOM 3163 N N . THR A 1 416 ? 8.769 7.374 -35.521 1.00 97.75 416 THR A N 1
ATOM 3164 C CA . THR A 1 416 ? 10.096 6.804 -35.817 1.00 97.75 416 THR A CA 1
ATOM 3165 C C . THR A 1 416 ? 9.898 5.537 -36.622 1.00 97.75 416 THR A C 1
ATOM 3167 O O . THR A 1 416 ? 9.238 4.613 -36.156 1.00 97.75 416 THR A O 1
ATOM 3170 N N . ARG A 1 417 ? 10.410 5.509 -37.846 1.00 97.81 417 ARG A N 1
ATOM 3171 C CA . ARG A 1 417 ? 10.056 4.511 -38.847 1.00 97.81 417 ARG A CA 1
ATOM 3172 C C . ARG A 1 417 ? 11.186 3.514 -39.016 1.00 97.81 417 ARG A C 1
ATOM 3174 O O . ARG A 1 417 ? 12.333 3.922 -39.126 1.00 97.81 417 ARG A O 1
ATOM 3181 N N . ALA A 1 418 ? 10.840 2.236 -39.107 1.00 98.44 418 ALA A N 1
ATOM 3182 C CA . ALA A 1 418 ? 11.738 1.181 -39.551 1.00 98.44 418 ALA A CA 1
ATOM 3183 C C . ALA A 1 418 ? 11.247 0.659 -40.909 1.00 98.44 418 ALA A C 1
ATOM 3185 O O . ALA A 1 418 ? 10.142 0.130 -41.020 1.00 98.44 418 ALA A O 1
ATOM 3186 N N . THR A 1 419 ? 12.048 0.831 -41.960 1.00 98.12 419 THR A N 1
ATOM 3187 C CA . THR A 1 419 ? 11.769 0.315 -43.312 1.00 98.12 419 THR A CA 1
ATOM 3188 C C . THR A 1 419 ? 12.707 -0.833 -43.650 1.00 98.12 419 THR A C 1
ATOM 3190 O O . THR A 1 419 ? 13.878 -0.763 -43.295 1.00 98.12 419 THR A O 1
ATOM 3193 N N . ARG A 1 420 ? 12.227 -1.862 -44.357 1.00 97.56 420 ARG A N 1
ATOM 3194 C CA . ARG A 1 420 ? 13.082 -2.954 -44.855 1.00 97.56 420 ARG A CA 1
ATOM 3195 C C . ARG A 1 420 ? 14.235 -2.398 -45.706 1.00 97.56 420 ARG A C 1
ATOM 3197 O O . ARG A 1 420 ? 13.987 -1.599 -46.608 1.00 97.56 420 ARG A O 1
ATOM 3204 N N . ASP A 1 421 ? 15.458 -2.847 -45.432 1.00 96.62 421 ASP A N 1
ATOM 3205 C CA . ASP A 1 421 ? 16.671 -2.561 -46.215 1.00 96.62 421 ASP A CA 1
ATOM 3206 C C . ASP A 1 421 ? 17.508 -3.847 -46.309 1.00 96.62 421 ASP A C 1
ATOM 3208 O O . ASP A 1 421 ? 18.172 -4.236 -45.350 1.00 96.62 421 ASP A O 1
ATOM 3212 N N . GLY A 1 422 ? 17.414 -4.555 -47.440 1.00 94.81 422 GLY A N 1
ATOM 3213 C CA . GLY A 1 422 ? 18.041 -5.870 -47.611 1.00 94.81 422 GLY A CA 1
ATOM 3214 C C . GLY A 1 422 ? 17.471 -6.934 -46.664 1.00 94.81 422 GLY A C 1
ATOM 3215 O O . GLY A 1 422 ? 16.258 -7.147 -46.617 1.00 94.81 422 GLY A O 1
ATOM 3216 N N . ASP A 1 423 ? 18.356 -7.607 -45.930 1.00 93.00 42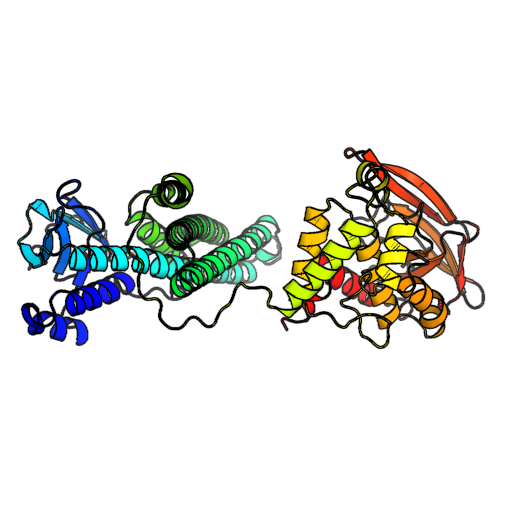3 ASP A N 1
ATOM 3217 C CA . ASP A 1 423 ? 18.047 -8.583 -44.876 1.00 93.00 423 ASP A CA 1
ATOM 3218 C C . ASP A 1 423 ? 17.791 -7.936 -43.500 1.00 93.00 423 ASP A C 1
ATOM 3220 O O . ASP A 1 423 ? 17.486 -8.630 -42.529 1.00 93.00 423 ASP A O 1
ATOM 3224 N N . GLY A 1 424 ? 17.867 -6.606 -43.416 1.00 97.00 424 GLY A N 1
ATOM 3225 C CA . GLY A 1 424 ? 17.659 -5.845 -42.195 1.00 97.00 424 GLY A CA 1
ATOM 3226 C C . GLY A 1 424 ? 16.671 -4.696 -42.359 1.00 97.00 424 GLY A C 1
ATOM 3227 O O . GLY A 1 424 ? 15.683 -4.754 -43.105 1.00 97.00 424 GLY A O 1
ATOM 3228 N N . TRP A 1 425 ? 16.934 -3.646 -41.593 1.00 98.50 425 TRP A N 1
ATOM 3229 C CA . TRP A 1 425 ? 16.079 -2.485 -41.435 1.00 98.50 425 TRP A CA 1
ATOM 3230 C C . TRP A 1 425 ? 16.898 -1.206 -41.471 1.00 98.50 425 TRP A C 1
ATOM 3232 O O . TRP A 1 425 ? 18.009 -1.145 -40.950 1.00 98.50 425 TRP A O 1
ATOM 3242 N N . ARG A 1 426 ? 16.295 -0.163 -42.029 1.00 98.50 426 ARG A N 1
ATOM 3243 C CA . ARG A 1 426 ? 16.732 1.221 -41.903 1.00 98.50 426 ARG A CA 1
ATOM 3244 C C . ARG A 1 426 ? 15.774 1.968 -40.984 1.00 98.50 426 ARG A C 1
ATOM 3246 O O . ARG A 1 426 ? 14.565 1.942 -41.230 1.00 98.50 426 ARG A O 1
ATOM 3253 N N . ILE A 1 427 ? 16.313 2.624 -39.963 1.00 98.62 427 ILE A N 1
ATOM 3254 C CA . ILE A 1 427 ? 15.567 3.387 -38.964 1.00 98.62 427 ILE A CA 1
ATOM 3255 C C . ILE A 1 427 ? 15.789 4.886 -39.177 1.00 98.62 427 ILE A C 1
ATOM 3257 O O . ILE A 1 427 ? 16.927 5.349 -39.238 1.00 98.62 427 ILE A O 1
ATOM 3261 N N . ASP A 1 428 ? 14.680 5.625 -39.250 1.00 98.62 428 ASP A N 1
ATOM 3262 C CA . ASP A 1 428 ? 14.641 7.073 -39.443 1.00 98.62 428 ASP A CA 1
ATOM 3263 C C . ASP A 1 428 ? 13.667 7.720 -38.444 1.00 98.62 428 ASP A C 1
ATOM 3265 O O . ASP A 1 428 ? 12.476 7.382 -38.412 1.00 98.62 428 ASP A O 1
ATOM 3269 N N . GLY A 1 429 ? 14.138 8.673 -37.638 1.00 97.75 429 GLY A N 1
ATOM 3270 C CA . GLY A 1 429 ? 13.288 9.413 -36.704 1.00 97.75 429 GLY A CA 1
ATOM 3271 C C . GLY A 1 429 ? 14.029 9.990 -35.506 1.00 97.75 429 GLY A C 1
ATOM 3272 O O . GLY A 1 429 ? 15.236 10.217 -35.541 1.00 97.75 429 GLY A O 1
ATOM 3273 N N . SER A 1 430 ? 13.287 10.238 -34.429 1.00 97.50 430 SER A N 1
ATOM 3274 C CA . SER A 1 430 ? 13.854 10.731 -33.180 1.00 97.50 430 SER A CA 1
ATOM 3275 C C . SER A 1 430 ? 13.058 10.261 -31.974 1.00 97.50 430 SER A C 1
ATOM 3277 O O . SER A 1 430 ? 11.844 10.048 -32.035 1.00 97.50 430 SER A O 1
ATOM 3279 N N . LYS A 1 431 ? 13.757 10.115 -30.853 1.00 98.00 431 LYS A N 1
ATOM 3280 C CA . LYS A 1 431 ? 13.179 9.766 -29.562 1.00 98.00 431 LYS A CA 1
ATOM 3281 C C . LYS A 1 431 ? 13.521 10.810 -28.515 1.00 98.00 431 LYS A C 1
ATOM 3283 O O . LYS A 1 431 ? 14.587 11.407 -28.559 1.00 98.00 431 LYS A O 1
ATOM 3288 N N . MET A 1 432 ? 12.611 11.019 -27.569 1.00 96.81 432 MET A N 1
ATOM 3289 C CA . MET A 1 432 ? 12.710 12.074 -26.558 1.00 96.81 432 MET A CA 1
ATOM 3290 C C . MET A 1 432 ? 12.776 11.476 -25.161 1.00 96.81 432 MET A C 1
ATOM 3292 O O . MET A 1 432 ? 11.947 10.625 -24.867 1.00 96.81 432 MET A O 1
ATOM 3296 N N . PHE A 1 433 ? 13.665 11.969 -24.297 1.00 95.50 433 PHE A N 1
ATOM 3297 C CA . PHE A 1 433 ? 13.916 11.476 -22.932 1.00 95.50 433 PHE A CA 1
ATOM 3298 C C . PHE A 1 433 ? 14.550 10.074 -22.875 1.00 95.50 433 PHE A C 1
ATOM 3300 O O . PHE A 1 433 ? 14.149 9.215 -22.089 1.00 95.50 433 PHE A O 1
ATOM 3307 N N . THR A 1 434 ? 15.522 9.807 -23.750 1.00 96.62 434 THR A N 1
ATOM 3308 C CA . THR A 1 434 ? 16.320 8.571 -23.749 1.00 96.62 434 THR A CA 1
ATOM 3309 C C . THR A 1 434 ? 17.386 8.647 -22.649 1.00 96.62 434 THR A C 1
ATOM 3311 O O . THR A 1 434 ? 18.562 8.930 -22.903 1.00 96.62 434 THR A O 1
ATOM 3314 N N . SER A 1 435 ? 16.971 8.456 -21.397 1.00 95.31 435 SER A N 1
ATOM 3315 C CA . SER A 1 435 ? 17.869 8.515 -20.238 1.00 95.31 435 SER A CA 1
ATOM 3316 C C . SER A 1 435 ? 19.007 7.495 -20.359 1.00 95.31 435 SER A C 1
ATOM 3318 O O . SER A 1 435 ? 18.786 6.346 -20.744 1.00 95.31 435 SER A O 1
ATOM 3320 N N . GLY A 1 436 ? 20.238 7.935 -20.089 1.00 95.44 436 GLY A N 1
ATOM 3321 C CA . GLY A 1 436 ? 21.437 7.096 -20.192 1.00 95.44 436 GLY A CA 1
ATOM 3322 C C . GLY A 1 436 ? 22.011 6.892 -21.598 1.00 95.44 436 GLY A C 1
ATOM 3323 O O . GLY A 1 436 ? 23.091 6.322 -21.713 1.00 95.44 436 GLY A O 1
ATOM 3324 N N . ALA A 1 437 ? 21.368 7.376 -22.670 1.00 97.25 437 ALA A N 1
ATOM 3325 C CA . ALA A 1 437 ? 21.829 7.132 -24.048 1.00 97.25 437 ALA A CA 1
ATOM 3326 C C . ALA A 1 437 ? 23.257 7.621 -24.350 1.00 97.25 437 ALA A C 1
ATOM 3328 O O . ALA A 1 437 ? 23.881 7.166 -25.297 1.00 97.25 437 ALA A O 1
ATOM 3329 N N . ASN A 1 438 ? 23.779 8.564 -23.571 1.00 96.00 438 ASN A N 1
ATOM 3330 C CA . ASN A 1 438 ? 25.146 9.064 -23.703 1.00 96.00 438 ASN A CA 1
ATOM 3331 C C . ASN A 1 438 ? 26.218 8.105 -23.159 1.00 96.00 438 ASN A C 1
ATOM 3333 O O . ASN A 1 438 ? 27.396 8.330 -23.422 1.00 96.00 438 ASN A O 1
ATOM 3337 N N . ILE A 1 439 ? 25.829 7.088 -22.386 1.00 96.19 439 ILE A N 1
ATOM 3338 C CA . ILE A 1 439 ? 26.737 6.107 -21.767 1.00 96.19 439 ILE A CA 1
ATOM 3339 C C . ILE A 1 439 ? 26.345 4.649 -22.049 1.00 96.19 439 ILE A C 1
ATOM 3341 O O . ILE A 1 439 ? 27.178 3.756 -21.896 1.00 96.19 439 ILE A O 1
ATOM 3345 N N . ALA A 1 440 ? 25.106 4.397 -22.473 1.00 97.75 440 ALA A N 1
ATOM 3346 C CA . ALA A 1 440 ? 24.628 3.072 -22.839 1.00 97.75 440 ALA A CA 1
ATOM 3347 C C . ALA A 1 440 ? 25.133 2.614 -24.211 1.00 97.75 440 ALA A C 1
ATOM 3349 O O . ALA A 1 440 ? 25.381 3.418 -25.106 1.00 97.75 440 ALA A O 1
ATOM 3350 N N . GLN A 1 441 ? 25.240 1.296 -24.385 1.00 98.00 441 GLN A N 1
ATOM 3351 C CA . GLN A 1 441 ? 25.676 0.686 -25.646 1.00 98.00 441 GLN A CA 1
ATOM 3352 C C . GLN A 1 441 ? 24.490 0.366 -26.554 1.00 98.00 441 GLN A C 1
ATOM 3354 O O . GLN A 1 441 ? 24.628 0.391 -27.774 1.00 98.00 441 GLN A O 1
ATOM 3359 N N . TYR A 1 442 ? 23.315 0.106 -25.977 1.00 98.12 442 TYR A N 1
ATOM 3360 C CA . TYR A 1 442 ? 22.113 -0.236 -26.731 1.00 98.12 442 TYR A CA 1
ATOM 3361 C C . TYR A 1 442 ? 20.905 0.560 -26.255 1.00 98.12 442 TYR A C 1
ATOM 3363 O O . TYR A 1 442 ? 20.762 0.860 -25.069 1.00 98.12 442 TYR A O 1
ATOM 3371 N N . VAL A 1 443 ? 19.985 0.826 -27.180 1.00 97.94 443 VAL A N 1
ATOM 3372 C CA . VAL A 1 443 ? 18.646 1.324 -26.874 1.00 97.94 443 VAL A CA 1
ATOM 3373 C C . VAL A 1 443 ? 17.591 0.341 -27.365 1.00 97.94 443 VAL A C 1
ATOM 3375 O O . VAL A 1 443 ? 17.550 -0.012 -28.543 1.00 97.94 443 VAL A O 1
ATOM 3378 N N . LEU A 1 444 ? 16.710 -0.097 -26.467 1.00 97.38 444 LEU A N 1
ATOM 3379 C CA . LEU A 1 444 ? 15.495 -0.809 -26.848 1.00 97.38 444 LEU A CA 1
ATOM 3380 C C . LEU A 1 444 ? 14.436 0.211 -27.274 1.00 97.38 444 LEU A C 1
ATOM 3382 O O . LEU A 1 444 ? 13.961 0.986 -26.445 1.00 97.38 444 LEU A O 1
ATOM 3386 N N . MET A 1 445 ? 14.055 0.226 -28.549 1.00 95.62 445 MET A N 1
ATOM 3387 C CA . MET A 1 445 ? 13.167 1.250 -29.097 1.00 95.62 445 MET A CA 1
ATOM 3388 C C . MET A 1 445 ? 11.945 0.704 -29.827 1.00 95.62 445 MET A C 1
ATOM 3390 O O . MET A 1 445 ? 11.998 -0.303 -30.531 1.00 95.62 445 MET A O 1
ATOM 3394 N N . LEU A 1 446 ? 10.845 1.447 -29.704 1.00 96.62 446 LEU A N 1
ATOM 3395 C CA . LEU A 1 446 ? 9.615 1.228 -30.457 1.00 96.62 446 LEU A CA 1
ATOM 3396 C C . LEU A 1 446 ? 9.654 1.994 -31.783 1.00 96.62 446 LEU A C 1
ATOM 3398 O O . LEU A 1 446 ? 9.908 3.198 -31.797 1.00 96.62 446 LEU A O 1
ATOM 3402 N N . THR A 1 447 ? 9.319 1.332 -32.885 1.00 97.69 447 THR A N 1
ATOM 3403 C CA . THR A 1 447 ? 9.285 1.929 -34.227 1.00 97.69 447 THR A CA 1
ATOM 3404 C C . THR A 1 447 ? 7.979 1.608 -34.950 1.00 97.69 447 THR A C 1
ATOM 3406 O O . THR A 1 447 ? 7.267 0.668 -34.599 1.00 97.69 447 THR A O 1
ATOM 3409 N N . ARG A 1 448 ? 7.664 2.399 -35.973 1.00 97.81 448 ARG A N 1
ATOM 3410 C CA . ARG A 1 448 ? 6.589 2.210 -36.943 1.00 97.81 448 ARG A CA 1
ATOM 3411 C C . ARG A 1 448 ? 7.122 1.425 -38.138 1.00 97.81 448 ARG A C 1
ATOM 3413 O O . ARG A 1 448 ? 7.946 1.945 -38.887 1.00 97.81 448 ARG A O 1
ATOM 3420 N N . THR A 1 449 ? 6.607 0.222 -38.348 1.00 97.81 449 THR A N 1
ATOM 3421 C CA . THR A 1 449 ? 6.922 -0.625 -39.513 1.00 97.81 449 THR A CA 1
ATOM 3422 C C . THR A 1 449 ? 5.813 -0.626 -40.559 1.00 97.81 449 THR A C 1
ATOM 3424 O O . THR A 1 449 ? 6.092 -0.831 -41.737 1.00 97.81 449 THR A O 1
ATOM 3427 N N . ASN A 1 450 ? 4.574 -0.326 -40.157 1.00 95.75 450 ASN A N 1
ATOM 3428 C CA . ASN A 1 450 ? 3.412 -0.311 -41.040 1.00 95.75 450 ASN A CA 1
ATOM 3429 C C . ASN A 1 450 ? 2.510 0.897 -40.741 1.00 95.75 450 ASN A C 1
ATOM 3431 O O . ASN A 1 450 ? 1.958 1.025 -39.646 1.00 95.75 450 ASN A O 1
ATOM 3435 N N . THR A 1 451 ? 2.397 1.809 -41.708 1.00 92.69 451 THR A N 1
ATOM 3436 C CA . THR A 1 451 ? 1.576 3.030 -41.615 1.00 92.69 451 THR A CA 1
ATOM 3437 C C . THR A 1 451 ? 0.128 2.832 -42.048 1.00 92.69 451 THR A C 1
ATOM 3439 O O . THR A 1 451 ? -0.699 3.688 -41.743 1.00 92.69 451 THR A O 1
ATOM 3442 N N . ASP A 1 452 ? -0.178 1.722 -42.721 1.00 93.44 452 ASP A N 1
ATOM 3443 C CA . ASP A 1 452 ? -1.516 1.414 -43.237 1.00 93.44 452 ASP A CA 1
ATOM 3444 C C . ASP A 1 452 ? -2.341 0.596 -42.228 1.00 93.44 452 ASP A C 1
ATOM 3446 O O . ASP A 1 452 ? -3.570 0.539 -42.298 1.00 93.44 452 ASP A O 1
ATOM 3450 N N . ALA A 1 453 ? -1.675 -0.024 -41.250 1.00 91.56 453 ALA A N 1
ATOM 3451 C CA . ALA A 1 453 ? -2.320 -0.700 -40.134 1.00 91.56 453 ALA A CA 1
ATOM 3452 C C . ALA A 1 453 ? -2.831 0.294 -39.069 1.00 91.56 453 ALA A C 1
ATOM 3454 O O . ALA A 1 453 ? -2.257 1.371 -38.879 1.00 91.56 453 ALA A O 1
ATOM 3455 N N . PRO A 1 454 ? -3.865 -0.078 -38.282 1.00 91.81 454 PRO A N 1
ATOM 3456 C CA . PRO A 1 454 ? -4.260 0.680 -37.099 1.00 91.81 454 PRO A CA 1
ATOM 3457 C C . PRO A 1 454 ? -3.065 0.979 -36.188 1.0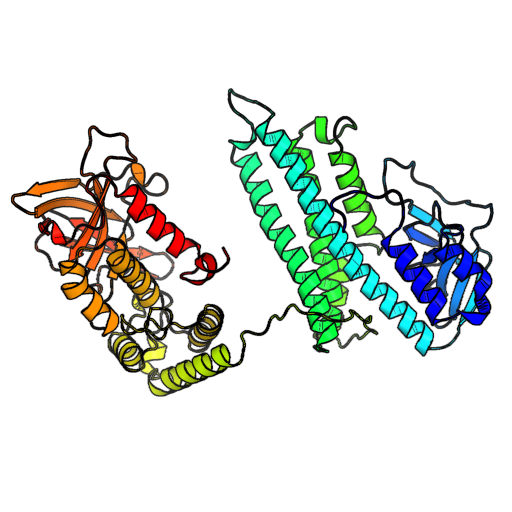0 91.81 454 PRO A C 1
ATOM 3459 O O . PRO A 1 454 ? -2.171 0.147 -36.038 1.00 91.81 454 PRO A O 1
ATOM 3462 N N . LYS A 1 455 ? -3.078 2.134 -35.509 1.00 87.94 455 LYS A N 1
ATOM 3463 C CA . LYS A 1 455 ? -1.923 2.652 -34.750 1.00 87.94 455 LYS A CA 1
ATOM 3464 C C . LYS A 1 455 ? -1.270 1.655 -33.776 1.00 87.94 455 LYS A C 1
ATOM 3466 O O . LYS A 1 455 ? -0.054 1.677 -33.610 1.00 87.94 455 LYS A O 1
ATOM 3471 N N . HIS A 1 456 ? -2.057 0.743 -33.204 1.00 88.44 456 HIS A N 1
ATOM 3472 C CA . HIS A 1 456 ? -1.627 -0.288 -32.255 1.00 88.44 456 HIS A CA 1
ATOM 3473 C C . HIS A 1 456 ? -1.123 -1.600 -32.904 1.00 88.44 456 HIS A C 1
ATOM 3475 O O . HIS A 1 456 ? -0.616 -2.460 -32.192 1.00 88.44 456 HIS A O 1
ATOM 3481 N N . LYS A 1 457 ? -1.258 -1.768 -34.228 1.00 91.81 457 LYS A N 1
ATOM 3482 C CA . LYS A 1 457 ? -0.868 -2.972 -34.995 1.00 91.81 457 LYS A CA 1
ATOM 3483 C C . LYS A 1 457 ? 0.261 -2.744 -36.000 1.00 91.81 457 LYS A C 1
ATOM 3485 O O . LYS A 1 457 ? 0.577 -3.655 -36.738 1.00 91.81 457 LYS A O 1
ATOM 3490 N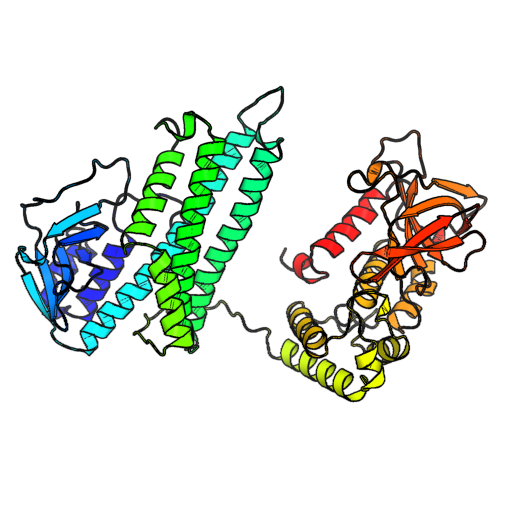 N . GLY A 1 458 ? 0.818 -1.539 -36.091 1.00 95.31 458 GLY A N 1
ATOM 3491 C CA . GLY A 1 458 ? 1.877 -1.221 -37.060 1.00 95.31 458 GLY A CA 1
ATOM 3492 C C . GLY A 1 458 ? 3.240 -0.960 -36.428 1.00 95.31 458 GLY A C 1
ATOM 3493 O O . GLY A 1 458 ? 4.017 -0.170 -36.961 1.00 95.31 458 GLY A O 1
ATOM 3494 N N . LEU A 1 459 ? 3.477 -1.497 -35.232 1.00 97.12 459 LEU A N 1
ATOM 3495 C CA . LEU A 1 459 ? 4.640 -1.180 -34.408 1.00 97.12 459 LEU A CA 1
ATOM 3496 C C . LEU A 1 459 ? 5.578 -2.381 -34.313 1.00 97.12 459 LEU A C 1
ATOM 3498 O O . LEU A 1 459 ? 5.102 -3.500 -34.166 1.00 97.12 459 LEU A O 1
ATOM 3502 N N . THR A 1 460 ? 6.889 -2.150 -34.291 1.00 97.94 460 THR A N 1
ATOM 3503 C CA . THR A 1 460 ? 7.912 -3.185 -34.068 1.00 97.94 460 THR A CA 1
ATOM 3504 C C . THR A 1 460 ? 8.996 -2.662 -33.130 1.00 97.94 460 THR A C 1
ATOM 3506 O O . THR A 1 460 ? 9.348 -1.481 -33.176 1.00 97.94 460 THR A O 1
ATOM 3509 N N . MET A 1 461 ? 9.511 -3.534 -32.264 1.00 97.50 461 MET A N 1
ATOM 3510 C CA . MET A 1 461 ? 10.559 -3.214 -31.295 1.00 97.50 461 MET A CA 1
ATOM 3511 C C . MET A 1 461 ? 11.925 -3.677 -31.807 1.00 97.50 461 MET A C 1
ATOM 3513 O O . MET A 1 461 ? 12.055 -4.806 -32.279 1.00 97.50 461 MET A O 1
ATOM 3517 N N . PHE A 1 462 ? 12.939 -2.827 -31.671 1.00 97.88 462 PHE A N 1
ATOM 3518 C CA . PHE A 1 462 ? 14.319 -3.122 -32.058 1.00 97.88 462 PHE A CA 1
ATOM 3519 C C . PHE A 1 462 ? 15.276 -2.795 -30.923 1.00 97.88 462 PHE A C 1
ATOM 3521 O O . PHE A 1 462 ? 15.101 -1.795 -30.225 1.00 97.88 462 PHE A O 1
ATOM 3528 N N . LEU A 1 463 ? 16.308 -3.615 -30.771 1.00 97.81 463 LEU A N 1
ATOM 3529 C CA . LEU A 1 463 ? 17.499 -3.249 -30.025 1.00 97.81 463 LEU A CA 1
ATOM 3530 C C . LEU A 1 463 ? 18.473 -2.569 -30.992 1.00 97.81 463 LEU A C 1
ATOM 3532 O O . LEU A 1 463 ? 18.851 -3.160 -31.997 1.00 97.81 463 LEU A O 1
ATOM 3536 N N . VAL A 1 464 ? 18.871 -1.331 -30.716 1.00 97.88 464 VAL A N 1
ATOM 3537 C CA . VAL A 1 464 ? 19.728 -0.545 -31.617 1.00 97.88 464 VAL A CA 1
ATOM 3538 C C . VAL A 1 464 ? 21.045 -0.215 -30.913 1.00 97.88 464 VAL A C 1
ATOM 3540 O O . VAL A 1 464 ? 20.995 0.417 -29.854 1.00 97.88 464 VAL A O 1
ATOM 3543 N N . PRO A 1 465 ? 22.211 -0.614 -31.458 1.00 97.56 465 PRO A N 1
ATOM 3544 C CA . PRO A 1 465 ? 23.509 -0.179 -30.946 1.00 97.56 465 PRO A CA 1
ATOM 3545 C C . PRO A 1 465 ? 23.674 1.333 -31.129 1.00 97.56 465 PRO A C 1
ATOM 3547 O O . PRO A 1 465 ? 23.469 1.857 -32.228 1.00 97.56 465 PRO A O 1
ATOM 3550 N N . LEU A 1 466 ? 24.015 2.049 -30.060 1.00 97.50 466 LEU A N 1
ATOM 3551 C CA . LEU A 1 466 ? 24.087 3.516 -30.059 1.00 97.50 466 LEU A CA 1
ATOM 3552 C C . LEU A 1 466 ? 25.346 4.069 -30.747 1.00 97.50 466 LEU A C 1
ATOM 3554 O O . LEU A 1 466 ? 25.395 5.257 -31.048 1.00 97.50 466 LEU A O 1
ATOM 3558 N N . ASP A 1 467 ? 26.329 3.217 -31.042 1.00 96.88 467 ASP A N 1
ATOM 3559 C CA . ASP A 1 467 ? 27.516 3.528 -31.849 1.00 96.88 467 ASP A CA 1
ATOM 3560 C C . ASP A 1 467 ? 27.301 3.310 -33.360 1.00 96.88 467 ASP A C 1
ATOM 3562 O O . ASP A 1 467 ? 28.204 3.567 -34.163 1.00 96.88 467 ASP A O 1
ATOM 3566 N N . THR A 1 468 ? 26.107 2.866 -33.772 1.00 97.81 468 THR A N 1
ATOM 3567 C CA . THR A 1 468 ? 25.772 2.677 -35.189 1.00 97.81 468 THR A CA 1
ATOM 3568 C C . THR A 1 468 ? 25.841 4.018 -35.937 1.00 97.81 468 THR A C 1
ATOM 3570 O O . THR A 1 468 ? 25.247 5.001 -35.482 1.00 97.81 468 THR A O 1
ATOM 3573 N N . PRO A 1 469 ? 26.493 4.091 -37.116 1.00 98.12 469 PRO A N 1
ATOM 3574 C CA . PRO A 1 469 ? 26.500 5.304 -37.929 1.00 98.12 469 PRO A CA 1
ATOM 3575 C C . PRO A 1 469 ? 25.084 5.828 -38.208 1.00 98.12 469 PRO A C 1
ATOM 3577 O O . PRO A 1 469 ? 24.204 5.065 -38.609 1.00 98.12 469 PRO A O 1
ATOM 3580 N N . GLY A 1 470 ? 24.883 7.133 -38.007 1.00 97.94 470 GLY A N 1
ATOM 3581 C CA . GLY A 1 470 ? 23.579 7.795 -38.141 1.00 97.94 470 GLY A CA 1
ATOM 3582 C C . GLY A 1 470 ? 22.817 7.980 -36.824 1.00 97.94 470 GLY A C 1
ATOM 3583 O O . GLY A 1 470 ? 21.757 8.604 -36.831 1.00 97.94 470 GLY A O 1
ATOM 3584 N N . VAL A 1 471 ? 23.336 7.464 -35.702 1.00 98.50 471 VAL A N 1
ATOM 3585 C CA . VAL A 1 471 ? 22.824 7.771 -34.359 1.00 98.50 471 VAL A CA 1
ATOM 3586 C C . VAL A 1 471 ? 23.476 9.051 -33.834 1.00 98.50 471 VAL A C 1
ATOM 3588 O O . VAL A 1 471 ? 24.700 9.165 -33.792 1.00 98.50 471 VAL A O 1
ATOM 3591 N N . GLU A 1 472 ? 22.661 10.001 -33.378 1.00 98.38 472 GLU A N 1
ATOM 3592 C CA . GLU A 1 472 ? 23.117 11.201 -32.670 1.00 98.38 472 GLU A CA 1
ATOM 3593 C C . GLU A 1 472 ? 22.418 11.311 -31.311 1.00 98.38 472 GLU A C 1
ATOM 3595 O O . GLU A 1 472 ? 21.204 11.130 -31.208 1.00 98.38 472 GLU A O 1
ATOM 3600 N N . VAL A 1 473 ? 23.176 11.632 -30.259 1.00 98.31 473 VAL A N 1
ATOM 3601 C CA . VAL A 1 473 ? 22.669 11.783 -28.888 1.00 98.31 473 VAL A CA 1
ATOM 3602 C C . VAL A 1 473 ? 22.937 13.205 -28.404 1.00 98.31 473 VAL A C 1
ATOM 3604 O O . VAL A 1 473 ? 24.090 13.586 -28.203 1.00 98.31 473 VAL A O 1
ATOM 3607 N N . GLN A 1 474 ? 21.881 13.982 -28.158 1.00 98.00 474 GLN A N 1
ATOM 3608 C CA . GLN A 1 474 ? 21.999 15.345 -27.632 1.00 98.00 474 GLN A CA 1
ATOM 3609 C C . GLN A 1 474 ? 21.469 15.433 -26.193 1.00 98.00 474 GLN A C 1
ATOM 3611 O O . GLN A 1 474 ? 20.440 14.826 -25.879 1.00 98.00 474 GLN A O 1
ATOM 3616 N N . PRO A 1 475 ? 22.150 16.186 -25.308 1.00 97.19 475 PRO A N 1
ATOM 3617 C CA . PRO A 1 475 ? 21.735 16.337 -23.920 1.00 97.19 475 PRO A CA 1
ATOM 3618 C C . PRO A 1 475 ? 20.418 17.108 -23.801 1.00 97.19 475 PRO A C 1
ATOM 3620 O O . PRO A 1 475 ? 20.193 18.104 -24.487 1.00 97.19 475 PRO A O 1
ATOM 3623 N N . VAL A 1 476 ? 19.590 16.681 -22.855 1.00 96.38 476 VAL A N 1
ATOM 3624 C CA . VAL A 1 476 ? 18.438 17.421 -22.341 1.00 96.38 476 VAL A CA 1
ATOM 3625 C C . VAL A 1 476 ? 18.574 17.434 -20.822 1.00 96.38 476 VAL A C 1
ATOM 3627 O O . VAL A 1 476 ? 18.572 16.374 -20.202 1.00 96.38 476 VAL A O 1
ATOM 3630 N N . TYR A 1 477 ? 18.717 18.617 -20.231 1.00 94.88 477 TYR A N 1
ATOM 3631 C CA . TYR A 1 477 ? 18.866 18.763 -18.781 1.00 94.88 477 TYR A CA 1
ATOM 3632 C C . TYR A 1 477 ? 17.511 19.012 -18.129 1.00 94.88 477 TYR A C 1
ATOM 3634 O O . TYR A 1 477 ? 16.712 19.803 -18.643 1.00 94.88 477 TYR A O 1
ATOM 3642 N N . THR A 1 478 ? 17.246 18.335 -17.015 1.00 92.62 478 THR A N 1
ATOM 3643 C CA . THR A 1 478 ? 16.023 18.552 -16.234 1.00 92.62 478 THR A CA 1
ATOM 3644 C C . THR A 1 478 ? 16.274 19.550 -15.100 1.00 92.62 478 THR A C 1
ATOM 3646 O O . THR A 1 478 ? 17.400 19.982 -14.855 1.00 92.62 478 THR A O 1
ATOM 3649 N N . PHE A 1 479 ? 15.213 19.958 -14.401 1.00 92.75 479 PHE A N 1
ATOM 3650 C CA . PHE A 1 479 ? 15.323 20.871 -13.257 1.00 92.75 479 PHE A CA 1
ATOM 3651 C C . PHE A 1 479 ? 16.036 20.242 -12.045 1.00 92.75 479 PHE A C 1
ATOM 3653 O O . PHE A 1 479 ? 16.366 20.968 -11.113 1.00 92.75 479 PHE A O 1
ATOM 3660 N N . GLN A 1 480 ? 16.255 18.920 -12.053 1.00 84.88 480 GLN A N 1
ATOM 3661 C CA . GLN A 1 480 ? 17.052 18.196 -11.057 1.00 84.88 480 GLN A CA 1
ATOM 3662 C C . GLN A 1 480 ? 18.514 18.026 -11.500 1.00 84.88 480 GLN A C 1
ATOM 3664 O O . GLN A 1 480 ? 19.208 17.162 -10.983 1.00 84.88 480 GLN A O 1
ATOM 3669 N N . GLU A 1 481 ? 18.967 18.813 -12.483 1.00 84.56 481 GLU A N 1
ATOM 3670 C CA . GLU A 1 481 ? 20.337 18.833 -13.028 1.00 84.56 481 GLU A CA 1
ATOM 3671 C C . GLU A 1 481 ? 20.777 17.560 -13.774 1.00 84.56 481 GLU A C 1
ATOM 3673 O O . GLU A 1 481 ? 21.768 17.591 -14.504 1.00 84.56 481 GLU A O 1
ATOM 3678 N N . GLU A 1 482 ? 20.006 16.475 -13.688 1.00 89.69 482 GLU A N 1
ATOM 3679 C CA . GLU A 1 482 ? 20.237 15.240 -14.435 1.00 89.69 482 GLU A CA 1
ATOM 3680 C C . GLU A 1 482 ? 20.194 15.445 -15.955 1.00 89.69 482 GLU A C 1
ATOM 3682 O O . GLU A 1 482 ? 19.420 16.241 -16.512 1.00 89.69 482 GLU A O 1
ATOM 3687 N N . ARG A 1 483 ? 20.997 14.636 -16.646 1.00 93.31 483 ARG A N 1
ATOM 3688 C CA . ARG A 1 483 ? 20.969 14.517 -18.098 1.00 93.31 483 ARG A CA 1
ATOM 3689 C C . ARG A 1 483 ? 20.063 13.366 -18.533 1.00 93.31 483 ARG A C 1
ATOM 3691 O O . ARG A 1 483 ? 20.361 12.186 -18.356 1.00 93.31 483 ARG A O 1
ATOM 3698 N N . THR A 1 484 ? 19.012 13.711 -19.265 1.00 94.69 484 THR A N 1
ATOM 3699 C CA . THR A 1 484 ? 18.394 12.803 -20.239 1.00 94.69 484 THR A CA 1
ATOM 3700 C C . THR A 1 484 ? 18.838 13.185 -21.654 1.00 94.69 484 THR A C 1
ATOM 3702 O O . THR A 1 484 ? 19.722 14.026 -21.836 1.00 94.69 484 THR A O 1
ATOM 3705 N N . ASN A 1 485 ? 18.299 12.537 -22.687 1.00 97.31 485 ASN A N 1
ATOM 3706 C CA . ASN A 1 485 ? 18.733 12.781 -24.062 1.00 97.31 485 ASN A CA 1
ATOM 3707 C C . ASN A 1 485 ? 17.565 12.836 -25.047 1.00 97.31 485 ASN A C 1
ATOM 3709 O O . ASN A 1 485 ? 16.553 12.152 -24.884 1.00 97.31 485 ASN A O 1
ATOM 3713 N N . ILE A 1 486 ? 17.742 13.606 -26.114 1.00 97.75 486 ILE A N 1
ATOM 3714 C CA . ILE A 1 486 ? 17.051 13.377 -27.382 1.00 97.75 486 ILE A CA 1
ATOM 3715 C C . ILE A 1 486 ? 17.998 12.568 -28.270 1.00 97.75 486 ILE A C 1
ATOM 3717 O O . ILE A 1 486 ? 19.198 12.849 -28.323 1.00 97.75 486 ILE A O 1
ATOM 3721 N N . THR A 1 487 ? 17.481 11.529 -28.918 1.00 98.19 487 THR A N 1
ATOM 3722 C CA . THR A 1 487 ? 18.267 10.680 -29.817 1.00 98.19 487 THR A CA 1
ATOM 3723 C C . THR A 1 487 ? 17.696 10.743 -31.223 1.00 98.19 487 THR A C 1
ATOM 3725 O O . THR A 1 487 ? 16.488 10.586 -31.410 1.00 98.19 487 THR A O 1
ATOM 3728 N N . TYR A 1 488 ? 18.553 10.995 -32.207 1.00 98.38 488 TYR A N 1
ATOM 3729 C CA . TYR A 1 488 ? 18.202 11.063 -33.622 1.00 98.38 488 TYR A CA 1
ATOM 3730 C C . TYR A 1 488 ? 18.769 9.856 -34.356 1.00 98.38 488 TYR A C 1
ATOM 3732 O O . TYR A 1 488 ? 19.844 9.362 -34.020 1.00 98.38 488 TYR A O 1
ATOM 3740 N N . TYR A 1 489 ? 18.018 9.393 -35.348 1.00 98.50 489 TYR A N 1
ATOM 3741 C CA . TYR A 1 489 ? 18.349 8.235 -36.162 1.00 98.50 489 TYR A CA 1
ATOM 3742 C C . TYR A 1 489 ? 18.165 8.637 -37.622 1.00 98.50 489 TYR A C 1
ATOM 3744 O O . TYR A 1 489 ? 17.038 8.895 -38.051 1.00 98.50 489 TYR A O 1
ATOM 3752 N N . GLU A 1 490 ? 19.263 8.719 -38.365 1.00 98.44 490 GLU A N 1
ATOM 3753 C CA . GLU A 1 490 ? 19.273 9.031 -39.793 1.00 98.44 490 GLU A CA 1
ATOM 3754 C C . GLU A 1 490 ? 19.916 7.878 -40.565 1.00 98.44 490 GLU A C 1
ATOM 3756 O O . GLU A 1 490 ? 21.118 7.641 -40.472 1.00 98.44 490 GLU A O 1
ATOM 3761 N N . ASN A 1 491 ? 19.113 7.154 -41.348 1.00 97.88 491 ASN A N 1
ATOM 3762 C CA . ASN A 1 491 ? 19.548 5.991 -42.119 1.00 97.88 491 ASN A CA 1
ATOM 3763 C C . ASN A 1 491 ? 20.263 4.899 -41.290 1.00 97.88 491 ASN A C 1
ATOM 3765 O O . ASN A 1 491 ? 21.134 4.195 -41.809 1.00 97.88 491 ASN A O 1
ATOM 3769 N N . VAL A 1 492 ? 19.886 4.726 -40.020 1.00 98.50 492 VAL A N 1
ATOM 3770 C CA . VAL A 1 492 ? 20.526 3.768 -39.103 1.00 98.50 492 VAL A CA 1
ATOM 3771 C C . VAL A 1 492 ? 20.180 2.343 -39.518 1.00 98.50 492 VAL A C 1
ATOM 3773 O O . VAL A 1 492 ? 19.004 1.983 -39.574 1.00 98.50 492 VAL A O 1
ATOM 3776 N N . LYS A 1 493 ? 21.193 1.524 -39.814 1.00 98.19 493 LYS A N 1
ATOM 3777 C CA . LYS A 1 493 ? 21.008 0.146 -40.292 1.00 98.19 493 LYS A CA 1
ATOM 3778 C C . LYS A 1 493 ? 21.086 -0.861 -39.155 1.00 98.19 493 LYS A C 1
ATOM 3780 O O . LYS A 1 493 ? 22.057 -0.867 -38.408 1.00 98.19 493 LYS A O 1
ATOM 3785 N N . VAL A 1 494 ? 20.091 -1.737 -39.066 1.00 97.12 494 VAL A N 1
ATOM 3786 C CA . VAL A 1 494 ? 19.980 -2.758 -38.018 1.00 97.12 494 VAL A CA 1
ATOM 3787 C C . VAL A 1 494 ? 19.587 -4.101 -38.649 1.00 97.12 494 VAL A C 1
ATOM 3789 O O . VAL A 1 494 ? 18.617 -4.138 -39.410 1.00 97.12 494 VAL A O 1
ATOM 3792 N N . PRO A 1 495 ? 20.297 -5.210 -38.369 1.00 96.81 495 PRO A N 1
ATOM 3793 C CA . PRO A 1 495 ? 19.909 -6.539 -38.849 1.00 96.81 495 PRO A CA 1
ATOM 3794 C C . PRO A 1 495 ? 18.524 -6.963 -38.336 1.00 96.81 495 PRO A C 1
ATOM 3796 O O . PRO A 1 495 ? 18.117 -6.570 -37.242 1.00 96.81 495 PRO A O 1
ATOM 3799 N N . ASP A 1 496 ? 17.800 -7.822 -39.066 1.00 97.38 496 ASP A N 1
ATOM 3800 C CA . ASP A 1 496 ? 16.519 -8.357 -38.565 1.00 97.38 496 ASP A CA 1
ATOM 3801 C C . ASP A 1 496 ? 16.694 -9.189 -37.286 1.00 97.38 496 ASP A C 1
ATOM 3803 O O . ASP A 1 496 ? 15.771 -9.246 -36.477 1.00 97.38 496 ASP A O 1
ATOM 3807 N N . SER A 1 497 ? 17.884 -9.760 -37.046 1.00 96.38 497 SER A N 1
ATOM 3808 C CA . SER A 1 497 ? 18.189 -10.493 -35.812 1.00 96.38 497 SER A CA 1
ATOM 3809 C C . SER A 1 497 ? 18.017 -9.629 -34.554 1.00 96.38 497 SER A C 1
ATOM 3811 O O . SER A 1 497 ? 17.621 -10.174 -33.524 1.00 96.38 497 SER A O 1
ATOM 3813 N N . TYR A 1 498 ? 18.205 -8.304 -34.652 1.00 96.75 498 TYR A N 1
ATOM 3814 C CA . TYR A 1 498 ? 18.069 -7.305 -33.575 1.00 96.75 498 TYR A CA 1
ATOM 3815 C C . TYR A 1 498 ? 16.626 -6.828 -33.330 1.00 96.75 498 TYR A C 1
ATOM 3817 O O . TYR A 1 498 ? 16.366 -5.991 -32.459 1.00 96.75 498 TYR A O 1
ATOM 3825 N N . ARG A 1 499 ? 15.658 -7.389 -34.059 1.00 97.56 499 ARG A N 1
ATOM 3826 C CA . ARG A 1 499 ? 14.226 -7.235 -33.795 1.00 97.56 499 ARG A CA 1
ATOM 3827 C C . ARG A 1 499 ? 13.810 -8.067 -32.578 1.00 97.56 499 ARG A C 1
ATOM 3829 O O . ARG A 1 499 ? 14.210 -9.220 -32.436 1.00 97.56 499 ARG A O 1
ATOM 3836 N N . LEU A 1 500 ? 12.956 -7.506 -31.722 1.00 96.75 500 LEU A N 1
ATOM 3837 C CA . LEU A 1 500 ? 12.338 -8.231 -30.609 1.00 96.75 500 LEU A CA 1
ATOM 3838 C C . LEU A 1 500 ? 10.873 -8.529 -30.935 1.00 96.75 500 LEU A C 1
ATOM 3840 O O . LEU A 1 500 ? 10.069 -7.608 -31.084 1.00 96.75 500 LEU A O 1
ATOM 3844 N N . GLY A 1 501 ? 10.526 -9.818 -30.992 1.00 95.88 501 GLY A N 1
ATOM 3845 C CA . GLY A 1 501 ? 9.192 -10.298 -31.363 1.00 95.88 501 GLY A CA 1
ATOM 3846 C C . GLY A 1 501 ? 8.853 -10.059 -32.836 1.00 95.88 501 GLY A C 1
ATOM 3847 O O . GLY A 1 501 ? 9.647 -9.492 -33.575 1.00 95.88 501 GLY A O 1
ATOM 3848 N N . GLU A 1 502 ? 7.679 -10.507 -33.285 1.00 96.69 502 GLU A N 1
ATOM 3849 C CA . GLU A 1 502 ? 7.270 -10.422 -34.697 1.00 96.69 502 GLU A CA 1
ATOM 3850 C C . GLU A 1 502 ? 7.134 -8.985 -35.225 1.00 96.69 502 GLU A C 1
ATOM 3852 O O . GLU A 1 502 ? 6.820 -8.053 -34.480 1.00 96.69 502 GLU A O 1
ATOM 3857 N N . VAL A 1 503 ? 7.342 -8.814 -36.536 1.00 97.31 503 VAL A N 1
ATOM 3858 C CA . VAL A 1 503 ? 7.031 -7.552 -37.228 1.00 97.31 503 VAL A CA 1
ATOM 3859 C C . VAL A 1 503 ? 5.565 -7.199 -36.973 1.00 97.31 503 VAL A C 1
ATOM 3861 O O . VAL A 1 503 ? 4.707 -8.081 -36.988 1.00 97.31 503 VAL A O 1
ATOM 3864 N N . ASP A 1 504 ? 5.284 -5.921 -36.720 1.00 96.56 504 ASP A N 1
ATOM 3865 C CA . ASP A 1 504 ? 3.951 -5.379 -36.419 1.00 96.56 504 ASP A CA 1
ATOM 3866 C C . ASP A 1 504 ? 3.342 -5.856 -35.075 1.00 96.56 504 ASP A C 1
ATOM 3868 O O . ASP A 1 504 ? 2.263 -5.409 -34.672 1.00 96.56 504 ASP A O 1
ATOM 3872 N N . ALA A 1 505 ? 4.064 -6.684 -34.306 1.00 94.50 505 ALA A N 1
ATOM 3873 C CA . ALA A 1 505 ? 3.656 -7.182 -32.987 1.00 94.50 505 ALA A CA 1
ATOM 3874 C C . ALA A 1 505 ? 4.277 -6.411 -31.802 1.00 94.50 505 ALA A C 1
ATOM 3876 O O . ALA A 1 505 ? 4.246 -6.875 -30.659 1.00 94.50 505 ALA A O 1
ATOM 3877 N N . GLY A 1 506 ? 4.807 -5.211 -32.043 1.00 93.00 506 GLY A N 1
ATOM 3878 C CA . GLY A 1 506 ? 5.492 -4.375 -31.055 1.00 93.00 506 GLY A CA 1
ATOM 3879 C C . GLY A 1 506 ? 4.641 -4.000 -29.841 1.00 93.00 506 GLY A C 1
ATOM 3880 O O . GLY A 1 506 ? 5.196 -3.834 -28.763 1.00 93.00 506 GLY A O 1
ATOM 3881 N N . LEU A 1 507 ? 3.306 -3.951 -29.962 1.00 91.38 507 LEU A N 1
ATOM 3882 C CA . LEU A 1 507 ? 2.404 -3.766 -28.814 1.00 91.38 507 LEU A CA 1
ATOM 3883 C C . LEU A 1 507 ? 2.572 -4.876 -27.769 1.00 91.38 507 LEU A C 1
ATOM 3885 O O . LEU A 1 507 ? 2.628 -4.582 -26.581 1.00 91.38 507 LEU A O 1
ATOM 3889 N N . LYS A 1 508 ? 2.662 -6.141 -28.202 1.00 92.31 508 LYS A N 1
ATOM 3890 C CA . LYS A 1 508 ? 2.809 -7.292 -27.296 1.00 92.31 508 LYS A CA 1
ATOM 3891 C C . LYS A 1 508 ? 4.122 -7.206 -26.520 1.00 92.31 508 LYS A C 1
ATOM 3893 O O . LYS A 1 508 ? 4.156 -7.475 -25.325 1.00 92.31 508 LYS A O 1
ATOM 3898 N N . VAL A 1 509 ? 5.188 -6.817 -27.213 1.00 93.06 509 VAL A N 1
ATOM 3899 C CA . VAL A 1 509 ? 6.522 -6.650 -26.629 1.00 93.06 509 VAL A CA 1
ATOM 3900 C C . VAL A 1 509 ? 6.527 -5.450 -25.678 1.00 93.06 509 VAL A C 1
ATOM 3902 O O . VAL A 1 509 ? 6.919 -5.581 -24.527 1.00 93.06 509 VAL A O 1
ATOM 3905 N N . MET A 1 510 ? 6.005 -4.301 -26.105 1.00 91.81 510 MET A N 1
ATOM 3906 C CA . MET A 1 510 ? 5.904 -3.101 -25.272 1.00 91.81 510 MET A CA 1
ATOM 3907 C C . MET A 1 510 ? 5.069 -3.339 -24.005 1.00 91.81 510 MET A C 1
ATOM 3909 O O . MET A 1 510 ? 5.492 -2.935 -22.929 1.00 91.81 510 MET A O 1
ATOM 3913 N N . ALA A 1 511 ? 3.923 -4.022 -24.107 1.00 88.69 511 ALA A N 1
ATOM 3914 C CA . ALA A 1 511 ? 3.069 -4.338 -22.960 1.00 88.69 511 ALA A CA 1
ATOM 3915 C C . ALA A 1 511 ? 3.812 -5.175 -21.908 1.00 88.69 511 ALA A C 1
ATOM 3917 O O . ALA A 1 511 ? 3.772 -4.839 -20.731 1.00 88.69 511 ALA A O 1
ATOM 3918 N N . ALA A 1 512 ? 4.567 -6.192 -22.335 1.00 87.56 512 ALA A N 1
ATOM 3919 C CA . ALA A 1 512 ? 5.395 -6.983 -21.427 1.00 87.56 512 ALA A CA 1
ATOM 3920 C C . ALA A 1 512 ? 6.505 -6.151 -20.753 1.00 87.56 512 ALA A C 1
ATOM 3922 O O . ALA A 1 512 ? 6.843 -6.414 -19.603 1.00 87.56 512 ALA A O 1
ATOM 3923 N N . GLY A 1 513 ? 7.059 -5.150 -21.449 1.00 84.50 513 GLY A N 1
ATOM 3924 C CA . GLY A 1 513 ? 8.011 -4.200 -20.865 1.00 84.50 513 GLY A CA 1
ATOM 3925 C C . GLY A 1 513 ? 7.364 -3.287 -19.819 1.00 84.50 513 GLY A C 1
ATOM 3926 O O . GLY A 1 513 ? 7.886 -3.161 -18.719 1.00 84.50 513 GLY A O 1
ATOM 3927 N N . LEU A 1 514 ? 6.195 -2.714 -20.128 1.00 84.06 514 LEU A N 1
ATOM 3928 C CA . LEU A 1 514 ? 5.443 -1.850 -19.206 1.00 84.06 514 LEU A CA 1
ATOM 3929 C C . LEU A 1 514 ? 4.954 -2.604 -17.959 1.00 84.06 514 LEU A C 1
ATOM 3931 O O . LEU A 1 514 ? 4.931 -2.041 -16.871 1.00 84.06 514 LEU A O 1
ATOM 3935 N N . GLU A 1 515 ? 4.586 -3.881 -18.091 1.00 81.00 515 GLU A N 1
ATOM 3936 C CA . GLU A 1 515 ? 4.254 -4.736 -16.943 1.00 81.00 515 GLU A CA 1
ATOM 3937 C C . GLU A 1 515 ? 5.447 -4.912 -15.991 1.00 81.00 515 GLU A C 1
ATOM 3939 O O . GLU A 1 515 ? 5.265 -4.881 -14.775 1.00 81.00 515 GLU A O 1
ATOM 3944 N N . LEU A 1 516 ? 6.664 -5.063 -16.526 1.00 76.31 516 LEU A N 1
ATOM 3945 C CA . LEU A 1 516 ? 7.888 -5.152 -15.721 1.00 76.31 516 LEU A CA 1
ATOM 3946 C C . LEU A 1 516 ? 8.240 -3.809 -15.063 1.00 76.31 516 LEU A C 1
ATOM 3948 O O . LEU A 1 516 ? 8.648 -3.797 -13.902 1.00 76.31 516 LEU A O 1
ATOM 3952 N N . GLU A 1 517 ? 8.058 -2.700 -15.785 1.00 73.62 517 GLU A N 1
ATOM 3953 C CA . GLU A 1 517 ? 8.323 -1.337 -15.305 1.00 73.62 517 GLU A CA 1
ATOM 3954 C C . GLU A 1 517 ? 7.372 -0.936 -14.165 1.00 73.62 517 GLU A C 1
ATOM 3956 O O . GLU A 1 517 ? 7.818 -0.471 -13.119 1.00 73.62 517 GLU A O 1
ATOM 3961 N N . HIS A 1 518 ? 6.065 -1.171 -14.321 1.00 67.88 518 HIS A N 1
ATOM 3962 C CA . HIS A 1 518 ? 5.063 -0.825 -13.306 1.00 67.88 518 HIS A CA 1
ATOM 3963 C C . HIS A 1 518 ? 4.995 -1.825 -12.139 1.00 67.88 518 HIS A C 1
ATOM 3965 O O . HIS A 1 518 ? 4.558 -1.464 -11.050 1.00 67.88 518 HIS A O 1
ATOM 3971 N N . GLY A 1 519 ? 5.401 -3.081 -12.350 1.00 54.56 519 GLY A N 1
ATOM 3972 C CA . GLY A 1 519 ? 5.334 -4.149 -11.346 1.00 54.56 519 GLY A CA 1
ATOM 3973 C C . GLY A 1 519 ? 6.467 -4.155 -10.312 1.00 54.56 519 GLY A C 1
ATOM 3974 O O . GLY A 1 519 ? 6.535 -5.093 -9.516 1.00 54.56 519 GLY A O 1
ATOM 3975 N N . GLY A 1 520 ? 7.371 -3.165 -10.337 1.00 49.59 520 GLY A N 1
ATOM 3976 C CA . GLY A 1 520 ? 8.562 -3.137 -9.477 1.00 49.59 520 GLY A CA 1
ATOM 3977 C C . GLY A 1 520 ? 9.560 -4.257 -9.801 1.00 49.59 520 GLY A C 1
ATOM 3978 O O . GLY A 1 520 ? 10.214 -4.788 -8.906 1.00 49.59 520 GLY A O 1
ATOM 3979 N N . GLY A 1 521 ? 9.638 -4.680 -11.070 1.00 52.66 521 GLY A N 1
ATOM 3980 C CA . GLY A 1 521 ? 10.385 -5.867 -11.481 1.00 52.66 521 GLY A CA 1
ATOM 3981 C C . GLY A 1 521 ? 9.650 -7.183 -11.186 1.00 52.66 521 GLY A C 1
ATOM 3982 O O . GLY A 1 521 ? 8.424 -7.266 -11.217 1.00 52.66 521 GLY A O 1
ATOM 3983 N N . SER A 1 522 ? 10.412 -8.251 -10.934 1.00 44.53 522 SER A N 1
ATOM 3984 C CA . SER A 1 522 ? 9.921 -9.632 -10.755 1.00 44.53 522 SER A CA 1
ATOM 3985 C C . SER A 1 522 ? 8.841 -9.793 -9.660 1.00 44.53 522 SER A C 1
ATOM 3987 O O . SER A 1 522 ? 8.043 -10.734 -9.718 1.00 44.53 522 SER A O 1
ATOM 3989 N N . PHE A 1 523 ? 8.762 -8.862 -8.700 1.00 38.19 523 PHE A N 1
ATOM 3990 C CA . PHE A 1 523 ? 7.945 -8.954 -7.484 1.00 38.19 523 PHE A CA 1
ATOM 3991 C C . PHE A 1 523 ? 6.439 -9.134 -7.759 1.00 38.19 523 PHE A C 1
ATOM 3993 O O . PHE A 1 523 ? 5.834 -10.077 -7.250 1.00 38.19 523 PHE A O 1
ATOM 4000 N N . ALA A 1 524 ? 5.831 -8.314 -8.625 1.00 37.53 524 ALA A N 1
ATOM 4001 C CA . ALA A 1 524 ? 4.390 -8.404 -8.904 1.00 37.53 524 ALA A CA 1
ATOM 4002 C C . ALA A 1 524 ? 3.994 -9.631 -9.751 1.00 37.53 524 ALA A C 1
ATOM 4004 O O . ALA A 1 524 ? 2.860 -10.104 -9.678 1.00 37.53 524 ALA A O 1
ATOM 4005 N N . SER A 1 525 ? 4.918 -10.176 -10.552 1.00 38.84 525 SER A N 1
ATOM 4006 C CA . SER A 1 525 ? 4.621 -11.318 -11.433 1.00 38.84 525 SER A CA 1
ATOM 4007 C C . SER A 1 525 ? 4.475 -12.659 -10.698 1.00 38.84 525 SER A C 1
ATOM 4009 O O . SER A 1 525 ? 3.880 -13.579 -11.253 1.00 38.84 525 SER A O 1
ATOM 4011 N N . HIS A 1 526 ? 4.957 -12.751 -9.452 1.00 39.16 526 HIS A N 1
ATOM 4012 C CA . HIS A 1 526 ? 4.948 -13.972 -8.632 1.00 39.16 526 HIS A CA 1
ATOM 4013 C C . HIS A 1 526 ? 3.761 -14.071 -7.653 1.00 39.16 526 HIS A C 1
ATOM 4015 O O . HIS A 1 526 ? 3.637 -15.077 -6.963 1.00 39.16 526 HIS A O 1
ATOM 4021 N N . GLN A 1 527 ? 2.884 -13.059 -7.583 1.00 32.69 527 GLN A N 1
ATOM 4022 C CA . GLN A 1 527 ? 1.678 -13.077 -6.734 1.00 32.69 527 GLN A CA 1
ATOM 4023 C C . GLN A 1 527 ? 0.412 -13.600 -7.450 1.00 32.69 527 GLN A C 1
ATOM 4025 O O . GLN A 1 527 ? -0.687 -13.465 -6.910 1.00 32.69 527 GLN A O 1
ATOM 4030 N N . LYS A 1 528 ? 0.539 -14.164 -8.660 1.00 28.03 528 LYS A N 1
ATOM 4031 C CA . LYS A 1 528 ? -0.584 -14.744 -9.418 1.00 28.03 528 LYS A CA 1
ATOM 4032 C C . LYS A 1 528 ? -0.701 -16.250 -9.257 1.00 28.03 528 LYS A C 1
ATOM 4034 O O . LYS A 1 528 ? 0.344 -16.928 -9.358 1.00 28.03 528 LYS A O 1
#

Secondary structure (DSSP, 8-state):
--SS--SS-HHHHHHHHHHHHHHHTTTTHHHHHHHHTTSS-EEE--S-TTT-SEEEETTTTT-SEEEEEETTEEEEEE--S---S-B---SS----EEEEGGGSEEEEEE--HHHHHHHHHHHHHHHHHHHHHHHHHHHHHHHHHHHHHHH-EETTEEGGGSHHHHHHHHHHHHHHHHHHHHHHHHHHHHHTT-TTHHHHHHHHHHHHHHHHHHHHHHHHHHHGGGGGSSSSTHHHHHHHHHHHHHTTS-THHHHHHHHHHHHS----PPPP-----------HHHHHHHHHHHHHHHHH--HHHHTT--SSGGG--HHHHHHHHHTT-SSTTS-GGGT-----HHHHHHHHHHHHHTT---HHHHHHHHHHHHHHHH--HHHIIIIIHHHHTTS--EEEE--BTTBSS-GGG---EEEEETTEEEEEEEEE--TTTTT-SEEEEEEES-SSS-TTTSEEEEEEETTSTTEEEEEEE-TTS-EEEEEEEEEEEEEGGGEESSTTBHHHHHHHHHHHHHTTTHHHHT--

Sequence (528 aa):
MGRTLACGPIAETLIATRLLALVAADAQAELLDKCIRGEAIVTFAFHDVAGQPKQWVAGGAVADYVIAHKGRQLLLVSLGDHKTTEREANLASTPLAEIDIGKSATSILSESNEDLAVFNQCMEEWKLLVAAALSGLSREAVHLAAAYACEREAFGQPIGCYQAISHPLADRITDIDGGKYLVWKAAHDIAKAIPEAAAEVSLCAWWNAKTAGSTVAHALHTFGGYGLTTEYDIHLYNLRAKDWSLVLGDPERLLEEAGRRLYAGETTALPDVGDVFIDFDLGDQAREMAAELDAVFTEILTPELKAKAHYSFDGFDAGVHKKLAEAGLLFPEWPKEDGGRAAPPYAMTALSHVWEQHHWSHHAVGTTSMVGTMIRRFGSDEVKRDVLSKIVSGDVICSFRYSEPHAGSDVFAAKTRATRDGDGWRIDGSKMFTSGANIAQYVLMLTRTNTDAPKHKGLTMFLVPLDTPGVEVQPVYTFQEERTNITYYENVKVPDSYRLGEVDAGLKVMAAGLELEHGGGSFASHQK

Foldseek 3Di:
DALDQDAELVLFQVLQLVLCCVQPCPVCVVVSVCSVVVVFGEGEAQDACCVPQKAKTQRLQPHQWYWYHHVQWTKIFGCPPPPVWPFDDPPSARRITTDRNVPTDIDTSDNDPVSVLSVLQSNLSSLLVLLQNLLSLLVNLLVLLLVQQQVDDDPHHRNCVDCLQVVLSVVLVVLSVVLVVLSLVLLVCVVVVPQLSSLSSLVSSLSSLVSSQSSLVSSLVSVPPCSVDPPDCSVSSNNHSNRSSDRSHHSVVSVVVSCCSVPVVDDGRHYNSDDRPDDPDLDPLLVVLLVVLLVLCVVPCDPVLLVQADQFLSSDDLVSLQSCLVVLNLQQCDDVVLSHVVDDPSSVVSNVVSCVVSSHYCHQSLQQNLVLVLCVVFAFPVCCVVPSNCSSSSNFTEWEFQADPVCDPNSLPAAFAWEDDPQWTWTFDKTDQRGCLVPGQWYWYKHFHDPPDDSLQRIWIFIAGCPFPQKDWDWDADPSRGTTTMIGGDRGIDHPSRTGHDGSNVNVSVVSSVCCVVCVHPNNVPPD